Protein AF-0000000080408911 (afdb_homodimer)

Sequence (578 aa):
MLLTEKMKQDLFSKSERTVIDYLFAERERIHDKTMKQIAEVTYTHPSILSRIAMKLEFAGWLELKEQFLEEIEYLNRHFSDIDANEPFSPKDNLMVVANKLAALKQMTIEDTLSLLDHEAFEQAVTMLCEARHIKVFSVIHNLLLCHDFKSKMNRIGKQVSLCEFDAEFEAANSDETTCALLISYTGESDYTVGLIPYLKKQRVPVLALTSLGENAISHQADCTLRLTTRERLYSKIGSFTTNDSIHCLLDLLYAGVFSKDYEANMAYKVQISKRFDHRKSSSEVMQEDMLLTEKMKQDLFSKSERTVIDYLFAERERIHDKTMKQIAEVTYTHPSILSRIAMKLEFAGWLELKEQFLEEIEYLNRHFSDIDANEPFSPKDNLMVVANKLAALKQMTIEDTLSLLDHEAFEQAVTMLCEARHIKVFSVIHNLLLCHDFKSKMNRIGKQVSLCEFDAEFEAANSDETTCALLISYTGESDYTVGLIPYLKKQRVPVLALTSLGENAISHQADCTLRLTTRERLYSKIGSFTTNDSIHCLLDLLYAGVFSKDYEANMAYKVQISKRFDHRKSSSEVMQED

pLDDT: mean 91.14, std 9.31, range [42.69, 98.94]

Organism: NCBI:txid1345023

Foldseek 3Di:
DQPLVVLPDPPDDPLLVLLNVVCVVCQLVCVPPDLVRSCVVSVHDSCSLQVVCVVSPHPGNVVSVVSSNLVSVLCVVPPPDAQQQDRDDPPDDPVRVVVSLVVLLVVLLVSLVSQFDPVLLVVLLVLQLQAQEEEEDEAPVLLVLCVVLQVLCVLLPYHYYYCHPPLLVVLLPDAQSYEYEYEDAALEDCRRLVNLVSNVVRPHAYEYEYADDDHSNCVRHPGYRHFHDRYDDPSGPDDSSRSSSSNSSSVSSSVSNCVVPVVSSVVSNVVVCVVPPPDDDPDPVPDDD/DQPLVVLPDPPDDPLLVLLNVVCVVCQLVCVPPDLVRSCVVSVHDSCSLQVVCVVSPHPGNVVSVVSSNLVSVLCVVPPPDAQQQDRDDPPDDPVRVVVSLVVVLVVLLVSLVSQFDPVLLVVLLVLQLQAQEEEEDEAPVLLVLCVVLQVLCVLLPYHYYYCHPPLLVVLLPDAQSYEYEYEDAALEDCRRLVNLVSNVVRPHAYEYEYADDDHSRCVRHPGYRHFHDRYDDPSGPDDSSRSSSSNSSSVSSSVSNCVVPVVSSVVSNVVVCVVPPPDDDPDPVPDDD

Nearest PDB structures (foldseek):
  7en5-assembly1_A  TM=8.966E-01  e=9.026E-12  Escherichia coli K-12
  7en7-assembly1_A  TM=8.915E-01  e=2.715E-11  Escherichia coli K-12
  4ivn-assembly1_A  TM=6.290E-01  e=3.313E-14  Vibrio vulnificus YJ016
  7en6-assembly1_D  TM=8.701E-01  e=3.488E-11  Escherichia coli
  2puv-assembly1_D  TM=6.382E-01  e=1.917E-06  Candida albicans SC5314

Radius of gyration: 26.45 Å; Cα contacts (8 Å, |Δi|>4): 957; chains: 2; bounding box: 53×82×70 Å

InterPro domains:
  IPR000281 Helix-turn-helix protein RpiR [PF01418] (6-71)
  IPR000281 Helix-turn-helix protein RpiR [PS51071] (1-75)
  IPR001347 SIS domain [PF01380] (132-249)
  IPR001347 SIS domain [PS51464] (124-263)
  IPR009057 Homedomain-like superfamily [SSF46689] (8-72)
  IPR035472 RpiR-like, SIS domain [cd05013] (119-256)
  IPR036388 Winged helix-like DNA-binding domain superfamily [G3DSA:1.10.10.10] (3-104)
  IPR046348 SIS domain superfamily [SSF53697] (99-257)
  IPR047640 HTH-type transcriptional regulator RpiR-like [PTHR30514] (6-279)

Structure (mmCIF, N/CA/C/O backbone):
data_AF-0000000080408911-model_v1
#
loop_
_entity.id
_entity.type
_entity.pdbx_description
1 polymer 'Sugar isomerase'
#
loop_
_atom_site.group_PDB
_atom_site.id
_atom_site.type_symbol
_atom_site.label_atom_id
_atom_site.label_alt_id
_atom_site.label_comp_id
_atom_site.label_asym_id
_atom_site.label_entity_id
_atom_site.label_seq_id
_atom_site.pdbx_PDB_ins_code
_atom_site.Cartn_x
_atom_site.Cartn_y
_atom_site.Cartn_z
_atom_site.occupancy
_atom_site.B_iso_or_equiv
_atom_site.auth_seq_id
_atom_site.auth_comp_id
_atom_site.auth_asym_id
_atom_site.auth_atom_id
_atom_site.pdbx_PDB_model_num
ATOM 1 N N . MET A 1 1 ? 7.883 21.344 10.68 1 63.88 1 MET A N 1
ATOM 2 C CA . MET A 1 1 ? 8.82 21.125 11.773 1 63.88 1 MET A CA 1
ATOM 3 C C . MET A 1 1 ? 8.125 20.484 12.969 1 63.88 1 MET A C 1
ATOM 5 O O . MET A 1 1 ? 6.996 20.844 13.305 1 63.88 1 MET A O 1
ATOM 9 N N . LEU A 1 2 ? 8.727 19.438 13.406 1 73.06 2 LEU A N 1
ATOM 10 C CA . LEU A 1 2 ? 8.219 18.797 14.617 1 73.06 2 LEU A CA 1
ATOM 11 C C . LEU A 1 2 ? 8.281 19.75 15.805 1 73.06 2 LEU A C 1
ATOM 13 O O . LEU A 1 2 ? 9.188 20.594 15.883 1 73.06 2 LEU A O 1
ATOM 17 N N . LEU A 1 3 ? 7.258 19.594 16.609 1 78.62 3 LEU A N 1
ATOM 18 C CA . LEU A 1 3 ? 7.238 20.422 17.812 1 78.62 3 LEU A CA 1
ATOM 19 C C . LEU A 1 3 ? 8.539 20.25 18.594 1 78.62 3 LEU A C 1
ATOM 21 O O . LEU A 1 3 ? 9.109 21.234 19.062 1 78.62 3 LEU A O 1
ATOM 25 N N . THR A 1 4 ? 9.047 19.031 18.609 1 77.62 4 THR A N 1
ATOM 26 C CA . THR A 1 4 ? 10.258 18.766 19.375 1 77.62 4 THR A CA 1
ATOM 27 C C . THR A 1 4 ? 11.461 19.453 18.734 1 77.62 4 THR A C 1
ATOM 29 O O . THR A 1 4 ? 12.391 19.859 19.438 1 77.62 4 THR A O 1
ATOM 32 N N . GLU A 1 5 ? 11.391 19.641 17.531 1 75.69 5 GLU A N 1
ATOM 33 C CA . GLU A 1 5 ? 12.453 20.359 16.828 1 75.69 5 GLU A CA 1
ATOM 34 C C . GLU A 1 5 ? 12.344 21.859 17.062 1 75.69 5 GLU A C 1
ATOM 36 O O . GLU A 1 5 ? 13.352 22.547 17.266 1 75.69 5 GLU A O 1
ATOM 41 N N . LYS A 1 6 ? 11.133 22.297 16.969 1 79.81 6 LYS A N 1
ATOM 42 C CA . LYS A 1 6 ? 10.898 23.719 17.234 1 79.81 6 LYS A CA 1
ATOM 43 C C . LYS A 1 6 ? 11.367 24.094 18.641 1 79.81 6 LYS A C 1
ATOM 45 O O . LYS A 1 6 ? 11.93 25.172 18.828 1 79.81 6 LYS A O 1
ATOM 50 N N . MET A 1 7 ? 11.203 23.203 19.531 1 86.19 7 MET A N 1
ATOM 51 C CA . MET A 1 7 ? 11.508 23.469 20.938 1 86.19 7 MET A CA 1
ATOM 52 C C . MET A 1 7 ? 13.016 23.484 21.172 1 86.19 7 MET A C 1
ATOM 54 O O . MET A 1 7 ? 13.477 23.969 22.203 1 86.19 7 MET A O 1
ATOM 58 N N . LYS A 1 8 ? 13.734 23.031 20.203 1 78.12 8 LYS A N 1
ATOM 59 C CA . LYS A 1 8 ? 15.18 22.984 20.344 1 78.12 8 LYS A CA 1
ATOM 60 C C . LYS A 1 8 ? 15.828 24.219 19.719 1 78.12 8 LYS A C 1
ATOM 62 O O . LYS A 1 8 ? 17.047 24.422 19.844 1 78.12 8 LYS A O 1
ATOM 67 N N . GLN A 1 9 ? 15.031 24.938 19.109 1 76.75 9 GLN A N 1
ATOM 68 C CA . GLN A 1 9 ? 15.555 26.141 18.469 1 76.75 9 GLN A CA 1
ATOM 69 C C . GLN A 1 9 ? 15.969 27.172 19.5 1 76.75 9 GLN A C 1
ATOM 71 O O . GLN A 1 9 ? 15.555 27.109 20.672 1 76.75 9 GLN A O 1
ATOM 76 N N . ASP A 1 10 ? 16.797 28.141 18.938 1 79.56 10 ASP A N 1
ATOM 77 C CA . ASP A 1 10 ? 17.344 29.156 19.812 1 79.56 10 ASP A CA 1
ATOM 78 C C . ASP A 1 10 ? 16.406 30.359 19.922 1 79.56 10 ASP A C 1
ATOM 80 O O . ASP A 1 10 ? 16.781 31.469 19.562 1 79.56 10 ASP A O 1
ATOM 84 N N . LEU A 1 11 ? 15.219 30.094 20.297 1 84.75 11 LEU A N 1
ATOM 85 C CA . LEU A 1 11 ? 14.25 31.188 20.391 1 84.75 11 LEU A CA 1
ATOM 86 C C . LEU A 1 11 ? 13.758 31.359 21.828 1 84.75 11 LEU A C 1
ATOM 88 O O . LEU A 1 11 ? 13.023 32.281 22.125 1 84.75 11 LEU A O 1
ATOM 92 N N . PHE A 1 12 ? 14.258 30.578 22.672 1 90.31 12 PHE A N 1
ATOM 93 C CA . PHE A 1 12 ? 13.727 30.547 24.031 1 90.31 12 PHE A CA 1
ATOM 94 C C . PHE A 1 12 ? 14.719 31.156 25.016 1 90.31 12 PHE A C 1
ATOM 96 O O . PHE A 1 12 ? 15.93 31.047 24.828 1 90.31 12 PHE A O 1
ATOM 103 N N . SER A 1 13 ? 14.164 31.891 25.969 1 91.81 13 SER A N 1
ATOM 104 C CA . SER A 1 13 ? 14.992 32.406 27.047 1 91.81 13 SER A CA 1
ATOM 105 C C . SER A 1 13 ? 15.625 31.281 27.859 1 91.81 13 SER A C 1
A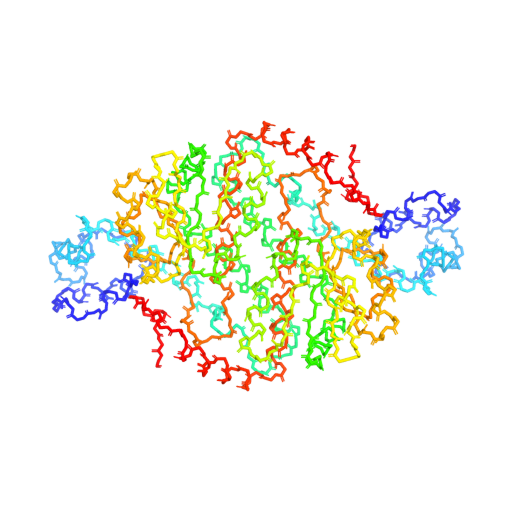TOM 107 O O . SER A 1 13 ? 15.273 30.109 27.688 1 91.81 13 SER A O 1
ATOM 109 N N . LYS A 1 14 ? 16.609 31.641 28.688 1 91.25 14 LYS A N 1
ATOM 110 C CA . LYS A 1 14 ? 17.281 30.641 29.516 1 91.25 14 LYS A CA 1
ATOM 111 C C . LYS A 1 14 ? 16.281 29.906 30.406 1 91.25 14 LYS A C 1
ATOM 113 O O . LYS A 1 14 ? 16.375 28.688 30.562 1 91.25 14 LYS A O 1
ATOM 118 N N . SER A 1 15 ? 15.406 30.672 31.016 1 92.38 15 SER A N 1
ATOM 119 C CA . SER A 1 15 ? 14.406 30.062 31.891 1 92.38 15 SER A CA 1
ATOM 120 C C . SER A 1 15 ? 13.461 29.156 31.109 1 92.38 15 SER A C 1
ATOM 122 O O . SER A 1 15 ? 13.078 28.094 31.594 1 92.38 15 SER A O 1
ATOM 124 N N . GLU A 1 16 ? 13.055 29.594 29.969 1 94.5 16 GLU A N 1
ATOM 125 C CA . GLU A 1 16 ? 12.211 28.766 29.109 1 94.5 16 GLU A CA 1
ATOM 126 C C . GLU A 1 16 ? 12.93 27.484 28.688 1 94.5 16 GLU A C 1
ATOM 128 O O . GLU A 1 16 ? 12.32 26.422 28.641 1 94.5 16 GLU A O 1
ATOM 133 N N . ARG A 1 17 ? 14.148 27.625 28.422 1 92.25 17 ARG A N 1
ATOM 134 C CA . ARG A 1 17 ? 14.961 26.484 28.031 1 92.25 17 ARG A CA 1
ATOM 135 C C . ARG A 1 17 ? 15.008 25.438 29.141 1 92.25 17 ARG A C 1
ATOM 137 O O . ARG A 1 17 ? 14.961 24.234 28.875 1 92.25 17 ARG A O 1
ATOM 144 N N . THR A 1 18 ? 15.172 25.906 30.297 1 91.5 18 THR A N 1
ATOM 145 C CA . THR A 1 18 ? 15.172 25.016 31.438 1 91.5 18 THR A CA 1
ATOM 146 C C . THR A 1 18 ? 13.891 24.188 31.484 1 91.5 18 THR A C 1
ATOM 148 O O . THR A 1 18 ? 13.922 22.984 31.75 1 91.5 18 THR A O 1
ATOM 151 N N . VAL A 1 19 ? 12.805 24.797 31.219 1 94.38 19 VAL A N 1
ATOM 152 C CA . VAL A 1 19 ? 11.508 24.125 31.234 1 94.38 19 VAL A CA 1
ATOM 153 C C . VAL A 1 19 ? 11.445 23.125 30.078 1 94.38 19 VAL A C 1
ATOM 155 O O . VAL A 1 19 ? 11.023 21.969 30.266 1 94.38 19 VAL A O 1
ATOM 158 N N . ILE A 1 20 ? 11.828 23.547 28.922 1 93.44 20 ILE A N 1
ATOM 159 C CA . ILE A 1 20 ? 11.805 22.703 27.734 1 93.44 20 ILE A CA 1
ATOM 160 C C . ILE A 1 20 ? 12.688 21.469 27.953 1 93.44 20 ILE A C 1
ATOM 162 O O . ILE A 1 20 ? 12.297 20.344 27.641 1 93.44 20 ILE A O 1
ATOM 166 N N . ASP A 1 21 ? 13.844 21.688 28.531 1 88.38 21 ASP A N 1
ATOM 167 C CA . ASP A 1 21 ? 14.742 20.578 28.844 1 88.38 21 ASP A CA 1
ATOM 168 C C . ASP A 1 21 ? 14.086 19.594 29.812 1 88.38 21 ASP A C 1
ATOM 170 O O . ASP A 1 21 ? 14.234 18.375 29.672 1 88.38 21 ASP A O 1
ATOM 174 N N . TYR A 1 22 ? 13.445 20.141 30.734 1 90.69 22 TYR A N 1
ATOM 175 C CA . TYR A 1 22 ? 12.703 19.312 31.672 1 90.69 22 TYR A CA 1
ATOM 176 C C . TYR A 1 22 ? 11.648 18.484 30.953 1 90.69 22 TYR A C 1
ATOM 178 O O . TYR A 1 22 ? 11.484 17.297 31.219 1 90.69 22 TYR A O 1
ATOM 186 N N . LEU A 1 23 ? 10.914 19.062 30.047 1 92.44 23 LEU A N 1
ATOM 187 C CA . LEU A 1 23 ? 9.883 18.359 29.281 1 92.44 23 LEU A CA 1
ATOM 188 C C . LEU A 1 23 ? 10.492 17.203 28.5 1 92.44 23 LEU A C 1
ATOM 190 O O . LEU A 1 23 ? 9.922 16.109 28.469 1 92.44 23 LEU A O 1
ATOM 194 N N . PHE A 1 24 ? 11.625 17.516 27.906 1 87.25 24 PHE A N 1
ATOM 195 C CA . PHE A 1 24 ? 12.297 16.484 27.125 1 87.25 24 PHE A CA 1
ATOM 196 C C . PHE A 1 24 ? 12.836 15.383 28.016 1 87.25 24 PHE A C 1
ATOM 198 O O . PHE A 1 24 ? 12.867 14.219 27.625 1 87.25 24 PHE A O 1
ATOM 205 N N . ALA A 1 25 ? 13.234 15.719 29.219 1 81.31 25 ALA A N 1
ATOM 206 C CA . ALA A 1 25 ? 13.742 14.742 30.172 1 81.31 25 ALA A CA 1
ATOM 207 C C . ALA A 1 25 ? 12.609 13.875 30.719 1 81.31 25 ALA A C 1
ATOM 209 O O . ALA A 1 25 ? 12.773 12.664 30.891 1 81.31 25 ALA A O 1
ATOM 210 N N . GLU A 1 26 ? 11.484 14.398 30.922 1 83.19 26 GLU A N 1
ATOM 211 C CA . GLU A 1 26 ? 10.359 13.703 31.547 1 83.19 26 GLU A CA 1
ATOM 212 C C . GLU A 1 26 ? 9.516 12.977 30.516 1 83.19 26 GLU A C 1
ATOM 214 O O . GLU A 1 26 ? 8.867 11.969 30.828 1 83.19 26 GLU A O 1
ATOM 219 N N . ARG A 1 27 ? 9.562 13.516 29.328 1 84.38 27 ARG A N 1
ATOM 220 C CA . ARG A 1 27 ? 8.859 12.953 28.172 1 84.38 27 ARG A CA 1
ATOM 221 C C . ARG A 1 27 ? 7.418 12.609 28.516 1 84.38 27 ARG A C 1
ATOM 223 O O . ARG A 1 27 ? 6.656 13.477 28.953 1 84.38 27 ARG A O 1
ATOM 230 N N . GLU A 1 28 ? 6.961 11.328 28.562 1 80 28 GLU A N 1
ATOM 231 C CA . GLU A 1 28 ? 5.574 10.93 28.781 1 80 28 GLU A CA 1
ATOM 232 C C . GLU A 1 28 ? 5.141 11.188 30.219 1 80 28 GLU A C 1
ATOM 234 O O . GLU A 1 28 ? 3.947 11.312 30.5 1 80 28 GLU A O 1
ATOM 239 N N . ARG A 1 29 ? 6.027 11.344 31.094 1 83.12 29 ARG A N 1
ATOM 240 C CA . ARG A 1 29 ? 5.734 11.492 32.531 1 83.12 29 ARG A CA 1
ATOM 241 C C . ARG A 1 29 ? 5.113 12.852 32.812 1 83.12 29 ARG A C 1
ATOM 243 O O . ARG A 1 29 ? 4.547 13.055 33.906 1 83.12 29 ARG A O 1
ATOM 250 N N . ILE A 1 30 ? 5.141 13.758 31.859 1 90.38 30 ILE A N 1
ATOM 251 C CA . ILE A 1 30 ? 4.555 15.07 32.125 1 90.38 30 ILE A CA 1
ATOM 252 C C . ILE A 1 30 ? 3.035 14.984 32.031 1 90.38 30 ILE A C 1
ATOM 254 O O . ILE A 1 30 ? 2.328 15.922 32.406 1 90.38 30 ILE A O 1
ATOM 258 N N . HIS A 1 31 ? 2.609 13.883 31.484 1 89.25 31 HIS A N 1
ATOM 259 C CA . HIS A 1 31 ? 1.179 13.695 31.266 1 89.25 31 HIS A CA 1
ATOM 260 C C . HIS A 1 31 ? 0.379 14.039 32.531 1 89.25 31 HIS A C 1
ATOM 262 O O . HIS A 1 31 ? -0.646 14.719 32.438 1 89.25 31 HIS A O 1
ATOM 268 N N . ASP A 1 32 ? 0.82 13.672 33.688 1 86.06 32 ASP A N 1
ATOM 269 C CA . ASP A 1 32 ? 0.056 13.82 34.906 1 86.06 3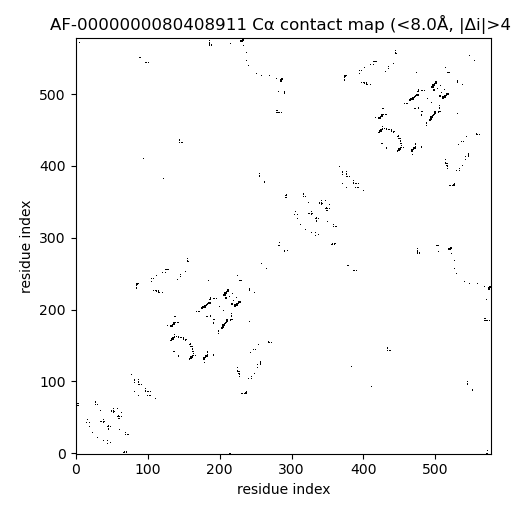2 ASP A CA 1
ATOM 270 C C . ASP A 1 32 ? 0.495 15.055 35.688 1 86.06 32 ASP A C 1
ATOM 272 O O . ASP A 1 32 ? 0.054 15.281 36.812 1 86.06 32 ASP A O 1
ATOM 276 N N . LYS A 1 33 ? 1.31 15.828 35.094 1 90.69 33 LYS A N 1
ATOM 277 C CA . LYS A 1 33 ? 1.823 17 35.812 1 90.69 33 LYS A CA 1
ATOM 278 C C . LYS A 1 33 ? 1.045 18.25 35.438 1 90.69 33 LYS A C 1
ATOM 280 O O . LYS A 1 33 ? 0.671 18.422 34.281 1 90.69 33 LYS A O 1
ATOM 285 N N . THR A 1 34 ? 0.698 18.969 36.438 1 90.12 34 THR A N 1
ATOM 286 C CA . THR A 1 34 ? 0.046 20.25 36.188 1 90.12 34 THR A CA 1
ATOM 287 C C . THR A 1 34 ? 1.075 21.328 35.844 1 90.12 34 THR A C 1
ATOM 289 O O . THR A 1 34 ? 2.273 21.125 36.062 1 90.12 34 THR A O 1
ATOM 292 N N . MET A 1 35 ? 0.523 22.406 35.312 1 92.5 35 MET A N 1
ATOM 293 C CA . MET A 1 35 ? 1.378 23.562 35.031 1 92.5 35 MET A CA 1
ATOM 294 C C . MET A 1 35 ? 2.15 23.984 36.25 1 92.5 35 MET A C 1
ATOM 296 O O . MET A 1 35 ? 3.344 24.281 36.188 1 92.5 35 MET A O 1
ATOM 300 N N . LYS A 1 36 ? 1.475 23.969 37.375 1 92.56 36 LYS A N 1
ATOM 301 C CA . LYS A 1 36 ? 2.072 24.391 38.656 1 92.56 36 LYS A CA 1
ATOM 302 C C . LYS A 1 36 ? 3.195 23.453 39.062 1 92.56 36 LYS A C 1
ATOM 304 O O . LYS A 1 36 ? 4.266 23.891 39.469 1 92.56 36 LYS A O 1
ATOM 309 N N . GLN A 1 37 ? 2.992 22.219 38.969 1 93 37 GLN A N 1
ATOM 310 C CA . GLN A 1 37 ? 3.98 21.203 39.344 1 93 37 GLN A CA 1
ATOM 311 C C . GLN A 1 37 ? 5.234 21.328 38.469 1 93 37 GLN A C 1
ATOM 313 O O . GLN A 1 37 ? 6.355 21.219 38.969 1 93 37 GLN A O 1
ATOM 318 N N . ILE A 1 38 ? 5.023 21.531 37.188 1 95.12 38 ILE A N 1
ATOM 319 C CA . ILE A 1 38 ? 6.156 21.656 36.281 1 95.12 38 ILE A CA 1
ATOM 320 C C . ILE A 1 38 ? 6.945 22.922 36.625 1 95.12 38 ILE A C 1
ATOM 322 O O . ILE A 1 38 ? 8.18 22.891 36.656 1 95.12 38 ILE A O 1
ATOM 326 N N . ALA A 1 39 ? 6.234 24 36.844 1 93.31 39 ALA A N 1
ATOM 327 C CA . ALA A 1 39 ? 6.871 25.266 37.188 1 93.31 39 ALA A CA 1
ATOM 328 C C . ALA A 1 39 ? 7.676 25.141 38.5 1 93.31 39 ALA A C 1
ATOM 330 O O . ALA A 1 39 ? 8.781 25.672 38.594 1 93.31 39 ALA A O 1
ATOM 331 N N . GLU A 1 40 ? 7.168 24.391 39.438 1 92.56 40 GLU A N 1
ATOM 332 C CA . GLU A 1 40 ? 7.824 24.219 40.719 1 92.56 40 GLU A CA 1
ATOM 333 C C . GLU A 1 40 ? 9.141 23.453 40.594 1 92.56 40 GLU A C 1
ATOM 335 O O . GLU A 1 40 ? 10.156 23.844 41.156 1 92.56 40 GLU A O 1
ATOM 340 N N . VAL A 1 41 ? 9.102 22.438 39.812 1 92.12 41 VAL A N 1
ATOM 341 C CA . VAL A 1 41 ? 10.273 21.578 39.656 1 92.12 41 VAL A CA 1
ATOM 342 C C . VAL A 1 41 ? 11.344 22.312 38.844 1 92.12 41 VAL A C 1
ATOM 344 O O . VAL A 1 41 ? 12.539 22.078 39.031 1 92.12 41 VAL A O 1
ATOM 347 N N . THR A 1 42 ? 10.906 23.156 38 1 93.69 42 THR A N 1
ATOM 348 C CA . THR A 1 42 ? 11.852 23.875 37.156 1 93.69 42 THR A CA 1
ATOM 349 C C . THR A 1 42 ? 12.188 25.234 37.75 1 93.69 42 THR A C 1
ATOM 351 O O . THR A 1 42 ? 12.898 26.031 37.125 1 93.69 42 THR A O 1
ATOM 354 N N . TYR A 1 43 ? 11.656 25.547 38.875 1 92.69 43 TYR A N 1
ATOM 355 C CA . TYR A 1 43 ? 11.906 26.797 39.594 1 92.69 43 TYR A CA 1
ATOM 356 C C . TYR A 1 43 ? 11.578 28 38.719 1 92.69 43 TYR A C 1
ATOM 358 O O . TYR A 1 43 ? 12.383 28.938 38.625 1 92.69 43 TYR A O 1
ATOM 366 N N . THR A 1 44 ? 10.453 27.891 38.125 1 93.19 44 THR A N 1
ATOM 367 C CA . THR A 1 44 ? 9.961 28.984 37.312 1 93.19 44 THR A CA 1
ATOM 368 C C . THR A 1 44 ? 8.531 29.344 37.688 1 93.19 44 THR A C 1
ATOM 370 O O . THR A 1 44 ? 7.93 28.703 38.562 1 93.19 44 THR A O 1
ATOM 373 N N . HIS A 1 45 ? 8.07 30.469 37.156 1 92.69 45 HIS A N 1
ATOM 374 C CA . HIS A 1 45 ? 6.668 30.844 37.312 1 92.69 45 HIS A CA 1
ATOM 375 C C . HIS A 1 45 ? 5.777 30.047 36.375 1 92.69 45 HIS A C 1
ATOM 377 O O . HIS A 1 45 ? 6.16 29.781 35.219 1 92.69 45 HIS A O 1
ATOM 383 N N . PRO A 1 46 ? 4.57 29.641 36.812 1 92.62 46 PRO A N 1
ATOM 384 C CA . PRO A 1 46 ? 3.67 28.859 35.969 1 92.62 46 PRO A CA 1
ATOM 385 C C . PRO A 1 46 ? 3.367 29.531 34.656 1 92.62 46 PRO A C 1
ATOM 387 O O . PRO A 1 46 ? 3.09 28.844 33.656 1 92.62 46 PRO A O 1
ATOM 390 N N . SER A 1 47 ? 3.492 30.875 34.594 1 94.25 47 SER A N 1
ATOM 391 C CA . SER A 1 47 ? 3.184 31.609 33.375 1 94.25 47 SER A CA 1
ATOM 392 C C . SER A 1 47 ? 4.176 31.266 32.25 1 94.25 47 SER A C 1
ATOM 394 O O . SER A 1 47 ? 3.898 31.5 31.078 1 94.25 47 SER A O 1
ATOM 396 N N . ILE A 1 48 ? 5.309 30.719 32.594 1 94.94 48 ILE A N 1
ATOM 397 C CA . ILE A 1 48 ? 6.359 30.422 31.609 1 94.94 48 ILE A CA 1
ATOM 398 C C . ILE A 1 48 ? 5.855 29.375 30.625 1 94.94 48 ILE A C 1
ATOM 400 O O . ILE A 1 48 ? 6.211 29.406 29.438 1 94.94 48 ILE A O 1
ATOM 404 N N . LEU A 1 49 ? 5.035 28.484 31.062 1 95.31 49 LEU A N 1
ATOM 405 C CA . LEU A 1 49 ? 4.496 27.453 30.188 1 95.31 49 LEU A CA 1
ATOM 406 C C . LEU A 1 49 ? 3.535 28.047 29.172 1 95.31 49 LEU A C 1
ATOM 408 O O . LEU A 1 49 ? 3.525 27.641 28 1 95.31 49 LEU A O 1
ATOM 412 N N . SER A 1 50 ? 2.795 29.031 29.625 1 93.81 50 SER A N 1
ATOM 413 C CA . SER A 1 50 ? 1.919 29.75 28.703 1 93.81 50 SER A CA 1
ATOM 414 C C . SER A 1 50 ? 2.725 30.578 27.703 1 93.81 50 SER A C 1
ATOM 416 O O . SER A 1 50 ? 2.352 30.672 26.531 1 93.81 50 SER A O 1
ATOM 418 N N . ARG A 1 51 ? 3.811 31.203 28.156 1 93.19 51 ARG A N 1
ATOM 419 C CA . ARG A 1 51 ? 4.672 31.969 27.281 1 93.19 51 ARG A CA 1
ATOM 420 C C . ARG A 1 51 ? 5.312 31.078 26.219 1 93.19 51 ARG A C 1
ATOM 422 O O . ARG A 1 51 ? 5.387 31.453 25.047 1 93.19 51 ARG A O 1
ATOM 429 N N . ILE A 1 52 ? 5.73 29.906 26.625 1 94.69 52 ILE A N 1
ATOM 430 C CA . ILE A 1 52 ? 6.305 28.938 25.688 1 94.69 52 ILE A CA 1
ATOM 431 C C . ILE A 1 52 ? 5.254 28.531 24.656 1 94.69 52 ILE A C 1
ATOM 433 O O . ILE A 1 52 ? 5.539 28.484 23.469 1 94.69 52 ILE A O 1
ATOM 437 N N . ALA A 1 53 ? 4.09 28.266 25.125 1 93.38 53 ALA A N 1
ATOM 438 C CA . ALA A 1 53 ? 2.992 27.875 24.25 1 93.38 53 ALA A CA 1
ATOM 439 C C . ALA A 1 53 ? 2.693 28.969 23.219 1 93.38 53 ALA A C 1
ATOM 441 O O . ALA A 1 53 ? 2.537 28.672 22.031 1 93.38 53 ALA A O 1
ATOM 442 N N . MET A 1 54 ? 2.74 30.203 23.688 1 91.12 54 MET A N 1
ATOM 443 C CA . MET A 1 54 ? 2.441 31.328 22.797 1 91.12 54 MET A CA 1
ATOM 444 C C . MET A 1 54 ? 3.551 31.531 21.781 1 91.12 54 MET A C 1
ATOM 446 O O . MET A 1 54 ? 3.277 31.812 20.609 1 91.12 54 MET A O 1
ATOM 450 N N . LYS A 1 55 ? 4.758 31.266 22.156 1 90.81 55 LYS A N 1
ATOM 451 C CA . LYS A 1 55 ? 5.898 31.391 21.25 1 90.81 55 LYS A CA 1
ATOM 452 C C . LYS A 1 55 ? 5.852 30.328 20.156 1 90.81 55 LYS A C 1
ATOM 454 O O . LYS A 1 55 ? 6.316 30.562 19.031 1 90.81 55 LYS A O 1
ATOM 459 N N . LEU A 1 56 ? 5.293 29.25 20.516 1 90.19 56 LEU A N 1
ATOM 460 C CA . LEU A 1 56 ? 5.199 28.141 19.594 1 90.19 56 LEU A CA 1
ATOM 461 C C . LEU A 1 56 ? 3.861 28.156 18.859 1 90.19 56 LEU A C 1
ATOM 463 O O . LEU A 1 56 ? 3.488 27.156 18.234 1 90.19 56 LEU A O 1
ATOM 467 N N . GLU A 1 57 ? 3.098 29.234 19.062 1 85.62 57 GLU A N 1
ATOM 468 C CA . GLU A 1 57 ? 1.868 29.531 18.344 1 85.62 57 GLU A CA 1
ATOM 469 C C . GLU A 1 57 ? 0.734 28.609 18.75 1 85.62 57 GLU A C 1
ATOM 471 O O . GLU A 1 57 ? -0.062 28.172 17.922 1 85.62 57 GLU A O 1
ATOM 476 N N . PHE A 1 58 ? 0.753 28.219 20 1 88.56 58 PHE A N 1
ATOM 477 C CA . PHE A 1 58 ? -0.368 27.5 20.594 1 88.56 58 PHE A CA 1
ATOM 478 C C . PHE A 1 58 ? -1.245 28.438 21.406 1 88.56 58 PHE A C 1
ATOM 480 O O . PHE A 1 58 ? -0.783 29.484 21.859 1 88.56 58 PHE A O 1
ATOM 487 N N . ALA A 1 59 ? -2.551 28.031 21.609 1 86.75 59 ALA A N 1
ATOM 488 C CA . ALA A 1 59 ? -3.492 28.844 22.375 1 86.75 59 ALA A CA 1
ATOM 489 C C . ALA A 1 59 ? -3.139 28.828 23.859 1 86.75 59 ALA A C 1
ATOM 491 O O . ALA A 1 59 ? -3.527 29.734 24.609 1 86.75 59 ALA A O 1
ATOM 492 N N . GLY A 1 60 ? -2.48 27.844 24.312 1 89.88 60 GLY A N 1
ATOM 493 C CA . GLY A 1 60 ? -2.107 27.719 25.719 1 89.88 60 GLY A CA 1
ATOM 494 C C . GLY A 1 60 ? -1.306 26.469 26.016 1 89.88 60 GLY A C 1
ATOM 495 O O . GLY A 1 60 ? -1.005 25.688 25.109 1 89.88 60 GLY A O 1
ATOM 496 N N . TRP A 1 61 ? -1.035 26.328 27.266 1 92.44 61 TRP A N 1
ATOM 497 C CA . TRP A 1 61 ? -0.191 25.234 27.75 1 92.44 61 TRP A CA 1
ATOM 498 C C . TRP A 1 61 ? -0.861 23.891 27.516 1 92.44 61 TRP A C 1
ATOM 500 O O . TRP A 1 61 ? -0.211 22.922 27.078 1 92.44 61 TRP A O 1
ATOM 510 N N . LEU A 1 62 ? -2.102 23.797 27.688 1 89.19 62 LEU A N 1
ATOM 511 C CA . LEU A 1 62 ? -2.787 22.5 27.562 1 89.19 62 LEU A CA 1
ATOM 512 C C . LEU A 1 62 ? -2.672 21.969 26.141 1 89.19 62 LEU A C 1
ATOM 514 O O . LEU A 1 62 ? -2.404 20.781 25.953 1 89.19 62 LEU A O 1
ATOM 518 N N . GLU A 1 63 ? -2.857 22.844 25.188 1 90.12 63 GLU A N 1
ATOM 519 C CA . GLU A 1 63 ? -2.727 22.453 23.781 1 90.12 63 GLU A CA 1
ATOM 520 C C . GLU A 1 63 ? -1.296 22.031 23.453 1 90.12 63 GLU A C 1
ATOM 522 O O . GLU A 1 63 ? -1.074 21.016 22.781 1 90.12 63 GLU A O 1
ATOM 527 N N . LEU A 1 64 ? -0.357 22.844 23.922 1 92.81 64 LEU A N 1
ATOM 528 C CA . LEU A 1 64 ? 1.048 22.516 23.703 1 92.81 64 LEU A CA 1
ATOM 529 C C . LEU A 1 64 ? 1.386 21.156 24.328 1 92.81 64 LEU A C 1
ATOM 531 O O . LEU A 1 64 ? 2.037 20.328 23.688 1 92.81 64 LEU A O 1
ATOM 535 N N . LYS A 1 65 ? 0.969 20.969 25.531 1 92.12 65 LYS A N 1
ATOM 536 C CA . LYS A 1 65 ? 1.245 19.719 26.25 1 92.12 65 LYS A CA 1
ATOM 537 C C . LYS A 1 65 ? 0.688 18.516 25.5 1 92.12 65 LYS A C 1
ATOM 539 O O . LYS A 1 65 ? 1.372 17.5 25.344 1 92.12 65 LYS A O 1
ATOM 544 N N . GLU A 1 66 ? -0.47 18.625 25 1 86.81 66 GLU A N 1
ATOM 545 C CA . GLU A 1 66 ? -1.105 17.547 24.266 1 86.81 66 GLU A CA 1
ATOM 546 C C . GLU A 1 66 ? -0.309 17.188 23.016 1 86.81 66 GLU A C 1
ATOM 548 O O . GLU A 1 66 ? -0.049 16.016 22.75 1 86.81 66 GLU A O 1
ATOM 553 N N . GLN A 1 67 ? 0.02 18.203 22.266 1 84.69 67 GLN A N 1
ATOM 554 C CA . GLN A 1 67 ? 0.794 17.984 21.047 1 84.69 67 GLN A CA 1
ATOM 555 C C . GLN A 1 67 ? 2.17 17.406 21.359 1 84.69 67 GLN A C 1
ATOM 557 O O . GLN A 1 67 ? 2.672 16.547 20.641 1 84.69 67 GLN A O 1
ATOM 562 N N . PHE A 1 68 ? 2.814 17.953 22.391 1 88.81 68 PHE A N 1
ATOM 563 C CA . PHE A 1 68 ? 4.113 17.469 22.828 1 88.81 68 PHE A CA 1
ATOM 564 C C . PHE A 1 68 ? 4.043 15.984 23.188 1 88.81 68 PHE A C 1
ATOM 566 O O . PHE A 1 68 ? 4.855 15.188 22.719 1 88.81 68 PHE A O 1
ATOM 573 N N . LEU A 1 69 ? 3.031 15.617 23.922 1 82.81 69 LEU A N 1
ATOM 574 C CA . LEU A 1 69 ? 2.875 14.234 24.375 1 82.81 69 LEU A CA 1
ATOM 575 C C . LEU A 1 69 ? 2.59 13.312 23.188 1 82.81 69 LEU A C 1
ATOM 577 O O . LEU A 1 69 ? 3.119 12.195 23.125 1 82.81 69 LEU A O 1
ATOM 581 N N . GLU A 1 70 ? 1.807 13.805 22.297 1 76 70 GLU A N 1
ATOM 582 C CA . GLU A 1 70 ? 1.526 13.031 21.094 1 76 70 GLU A CA 1
ATOM 583 C C . GLU A 1 70 ? 2.801 12.766 20.297 1 76 70 GLU A C 1
ATOM 585 O O . GLU A 1 70 ? 3.037 11.641 19.844 1 76 70 GLU A O 1
ATOM 590 N N . GLU A 1 71 ? 3.52 13.797 20.109 1 74.5 71 GLU A N 1
ATOM 591 C CA . GLU A 1 71 ? 4.758 13.68 19.344 1 74.5 71 GLU A CA 1
ATOM 592 C C . GLU A 1 71 ? 5.766 12.789 20.062 1 74.5 71 GLU A C 1
ATOM 594 O O . GLU A 1 71 ? 6.438 11.969 19.422 1 74.5 71 GLU A O 1
ATOM 599 N N . ILE A 1 72 ? 5.871 12.914 21.391 1 75.94 72 ILE A N 1
ATOM 600 C CA . ILE A 1 72 ? 6.797 12.109 22.172 1 75.94 72 ILE A CA 1
ATOM 601 C C . ILE A 1 72 ? 6.402 10.641 22.109 1 75.94 72 ILE A C 1
ATOM 603 O O . ILE A 1 72 ? 7.258 9.766 21.938 1 75.94 72 ILE A O 1
ATOM 607 N N . GLU A 1 73 ? 5.176 10.422 22.297 1 67.62 73 GLU A N 1
ATOM 608 C CA . GLU A 1 73 ? 4.684 9.055 22.188 1 67.62 73 GLU A CA 1
ATOM 609 C C . GLU A 1 73 ? 5.016 8.461 20.812 1 67.62 73 GLU A C 1
ATOM 611 O O . GLU A 1 73 ? 5.422 7.301 20.719 1 67.62 73 GLU A O 1
ATOM 616 N N . TYR A 1 74 ? 4.766 9.242 19.906 1 65 74 TYR A N 1
ATOM 617 C CA . TYR A 1 74 ? 5.078 8.828 18.547 1 65 74 TYR A CA 1
ATOM 618 C C . TYR A 1 74 ? 6.562 8.523 18.391 1 65 74 TYR A C 1
ATOM 620 O O . TYR A 1 74 ? 6.938 7.465 17.875 1 65 74 TYR A O 1
ATOM 628 N N . LEU A 1 75 ? 7.34 9.422 18.828 1 64.06 75 LEU A N 1
ATOM 629 C CA . LEU A 1 75 ? 8.789 9.289 18.703 1 64.06 75 LEU A CA 1
ATOM 630 C C . LEU A 1 75 ? 9.297 8.109 19.516 1 64.06 75 LEU A C 1
ATOM 632 O O . LEU A 1 75 ? 10.25 7.438 19.125 1 64.06 75 LEU A O 1
ATOM 636 N N . ASN A 1 76 ? 8.742 7.902 20.719 1 58.72 76 ASN A N 1
ATOM 637 C CA . ASN A 1 76 ? 9.141 6.797 21.578 1 58.72 76 ASN A CA 1
ATOM 638 C C . ASN A 1 76 ? 8.82 5.445 20.938 1 58.72 76 ASN A C 1
ATOM 640 O O . ASN A 1 76 ? 9.57 4.484 21.109 1 58.72 76 ASN A O 1
ATOM 644 N N . ARG A 1 77 ? 7.691 5.32 20.484 1 51.38 77 ARG A N 1
ATOM 645 C CA . ARG A 1 77 ? 7.285 4.066 19.859 1 51.38 77 ARG A CA 1
ATOM 646 C C . ARG A 1 77 ? 8.133 3.77 18.641 1 51.38 77 ARG A C 1
ATOM 648 O O . ARG A 1 77 ? 8.461 2.611 18.359 1 51.38 77 ARG A O 1
ATOM 655 N N . HIS A 1 78 ? 8.375 4.695 17.859 1 49.75 78 HIS A N 1
ATOM 656 C CA . HIS A 1 78 ? 8.789 4.539 16.469 1 49.75 78 HIS A CA 1
ATOM 657 C C . HIS A 1 78 ? 10.305 4.609 16.328 1 49.75 78 HIS A C 1
ATOM 659 O O . HIS A 1 78 ? 10.867 4.168 15.328 1 49.75 78 HIS A O 1
ATOM 665 N N . PHE A 1 79 ? 11.102 5.453 17.234 1 43.25 79 PHE A N 1
ATOM 666 C CA . PHE A 1 79 ? 12.555 5.441 17.062 1 43.25 79 PHE A CA 1
ATOM 667 C C . PHE A 1 79 ? 13.125 4.074 17.406 1 43.25 79 PHE A C 1
ATOM 669 O O . PHE A 1 79 ? 14.289 3.789 17.109 1 43.25 79 PHE A O 1
ATOM 676 N N . SER A 1 80 ? 12.492 3.32 18.172 1 47.28 80 SER A N 1
ATOM 677 C CA . SER A 1 80 ? 13.344 2.244 18.672 1 47.28 80 SER A CA 1
ATOM 678 C C . SER A 1 80 ? 13.672 1.241 17.578 1 47.28 80 SER A C 1
ATOM 680 O O . SER A 1 80 ? 14.734 0.623 17.594 1 47.28 80 SER A O 1
ATOM 682 N N . ASP A 1 81 ? 12.867 0.678 16.594 1 60.97 81 ASP A N 1
ATOM 683 C CA . ASP A 1 81 ? 13.398 -0.624 16.203 1 60.97 81 ASP A CA 1
ATOM 684 C C . ASP A 1 81 ? 13.773 -0.636 14.727 1 60.97 81 ASP A C 1
ATOM 686 O O . ASP A 1 81 ? 14.875 -1.055 14.359 1 60.97 81 ASP A O 1
ATOM 690 N N . ILE A 1 82 ? 12.898 -0.022 13.703 1 79.38 82 ILE A N 1
ATOM 691 C CA . ILE A 1 82 ? 13.273 -0.21 12.297 1 79.38 82 ILE A CA 1
ATOM 692 C C . ILE A 1 82 ? 13.562 1.144 11.656 1 79.38 82 ILE A C 1
ATOM 694 O O . ILE A 1 82 ? 12.75 2.066 11.742 1 79.38 82 ILE A O 1
ATOM 698 N N . ASP A 1 83 ? 14.789 1.444 11.211 1 89.88 83 ASP A N 1
ATOM 699 C CA . ASP A 1 83 ? 15.141 2.658 10.484 1 89.88 83 ASP A CA 1
ATOM 700 C C . ASP A 1 83 ? 14.383 2.746 9.156 1 89.88 83 ASP A C 1
ATOM 702 O O . ASP A 1 83 ? 14.648 1.971 8.234 1 89.88 83 ASP A O 1
ATOM 706 N N . ALA A 1 84 ? 13.508 3.695 9.016 1 94.25 84 ALA A N 1
ATOM 707 C CA . ALA A 1 84 ? 12.672 3.842 7.828 1 94.25 84 ALA A CA 1
ATOM 708 C C . ALA A 1 84 ? 13.516 4.215 6.613 1 94.25 84 ALA A C 1
ATOM 710 O O . ALA A 1 84 ? 13.109 3.982 5.473 1 94.25 84 ALA A O 1
ATOM 711 N N . ASN A 1 85 ? 14.664 4.879 6.848 1 95.19 85 ASN A N 1
ATOM 712 C CA . ASN A 1 85 ? 15.516 5.305 5.742 1 95.19 85 ASN A CA 1
ATOM 713 C C . ASN A 1 85 ? 16.375 4.156 5.215 1 95.19 85 ASN A C 1
ATOM 715 O O . ASN A 1 85 ? 16.641 4.074 4.016 1 95.19 85 ASN A O 1
ATOM 719 N N . GLU A 1 86 ? 16.828 3.32 6.113 1 95.56 86 GLU A N 1
ATOM 720 C CA . GLU A 1 86 ? 17.656 2.152 5.797 1 95.56 86 GLU A CA 1
ATOM 721 C C . GLU A 1 86 ? 17.172 0.921 6.562 1 95.56 86 GLU A C 1
ATOM 723 O O . GLU A 1 86 ? 17.875 0.422 7.445 1 95.56 86 GLU A O 1
ATOM 728 N N . PRO A 1 87 ? 16.047 0.368 6.094 1 95.5 87 PRO A N 1
ATOM 729 C CA . PRO A 1 87 ? 15.414 -0.705 6.863 1 95.5 87 PRO A CA 1
ATOM 730 C C . PRO A 1 87 ? 16.203 -2.008 6.828 1 95.5 87 PRO A C 1
ATOM 732 O O . PRO A 1 87 ? 15.93 -2.926 7.602 1 95.5 87 PRO A O 1
ATOM 735 N N . PHE A 1 88 ? 17.203 -2.133 5.961 1 93.94 88 PHE A N 1
ATOM 736 C CA . PHE A 1 88 ? 18.078 -3.289 5.891 1 93.94 88 PHE A CA 1
ATOM 737 C C . PHE A 1 88 ? 19.5 -2.861 5.539 1 93.94 88 PHE A C 1
ATOM 739 O O . PHE A 1 88 ? 19.734 -1.711 5.16 1 93.94 88 PHE A O 1
ATOM 746 N N . SER A 1 89 ? 20.438 -3.789 5.703 1 90.94 89 SER A N 1
ATOM 747 C CA . SER A 1 89 ? 21.844 -3.459 5.531 1 90.94 89 SER A CA 1
ATOM 748 C C . SER A 1 89 ? 22.469 -4.277 4.406 1 90.94 89 SER A C 1
ATOM 750 O O . SER A 1 89 ? 21.906 -5.277 3.967 1 90.94 89 SER A O 1
ATOM 752 N N . PRO A 1 90 ? 23.625 -3.834 3.938 1 90.44 90 PRO A N 1
ATOM 753 C CA . PRO A 1 90 ? 24.297 -4.57 2.869 1 90.44 90 PRO A CA 1
ATOM 754 C C . PRO A 1 90 ? 24.688 -5.992 3.285 1 90.44 90 PRO A C 1
ATOM 756 O O . PRO A 1 90 ? 24.938 -6.84 2.43 1 90.44 90 PRO A O 1
ATOM 759 N N . LYS A 1 91 ? 24.688 -6.301 4.543 1 88.31 91 LYS A N 1
ATOM 760 C CA . LYS A 1 91 ? 25.125 -7.605 5.035 1 88.31 91 LYS A CA 1
ATOM 761 C C . LYS A 1 91 ? 23.953 -8.578 5.121 1 88.31 91 LYS A C 1
ATOM 763 O O . LYS A 1 91 ? 24.156 -9.789 5.277 1 88.31 91 LYS A O 1
ATOM 768 N N . ASP A 1 92 ? 22.766 -8.102 4.984 1 87.88 92 ASP A N 1
ATOM 769 C CA . ASP A 1 92 ? 21.594 -8.945 5.121 1 87.88 92 ASP A CA 1
ATOM 770 C C . ASP A 1 92 ? 21.406 -9.836 3.895 1 87.88 92 ASP A C 1
ATOM 772 O O . ASP A 1 92 ? 21.609 -9.398 2.762 1 87.88 92 ASP A O 1
ATOM 776 N N . ASN A 1 93 ? 21.031 -11.07 4.156 1 87.75 93 ASN A N 1
ATOM 777 C CA . ASN A 1 93 ? 20.594 -11.883 3.023 1 87.75 93 ASN A CA 1
ATOM 778 C C . ASN A 1 93 ? 19.188 -11.531 2.582 1 87.75 93 ASN A C 1
ATOM 780 O O . ASN A 1 93 ? 18.5 -10.742 3.24 1 87.75 93 ASN A O 1
ATOM 784 N N . LEU A 1 94 ? 18.688 -12.109 1.542 1 91.5 94 LEU A N 1
ATOM 785 C CA . LEU A 1 94 ? 17.453 -11.688 0.893 1 91.5 94 LEU A CA 1
ATOM 786 C C . LEU A 1 94 ? 16.25 -11.891 1.82 1 91.5 94 LEU A C 1
ATOM 788 O O . LEU A 1 94 ? 15.352 -11.047 1.876 1 91.5 94 LEU A O 1
ATOM 792 N N . MET A 1 95 ? 16.234 -12.961 2.561 1 88 95 MET A N 1
ATOM 793 C CA . MET A 1 95 ? 15.078 -13.227 3.414 1 88 95 MET A CA 1
ATOM 794 C C . MET A 1 95 ? 15.055 -12.281 4.609 1 88 95 MET A C 1
ATOM 796 O O . MET A 1 95 ? 13.984 -11.883 5.07 1 88 95 MET A O 1
ATOM 800 N N . VAL A 1 96 ? 16.234 -11.938 5.102 1 89.25 96 VAL A N 1
ATOM 801 C CA . VAL A 1 96 ? 16.312 -10.945 6.164 1 89.25 96 VAL A CA 1
ATOM 802 C C . VAL A 1 96 ? 15.828 -9.594 5.641 1 89.25 96 VAL A C 1
ATOM 804 O O . VAL A 1 96 ? 15.078 -8.883 6.32 1 89.25 96 VAL A O 1
ATOM 807 N N . VAL A 1 97 ? 16.266 -9.242 4.41 1 94.75 97 VAL A N 1
ATOM 808 C CA . VAL A 1 97 ? 15.797 -8.031 3.752 1 94.75 97 VAL A CA 1
ATOM 809 C C . VAL A 1 97 ? 14.273 -8.031 3.674 1 94.75 97 VAL A C 1
ATOM 811 O O . VAL A 1 97 ? 13.617 -7.055 4.047 1 94.75 97 VAL A O 1
ATOM 814 N N . ALA A 1 98 ? 13.672 -9.164 3.262 1 95.75 98 ALA A N 1
ATOM 815 C CA . ALA A 1 98 ? 12.227 -9.289 3.115 1 95.75 98 ALA A CA 1
ATOM 816 C C . ALA A 1 98 ? 11.523 -9.141 4.461 1 95.75 98 ALA A C 1
ATOM 818 O O . ALA A 1 98 ? 10.531 -8.414 4.57 1 95.75 98 ALA A O 1
ATOM 819 N N . ASN A 1 99 ? 12.039 -9.734 5.492 1 91.88 99 ASN A N 1
ATOM 820 C CA . ASN A 1 99 ? 11.438 -9.688 6.82 1 91.88 99 ASN A CA 1
ATOM 821 C C . ASN A 1 99 ? 11.492 -8.281 7.414 1 91.88 99 ASN A C 1
ATOM 823 O O . ASN A 1 99 ? 10.523 -7.82 8.016 1 91.88 99 ASN A O 1
ATOM 827 N N . LYS A 1 100 ? 12.609 -7.672 7.234 1 91.75 100 LYS A N 1
ATOM 828 C CA . LYS A 1 100 ? 12.773 -6.328 7.785 1 91.75 100 LYS A CA 1
ATOM 829 C C . LYS A 1 100 ? 11.852 -5.332 7.086 1 91.75 100 LYS A C 1
ATOM 831 O O . LYS A 1 100 ? 11.266 -4.461 7.73 1 91.75 100 LYS A O 1
ATOM 836 N N . LEU A 1 101 ? 11.734 -5.457 5.781 1 97.44 101 LEU A N 1
ATOM 837 C CA . LEU A 1 101 ? 10.852 -4.559 5.055 1 97.44 101 LEU A CA 1
ATOM 838 C C . LEU A 1 101 ? 9.391 -4.812 5.43 1 97.44 101 LEU A C 1
ATOM 840 O O . LEU A 1 101 ? 8.617 -3.869 5.582 1 97.44 101 LEU A O 1
ATOM 844 N N . ALA A 1 102 ? 9.023 -6.102 5.551 1 95.38 102 ALA A N 1
ATOM 845 C CA . ALA A 1 102 ? 7.668 -6.434 5.98 1 95.38 102 ALA A CA 1
ATOM 846 C C . ALA A 1 102 ? 7.367 -5.84 7.355 1 95.38 102 ALA A C 1
ATOM 848 O O . ALA A 1 102 ? 6.277 -5.316 7.586 1 95.38 102 ALA A O 1
ATOM 849 N N . ALA A 1 103 ? 8.32 -5.922 8.242 1 92.44 103 ALA A N 1
ATOM 850 C CA . ALA A 1 103 ? 8.172 -5.352 9.578 1 92.44 103 ALA A CA 1
ATOM 851 C C . ALA A 1 103 ? 7.988 -3.838 9.516 1 92.44 103 ALA A C 1
ATOM 853 O O . ALA A 1 103 ? 7.168 -3.271 10.242 1 92.44 103 ALA A O 1
ATOM 854 N N . LEU A 1 104 ? 8.773 -3.203 8.656 1 96.44 104 LEU A N 1
ATOM 855 C CA . LEU A 1 104 ? 8.625 -1.765 8.461 1 96.44 104 LEU A CA 1
ATOM 856 C C . LEU A 1 104 ? 7.219 -1.422 7.984 1 96.44 104 LEU A C 1
ATOM 858 O O . LEU A 1 104 ? 6.617 -0.452 8.453 1 96.44 104 LEU A O 1
ATOM 862 N N . LYS A 1 105 ? 6.707 -2.203 7.047 1 97.88 105 LYS A N 1
ATOM 863 C CA . LYS A 1 105 ? 5.375 -1.968 6.5 1 97.88 105 LYS A CA 1
ATOM 864 C C . LYS A 1 105 ? 4.305 -2.121 7.582 1 97.88 105 LYS A C 1
ATOM 866 O O . LYS A 1 105 ? 3.393 -1.297 7.68 1 97.88 105 LYS A O 1
ATOM 871 N N . GLN A 1 106 ? 4.449 -3.143 8.398 1 94.56 106 GLN A N 1
ATOM 872 C CA . GLN A 1 106 ? 3.496 -3.355 9.484 1 94.56 106 GLN A CA 1
ATOM 873 C C . GLN A 1 106 ? 3.555 -2.217 10.5 1 94.56 106 GLN A C 1
ATOM 875 O O . GLN A 1 106 ? 2.518 -1.721 10.945 1 94.56 106 GLN A O 1
ATOM 880 N N . MET A 1 107 ? 4.742 -1.835 10.836 1 92.5 107 MET A N 1
ATOM 881 C CA . MET A 1 107 ? 4.93 -0.727 11.766 1 92.5 107 MET A CA 1
ATOM 882 C C . MET A 1 107 ? 4.324 0.559 11.211 1 92.5 107 MET A C 1
ATOM 884 O O . MET A 1 107 ? 3.734 1.342 11.961 1 92.5 107 MET A O 1
ATOM 888 N N . THR A 1 108 ? 4.492 0.78 9.898 1 96.69 108 THR A N 1
ATOM 889 C CA . THR A 1 108 ? 3.977 1.984 9.258 1 96.69 108 THR A CA 1
ATOM 890 C C . THR A 1 108 ? 2.457 2.047 9.367 1 96.69 108 THR A C 1
ATOM 892 O O . THR A 1 108 ? 1.89 3.117 9.602 1 96.69 108 THR A O 1
ATOM 895 N N . ILE A 1 109 ? 1.802 0.901 9.203 1 96.56 109 ILE A N 1
ATOM 896 C CA . ILE A 1 109 ? 0.351 0.844 9.336 1 96.56 109 ILE A CA 1
ATOM 897 C C . ILE A 1 109 ? -0.05 1.208 10.766 1 96.56 109 ILE A C 1
ATOM 899 O O . ILE A 1 109 ? -0.959 2.014 10.969 1 96.56 109 ILE A O 1
ATOM 903 N N . GLU A 1 110 ? 0.657 0.669 11.711 1 90.62 110 GLU A N 1
ATOM 904 C CA . GLU A 1 110 ? 0.384 0.955 13.117 1 90.62 110 GLU A CA 1
ATOM 905 C C . GLU A 1 110 ? 0.615 2.43 13.43 1 90.62 110 GLU A C 1
ATOM 907 O O . GLU A 1 110 ? -0.186 3.053 14.133 1 90.62 110 GLU A O 1
ATOM 912 N N . ASP A 1 111 ? 1.711 2.941 12.945 1 89.44 111 ASP A N 1
ATOM 913 C CA . ASP A 1 111 ? 2.055 4.344 13.148 1 89.44 111 ASP A CA 1
ATOM 914 C C . ASP A 1 111 ? 0.981 5.262 12.57 1 89.44 111 ASP A C 1
ATOM 916 O O . ASP A 1 111 ? 0.571 6.23 13.211 1 89.44 111 ASP A O 1
ATOM 920 N N . THR A 1 112 ? 0.565 4.941 11.359 1 95.44 112 THR A N 1
ATOM 921 C CA . THR A 1 112 ? -0.441 5.742 10.672 1 95.44 112 THR A CA 1
ATOM 922 C C . THR A 1 112 ? -1.755 5.742 11.445 1 95.44 112 THR A C 1
ATOM 924 O O . THR A 1 112 ? -2.381 6.789 11.625 1 95.44 112 THR A O 1
ATOM 927 N N . LEU A 1 113 ? -2.131 4.582 11.945 1 92.5 113 LEU A N 1
ATOM 928 C CA . LEU A 1 113 ? -3.355 4.461 12.734 1 92.5 113 LEU A CA 1
ATOM 929 C C . LEU A 1 113 ? -3.25 5.246 14.031 1 92.5 113 LEU A C 1
ATOM 931 O O . LEU A 1 113 ? -4.227 5.863 14.477 1 92.5 113 LEU A O 1
ATOM 935 N N . SER A 1 114 ? -2.1 5.203 14.648 1 87.56 114 SER A N 1
ATOM 936 C CA . SER A 1 114 ? -1.898 5.887 15.922 1 87.56 114 SER A CA 1
ATOM 937 C C . SER A 1 114 ? -1.997 7.398 15.766 1 87.56 114 SER A C 1
ATOM 939 O O . SER A 1 114 ? -2.32 8.109 16.719 1 87.56 114 SER A O 1
ATOM 941 N N . LEU A 1 115 ? -1.728 7.918 14.586 1 88.81 115 LEU A N 1
ATOM 942 C CA . LEU A 1 115 ? -1.77 9.352 14.305 1 88.81 115 LEU A CA 1
ATOM 943 C C . LEU A 1 115 ? -3.182 9.789 13.938 1 88.81 115 LEU A C 1
ATOM 945 O O . LEU A 1 115 ? -3.463 10.984 13.859 1 88.81 115 LEU A O 1
ATOM 949 N N . LEU A 1 116 ? -4.043 8.789 13.766 1 92.5 116 LEU A N 1
ATOM 950 C CA . LEU A 1 116 ? -5.395 9.07 13.289 1 92.5 116 LEU A CA 1
ATOM 951 C C . LEU A 1 116 ? -6.242 9.68 14.398 1 92.5 116 LEU A C 1
ATOM 953 O O . LEU A 1 116 ? -6.652 8.984 15.328 1 92.5 116 LEU A O 1
ATOM 957 N N . ASP A 1 117 ? -6.516 10.992 14.266 1 88.5 117 ASP A N 1
ATOM 958 C CA . ASP A 1 117 ? -7.414 11.672 15.195 1 88.5 117 ASP A CA 1
ATOM 959 C C . ASP A 1 117 ? -8.875 11.359 14.883 1 88.5 117 ASP A C 1
ATOM 961 O O . ASP A 1 117 ? -9.312 11.508 13.734 1 88.5 117 ASP A O 1
ATOM 965 N N . HIS A 1 118 ? -9.648 10.984 15.867 1 86.06 118 HIS A N 1
ATOM 966 C CA . HIS A 1 118 ? -11.031 10.547 15.688 1 86.06 118 HIS A CA 1
ATOM 967 C C . HIS A 1 118 ? -11.883 11.648 15.062 1 86.06 118 HIS A C 1
ATOM 969 O O . HIS A 1 118 ? -12.602 11.406 14.094 1 86.06 118 HIS A O 1
ATOM 975 N N . GLU A 1 119 ? -11.836 12.852 15.602 1 91.56 119 GLU A N 1
ATOM 976 C CA . GLU A 1 119 ? -12.648 13.953 15.117 1 91.56 119 GLU A CA 1
ATOM 977 C C . GLU A 1 119 ? -12.25 14.352 13.703 1 91.56 119 GLU A C 1
ATOM 979 O O . GLU A 1 119 ? -13.117 14.594 12.852 1 91.56 119 GLU A O 1
ATOM 984 N N . ALA A 1 120 ? -10.938 14.398 13.516 1 95.94 120 ALA A N 1
ATOM 985 C CA . ALA A 1 120 ? -10.453 14.742 12.18 1 95.94 120 ALA A CA 1
ATOM 986 C C . ALA A 1 120 ? -10.875 13.688 11.156 1 95.94 120 ALA A C 1
ATOM 988 O O . ALA A 1 120 ? -11.266 14.023 10.039 1 95.94 120 ALA A O 1
ATOM 989 N N . PHE A 1 121 ? -10.836 12.422 11.555 1 97.94 121 PHE A N 1
ATOM 990 C CA . PHE A 1 121 ? -11.219 11.336 10.664 1 97.94 121 PHE A CA 1
ATOM 991 C C . PHE A 1 121 ? -12.703 11.398 10.344 1 97.94 121 PHE A C 1
ATOM 993 O O . PHE A 1 121 ? -13.102 11.242 9.188 1 97.94 121 PHE A O 1
ATOM 1000 N N . GLU A 1 122 ? -13.484 11.664 11.328 1 95.12 122 GLU A N 1
ATOM 1001 C CA . GLU A 1 122 ? -14.914 11.82 11.117 1 95.12 122 GLU A CA 1
ATOM 1002 C C . GLU A 1 122 ? -15.211 12.984 10.172 1 95.12 122 GLU A C 1
ATOM 1004 O O . GLU A 1 122 ? -16.047 12.867 9.273 1 95.12 122 GLU A O 1
ATOM 1009 N N . GLN A 1 123 ? -14.555 14.047 10.391 1 98.25 123 GLN A N 1
ATOM 1010 C CA . GLN A 1 123 ? -14.727 15.211 9.539 1 98.25 123 GLN A CA 1
ATOM 1011 C C . GLN A 1 123 ? -14.312 14.906 8.102 1 98.25 123 GLN A C 1
ATOM 1013 O O . GLN A 1 123 ? -15.008 15.289 7.156 1 98.25 123 GLN A O 1
ATOM 1018 N N . ALA A 1 124 ? -13.195 14.25 7.945 1 98.88 124 ALA A N 1
ATOM 1019 C CA . ALA A 1 124 ? -12.688 13.898 6.621 1 98.88 124 ALA A CA 1
ATOM 1020 C C . ALA A 1 124 ? -13.688 13.023 5.863 1 98.88 124 ALA A C 1
ATOM 1022 O O . ALA A 1 124 ? -13.992 13.289 4.699 1 98.88 124 ALA A O 1
ATOM 1023 N N . VAL A 1 125 ? -14.227 12.023 6.539 1 98.75 125 VAL A N 1
ATOM 1024 C CA . VAL A 1 125 ? -15.188 11.117 5.926 1 98.75 125 VAL A CA 1
ATOM 1025 C C . VAL A 1 125 ? -16.453 11.891 5.531 1 98.75 125 VAL A C 1
ATOM 1027 O O . VAL A 1 125 ? -16.984 11.695 4.441 1 98.75 125 VAL A O 1
ATOM 1030 N N . THR A 1 126 ? -16.891 12.773 6.406 1 98.56 126 THR A N 1
ATOM 1031 C CA . THR A 1 126 ? -18.062 13.586 6.121 1 98.56 126 THR A CA 1
ATOM 1032 C C . THR A 1 126 ? -17.828 14.469 4.898 1 98.56 126 THR A C 1
ATOM 1034 O O . THR A 1 126 ? -18.688 14.57 4.027 1 98.56 126 THR A O 1
ATOM 1037 N N . MET A 1 127 ? -16.656 15.07 4.828 1 98.81 127 MET A N 1
ATOM 1038 C CA . MET A 1 127 ? -16.297 15.914 3.693 1 98.81 127 MET A CA 1
ATOM 1039 C C . MET A 1 127 ? -16.375 15.133 2.387 1 98.81 127 MET A C 1
ATOM 1041 O O . MET A 1 127 ? -16.922 15.617 1.395 1 98.81 127 MET A O 1
ATOM 1045 N N . LEU A 1 128 ? -15.898 13.93 2.375 1 98.88 128 LEU A N 1
ATOM 1046 C CA . LEU A 1 128 ? -15.898 13.094 1.179 1 98.88 128 LEU A CA 1
ATOM 1047 C C . LEU A 1 128 ? -17.312 12.641 0.833 1 98.88 128 LEU A C 1
ATOM 1049 O O . LEU A 1 128 ? -17.688 12.594 -0.343 1 98.88 128 LEU A O 1
ATOM 1053 N N . CYS A 1 129 ? -18.094 12.312 1.85 1 98.56 129 CYS A N 1
ATOM 1054 C CA . CYS A 1 129 ? -19.469 11.859 1.625 1 98.56 129 CYS A CA 1
ATOM 1055 C C . CYS A 1 129 ? -20.312 12.969 1.011 1 98.56 129 CYS A C 1
ATOM 1057 O O . CYS A 1 129 ? -21.141 12.719 0.139 1 98.56 129 CYS A O 1
ATOM 1059 N N . GLU A 1 130 ? -20.047 14.156 1.396 1 98.19 130 GLU A N 1
ATOM 1060 C CA . GLU A 1 130 ? -20.891 15.281 1 1 98.19 130 GLU A CA 1
ATOM 1061 C C . GLU A 1 130 ? -20.453 15.844 -0.347 1 98.19 130 GLU A C 1
ATOM 1063 O O . GLU A 1 130 ? -21.203 16.562 -1 1 98.19 130 GLU A O 1
ATOM 1068 N N . ALA A 1 131 ? -19.281 15.562 -0.764 1 98.69 131 ALA A N 1
ATOM 1069 C CA . ALA A 1 131 ? -18.734 16.109 -2.002 1 98.69 131 ALA A CA 1
ATOM 1070 C C . ALA A 1 131 ? -19.406 15.5 -3.223 1 98.69 131 ALA A C 1
ATOM 1072 O O . ALA A 1 131 ? -19.609 14.281 -3.287 1 98.69 131 ALA A O 1
ATOM 1073 N N . ARG A 1 132 ? -19.781 16.328 -4.137 1 98.44 132 ARG A N 1
ATOM 1074 C CA . ARG A 1 132 ? -20.219 15.852 -5.445 1 98.44 132 ARG A CA 1
ATOM 1075 C C . ARG A 1 132 ? -19.031 15.328 -6.254 1 98.44 132 ARG A C 1
ATOM 1077 O O . ARG A 1 132 ? -19.172 14.367 -7.012 1 98.44 132 ARG A O 1
ATOM 1084 N N . HIS A 1 133 ? -17.953 15.984 -6.098 1 98.69 133 HIS A N 1
ATOM 1085 C CA . HIS A 1 133 ? -16.719 15.633 -6.793 1 98.69 133 HIS A CA 1
ATOM 1086 C C . HIS A 1 133 ? -15.516 15.719 -5.859 1 98.69 133 HIS A C 1
ATOM 1088 O O . HIS A 1 133 ? -15.375 16.688 -5.117 1 98.69 133 HIS A O 1
ATOM 1094 N N . ILE A 1 134 ? -14.734 14.641 -5.816 1 98.88 134 ILE A N 1
ATOM 1095 C CA . ILE A 1 134 ? -13.477 14.633 -5.082 1 98.88 134 ILE A CA 1
ATOM 1096 C C . ILE A 1 134 ? -12.312 14.805 -6.059 1 98.88 134 ILE A C 1
ATOM 1098 O O . ILE A 1 134 ? -12.172 14.031 -7.008 1 98.88 134 ILE A O 1
ATOM 1102 N N . LYS A 1 135 ? -11.5 15.836 -5.898 1 98.81 135 LYS A N 1
ATOM 1103 C CA . LYS A 1 135 ? -10.328 16.078 -6.738 1 98.81 135 LYS A CA 1
ATOM 1104 C C . LYS A 1 135 ? -9.039 15.938 -5.934 1 98.81 135 LYS A C 1
ATOM 1106 O O . LYS A 1 135 ? -8.867 16.609 -4.91 1 98.81 135 LYS A O 1
ATOM 1111 N N . VAL A 1 136 ? -8.172 15.039 -6.395 1 98.81 136 VAL A N 1
ATOM 1112 C CA . VAL A 1 136 ? -6.914 14.773 -5.699 1 98.81 136 VAL A CA 1
ATOM 1113 C C . VAL A 1 136 ? -5.785 15.57 -6.348 1 98.81 136 VAL A C 1
ATOM 1115 O O . VAL A 1 136 ? -5.605 15.523 -7.57 1 98.81 136 VAL A O 1
ATOM 1118 N N . PHE A 1 137 ? -5.062 16.312 -5.52 1 98.5 137 PHE A N 1
ATOM 1119 C CA . PHE A 1 137 ? -3.918 17.094 -5.949 1 98.5 137 PHE A CA 1
ATOM 1120 C C . PHE A 1 137 ? -2.656 16.672 -5.211 1 98.5 137 PHE A C 1
ATOM 1122 O O . PHE A 1 137 ? -2.645 16.594 -3.982 1 98.5 137 PHE A O 1
ATOM 1129 N N . SER A 1 138 ? -1.63 16.406 -5.938 1 97.5 138 SER A N 1
ATOM 1130 C CA . SER A 1 138 ? -0.323 16.031 -5.402 1 97.5 138 SER A CA 1
ATOM 1131 C C . SER A 1 138 ? 0.751 16.078 -6.48 1 97.5 138 SER A C 1
ATOM 1133 O O . SER A 1 138 ? 0.44 16.188 -7.672 1 97.5 138 SER A O 1
ATOM 1135 N N . VAL A 1 139 ? 2.016 16.094 -6.074 1 94.12 139 VAL A N 1
ATOM 1136 C CA . VAL A 1 139 ? 3.068 15.828 -7.051 1 94.12 139 VAL A CA 1
ATOM 1137 C C . VAL A 1 139 ? 2.82 14.484 -7.73 1 94.12 139 VAL A C 1
ATOM 1139 O O . VAL A 1 139 ? 2.189 13.594 -7.152 1 94.12 139 VAL A O 1
ATOM 1142 N N . ILE A 1 140 ? 3.275 14.297 -8.945 1 92.06 140 ILE A N 1
ATOM 1143 C CA . ILE A 1 140 ? 2.871 13.219 -9.836 1 92.06 140 ILE A CA 1
ATOM 1144 C C . ILE A 1 140 ? 3.197 11.867 -9.188 1 92.06 140 ILE A C 1
ATOM 1146 O O . ILE A 1 140 ? 2.404 10.93 -9.266 1 92.06 140 ILE A O 1
ATOM 1150 N N . HIS A 1 141 ? 4.344 11.75 -8.539 1 90.44 141 HIS A N 1
ATOM 1151 C CA . HIS A 1 141 ? 4.75 10.461 -7.988 1 90.44 141 HIS A CA 1
ATOM 1152 C C . HIS A 1 141 ? 3.795 10 -6.895 1 90.44 141 HIS A C 1
ATOM 1154 O O . HIS A 1 141 ? 3.541 8.805 -6.75 1 90.44 141 HIS A O 1
ATOM 1160 N N . ASN A 1 142 ? 3.295 10.906 -6.09 1 94.56 142 ASN A N 1
ATOM 1161 C CA . ASN A 1 142 ? 2.324 10.562 -5.059 1 94.56 142 ASN A CA 1
ATOM 1162 C C . ASN A 1 142 ? 0.916 10.438 -5.629 1 94.56 142 ASN A C 1
ATOM 1164 O O . ASN A 1 142 ? 0.117 9.633 -5.152 1 94.56 142 ASN A O 1
ATOM 1168 N N . LEU A 1 143 ? 0.648 11.266 -6.691 1 95.12 143 LEU A N 1
ATOM 1169 C CA . LEU A 1 143 ? -0.669 11.219 -7.312 1 95.12 143 LEU A CA 1
ATOM 1170 C C . LEU A 1 143 ? -0.957 9.836 -7.883 1 95.12 143 LEU A C 1
ATOM 1172 O O . LEU A 1 143 ? -2.086 9.352 -7.797 1 95.12 143 LEU A O 1
ATOM 1176 N N . LEU A 1 144 ? 0.052 9.242 -8.375 1 93.12 144 LEU A N 1
ATOM 1177 C CA . LEU A 1 144 ? -0.107 7.949 -9.023 1 93.12 144 LEU A CA 1
ATOM 1178 C C . LEU A 1 144 ? -0.398 6.855 -8 1 93.12 144 LEU A C 1
ATOM 1180 O O . LEU A 1 144 ? -0.884 5.781 -8.359 1 93.12 144 LEU A O 1
ATOM 1184 N N . LEU A 1 145 ? -0.181 7.094 -6.746 1 96.06 145 LEU A N 1
ATOM 1185 C CA . LEU A 1 145 ? -0.521 6.168 -5.676 1 96.06 145 LEU A CA 1
ATOM 1186 C C . LEU A 1 145 ? -2.029 6.125 -5.449 1 96.06 145 LEU A C 1
ATOM 1188 O O . LEU A 1 145 ? -2.535 5.234 -4.766 1 96.06 145 LEU A O 1
ATOM 1192 N N . CYS A 1 146 ? -2.74 7.031 -6.043 1 98.12 146 CYS A N 1
ATOM 1193 C CA . CYS A 1 146 ? -4.125 7.27 -5.652 1 98.12 146 CYS A CA 1
ATOM 1194 C C . CYS A 1 146 ? -5.086 6.574 -6.609 1 98.12 146 CYS A C 1
ATOM 1196 O O . CYS A 1 146 ? -6.305 6.691 -6.465 1 98.12 146 CYS A O 1
ATOM 1198 N N . HIS A 1 147 ? -4.598 5.824 -7.559 1 97.19 147 HIS A N 1
ATOM 1199 C CA . HIS A 1 147 ? -5.461 5.172 -8.539 1 97.19 147 HIS A CA 1
ATOM 1200 C C . HIS A 1 147 ? -6.367 4.141 -7.875 1 97.19 147 HIS A C 1
ATOM 1202 O O . HIS A 1 147 ? -7.531 3.996 -8.25 1 97.19 147 HIS A O 1
ATOM 1208 N N . ASP A 1 148 ? -5.801 3.457 -6.926 1 97.19 148 ASP A N 1
ATOM 1209 C CA . ASP A 1 148 ? -6.598 2.455 -6.227 1 97.19 148 ASP A CA 1
ATOM 1210 C C . ASP A 1 148 ? -7.762 3.102 -5.477 1 97.19 148 ASP A C 1
ATOM 1212 O O . ASP A 1 148 ? -8.883 2.59 -5.5 1 97.19 148 ASP A O 1
ATOM 1216 N N . PHE A 1 149 ? -7.504 4.227 -4.812 1 98.62 149 PHE A N 1
ATOM 1217 C CA . PHE A 1 149 ? -8.531 4.988 -4.113 1 98.62 149 PHE A CA 1
ATOM 1218 C C . PHE A 1 149 ? -9.617 5.441 -5.078 1 98.62 149 PHE A C 1
ATOM 1220 O O . PHE A 1 149 ? -10.812 5.254 -4.812 1 98.62 149 PHE A O 1
ATOM 1227 N N . LYS A 1 150 ? -9.172 6 -6.195 1 98.38 150 LYS A N 1
ATOM 1228 C CA . LYS A 1 150 ? -10.109 6.434 -7.227 1 98.38 150 LYS A CA 1
ATOM 1229 C C . LYS A 1 150 ? -10.984 5.273 -7.695 1 98.38 150 LYS A C 1
ATOM 1231 O O . LYS A 1 150 ? -12.211 5.414 -7.793 1 98.38 150 LYS A O 1
ATOM 1236 N N . SER A 1 151 ? -10.375 4.164 -7.953 1 96.62 151 SER A N 1
ATOM 1237 C CA . SER A 1 151 ? -11.094 2.996 -8.453 1 96.62 151 SER A CA 1
ATOM 1238 C C . SER A 1 151 ? -12.133 2.514 -7.445 1 96.62 151 SER A C 1
ATOM 1240 O O . SER A 1 151 ? -13.273 2.236 -7.809 1 96.62 151 SER A O 1
ATOM 1242 N N . LYS A 1 152 ? -11.75 2.416 -6.152 1 97.12 152 LYS A N 1
ATOM 1243 C CA . LYS A 1 152 ? -12.672 1.967 -5.113 1 97.12 152 LYS A CA 1
ATOM 1244 C C . LYS A 1 152 ? -13.836 2.941 -4.949 1 97.12 152 LYS A C 1
ATOM 1246 O O . LYS A 1 152 ? -14.992 2.527 -4.891 1 97.12 152 LYS A O 1
ATOM 1251 N N . MET A 1 153 ? -13.539 4.219 -4.953 1 98.56 153 MET A N 1
ATOM 1252 C CA . MET A 1 153 ? -14.562 5.242 -4.781 1 98.56 153 MET A CA 1
ATOM 1253 C C . MET A 1 153 ? -15.555 5.223 -5.941 1 98.56 153 MET A C 1
ATOM 1255 O O . MET A 1 153 ? -16.766 5.301 -5.73 1 98.56 153 MET A O 1
ATOM 1259 N N . ASN A 1 154 ? -15.031 5.062 -7.133 1 96.69 154 ASN A N 1
ATOM 1260 C CA . ASN A 1 154 ? -15.883 5.035 -8.32 1 96.69 154 ASN A CA 1
ATOM 1261 C C . ASN A 1 154 ? -16.844 3.848 -8.289 1 96.69 154 ASN A C 1
ATOM 1263 O O . ASN A 1 154 ? -17.969 3.943 -8.781 1 96.69 154 ASN A O 1
ATOM 1267 N N . ARG A 1 155 ? -16.438 2.805 -7.711 1 95.69 155 ARG A N 1
ATOM 1268 C CA . ARG A 1 155 ? -17.234 1.575 -7.695 1 95.69 155 ARG A CA 1
ATOM 1269 C C . ARG A 1 155 ? -18.406 1.691 -6.727 1 95.69 155 ARG A C 1
ATOM 1271 O O . ARG A 1 155 ? -19.312 0.86 -6.746 1 95.69 155 ARG A O 1
ATOM 1278 N N . ILE A 1 156 ? -18.406 2.773 -5.934 1 97.31 156 ILE A N 1
ATOM 1279 C CA . ILE A 1 156 ? -19.562 2.99 -5.07 1 97.31 156 ILE A CA 1
ATOM 1280 C C .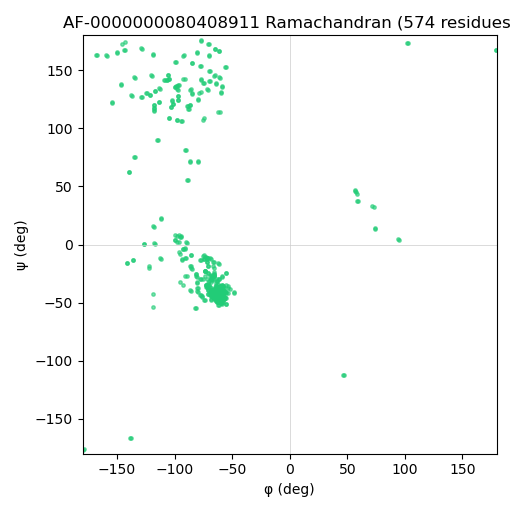 ILE A 1 156 ? -20.234 4.312 -5.434 1 97.31 156 ILE A C 1
ATOM 1282 O O . ILE A 1 156 ? -20.938 4.906 -4.609 1 97.31 156 ILE A O 1
ATOM 1286 N N . GLY A 1 157 ? -19.891 4.82 -6.586 1 96.88 157 GLY A N 1
ATOM 1287 C CA . GLY A 1 157 ? -20.641 5.93 -7.16 1 96.88 157 GLY A CA 1
ATOM 1288 C C . GLY A 1 157 ? -20.047 7.281 -6.824 1 96.88 157 GLY A C 1
ATOM 1289 O O . GLY A 1 157 ? -20.625 8.32 -7.145 1 96.88 157 GLY A O 1
ATOM 1290 N N . LYS A 1 158 ? -18.906 7.344 -6.156 1 98.25 158 LYS A N 1
ATOM 1291 C CA . LYS A 1 158 ? -18.234 8.609 -5.867 1 98.25 158 LYS A CA 1
ATOM 1292 C C . LYS A 1 158 ? -17.328 9.023 -7.02 1 98.25 158 LYS A C 1
ATOM 1294 O O . LYS A 1 158 ? -16.562 8.211 -7.539 1 98.25 158 LYS A O 1
ATOM 1299 N N . GLN A 1 159 ? -17.406 10.242 -7.43 1 98.25 159 GLN A N 1
ATOM 1300 C CA . GLN A 1 159 ? -16.594 10.758 -8.523 1 98.25 159 GLN A CA 1
ATOM 1301 C C . GLN A 1 159 ? -15.25 11.281 -8.016 1 98.25 159 GLN A C 1
ATOM 1303 O O . GLN A 1 159 ? -15.211 12.227 -7.223 1 98.25 159 GLN A O 1
ATOM 1308 N N . VAL A 1 160 ? -14.203 10.664 -8.445 1 98.62 160 VAL A N 1
ATOM 1309 C CA . VAL A 1 160 ? -12.859 11.062 -8.039 1 98.62 160 VAL A CA 1
ATOM 1310 C C . VAL A 1 160 ? -12.008 11.359 -9.273 1 98.62 160 VAL A C 1
ATOM 1312 O O . VAL A 1 160 ? -11.977 10.562 -10.211 1 98.62 160 VAL A O 1
ATOM 1315 N N . SER A 1 161 ? -11.336 12.492 -9.305 1 98.19 161 SER A N 1
ATOM 1316 C CA . SER A 1 161 ? -10.375 12.844 -10.344 1 98.19 161 SER A CA 1
ATOM 1317 C C . SER A 1 161 ? -8.969 13.008 -9.773 1 98.19 161 SER A C 1
ATOM 1319 O O . SER A 1 161 ? -8.805 13.586 -8.695 1 98.19 161 SER A O 1
ATOM 1321 N N . LEU A 1 162 ? -8.016 12.391 -10.422 1 98 162 LEU A N 1
ATOM 1322 C CA . LEU A 1 162 ? -6.617 12.703 -10.164 1 98 162 LEU A CA 1
ATOM 1323 C C . LEU A 1 162 ? -6.148 13.844 -11.062 1 98 162 LEU A C 1
ATOM 1325 O O . LEU A 1 162 ? -6.168 13.727 -12.289 1 98 162 LEU A O 1
ATOM 1329 N N . CYS A 1 163 ? -5.723 14.938 -10.492 1 97.38 163 CYS A N 1
ATOM 1330 C CA . CYS A 1 163 ? -5.43 16.141 -11.258 1 97.38 163 CYS A CA 1
ATOM 1331 C C . CYS A 1 163 ? -3.971 16.172 -11.695 1 97.38 163 CYS A C 1
ATOM 1333 O O . CYS A 1 163 ? -3.15 16.875 -11.094 1 97.38 163 CYS A O 1
ATOM 1335 N N . GLU A 1 164 ? -3.688 15.492 -12.734 1 90.94 164 GLU A N 1
ATOM 1336 C CA . GLU A 1 164 ? -2.33 15.289 -13.234 1 90.94 164 GLU A CA 1
ATOM 1337 C C . GLU A 1 164 ? -1.841 16.5 -14.016 1 90.94 164 GLU A C 1
ATOM 1339 O O . GLU A 1 164 ? -0.667 16.875 -13.938 1 90.94 164 GLU A O 1
ATOM 1344 N N . PHE A 1 165 ? -2.787 17 -14.781 1 89.12 165 PHE A N 1
ATOM 1345 C CA . PHE A 1 165 ? -2.426 18.125 -15.648 1 89.12 165 PHE A CA 1
ATOM 1346 C C . PHE A 1 165 ? -3.254 19.359 -15.312 1 89.12 165 PHE A C 1
ATOM 1348 O O . PHE A 1 165 ? -4.398 19.25 -14.875 1 89.12 165 PHE A O 1
ATOM 1355 N N . ASP A 1 166 ? -2.738 20.547 -15.391 1 91.38 166 ASP A N 1
ATOM 1356 C CA . ASP A 1 166 ? -3.426 21.828 -15.227 1 91.38 166 ASP A CA 1
ATOM 1357 C C . ASP A 1 166 ? -4.09 21.922 -13.852 1 91.38 166 ASP A C 1
ATOM 1359 O O . ASP A 1 166 ? -5.273 22.234 -13.75 1 91.38 166 ASP A O 1
ATOM 1363 N N . ALA A 1 167 ? -3.383 21.516 -12.867 1 94.88 167 ALA A N 1
ATOM 1364 C CA . ALA A 1 167 ? -3.912 21.484 -11.508 1 94.88 167 ALA A CA 1
ATOM 1365 C C . ALA A 1 167 ? -4.473 22.844 -11.109 1 94.88 167 ALA A C 1
ATOM 1367 O O . ALA A 1 167 ? -5.488 22.922 -10.406 1 94.88 167 ALA A O 1
ATOM 1368 N N . GLU A 1 168 ? -3.855 23.906 -11.562 1 95.06 168 GLU A N 1
ATOM 1369 C CA . GLU A 1 168 ? -4.328 25.25 -11.234 1 95.06 168 GLU A CA 1
ATOM 1370 C C . GLU A 1 168 ? -5.703 25.516 -11.836 1 95.06 168 GLU A C 1
ATOM 1372 O O . GLU A 1 168 ? -6.57 26.094 -11.18 1 95.06 168 GLU A O 1
ATOM 1377 N N . PHE A 1 169 ? -5.887 25.094 -13.023 1 95.81 169 PHE A N 1
ATOM 1378 C CA . PHE A 1 169 ? -7.184 25.266 -13.672 1 95.81 169 PHE A CA 1
ATOM 1379 C C . PHE A 1 169 ? -8.234 24.391 -13.016 1 95.81 169 PHE A C 1
ATOM 1381 O O . PHE A 1 169 ? -9.383 24.797 -12.852 1 95.81 169 PHE A O 1
ATOM 1388 N N . GLU A 1 170 ? -7.809 23.172 -12.703 1 97.5 170 GLU A N 1
ATOM 1389 C CA . GLU A 1 170 ? -8.719 22.281 -11.992 1 97.5 170 GLU A CA 1
ATOM 1390 C C . GLU A 1 170 ? -9.188 22.906 -10.68 1 97.5 170 GLU A C 1
ATOM 1392 O O . GLU A 1 170 ? -10.375 22.844 -10.344 1 97.5 170 GLU A O 1
ATOM 1397 N N . ALA A 1 171 ? -8.25 23.469 -9.961 1 97.62 171 ALA A N 1
ATOM 1398 C CA . ALA A 1 171 ? -8.578 24.125 -8.703 1 97.62 171 ALA A CA 1
ATOM 1399 C C . ALA A 1 171 ? -9.484 25.344 -8.938 1 97.62 171 ALA A C 1
ATOM 1401 O O . ALA A 1 171 ? -10.516 25.484 -8.273 1 97.62 171 ALA A O 1
ATOM 1402 N N . ALA A 1 172 ? -9.164 26.172 -9.898 1 96.88 172 ALA A N 1
ATOM 1403 C CA . ALA A 1 172 ? -9.891 27.406 -10.18 1 96.88 172 ALA A CA 1
ATOM 1404 C C . ALA A 1 172 ? -11.305 27.109 -10.672 1 96.88 172 ALA A C 1
ATOM 1406 O O . ALA A 1 172 ? -12.227 27.906 -10.453 1 96.88 172 ALA A O 1
ATOM 1407 N N . ASN A 1 173 ? -11.469 25.969 -11.266 1 97.19 173 ASN A N 1
ATOM 1408 C CA . ASN A 1 173 ? -12.766 25.625 -11.844 1 97.19 173 ASN A CA 1
ATOM 1409 C C . ASN A 1 173 ? -13.609 24.781 -10.883 1 97.19 173 ASN A C 1
ATOM 1411 O O . ASN A 1 173 ? -14.664 24.281 -11.258 1 97.19 173 ASN A O 1
ATOM 1415 N N . SER A 1 174 ? -13.195 24.609 -9.695 1 98 174 SER A N 1
ATOM 1416 C CA . SER A 1 174 ? -13.938 23.891 -8.672 1 98 174 SER A CA 1
ATOM 1417 C C . SER A 1 174 ? -14.797 24.828 -7.844 1 98 174 SER A C 1
ATOM 1419 O O . SER A 1 174 ? -14.672 26.047 -7.957 1 98 174 SER A O 1
ATOM 1421 N N . ASP A 1 175 ? -15.766 24.219 -7.145 1 98 175 ASP A N 1
ATOM 1422 C CA . ASP A 1 175 ? -16.641 25 -6.289 1 98 175 ASP A CA 1
ATOM 1423 C C . ASP A 1 175 ? -16.891 24.297 -4.957 1 98 175 ASP A C 1
ATOM 1425 O O . ASP A 1 175 ? -16.188 23.359 -4.602 1 98 175 ASP A O 1
ATOM 1429 N N . GLU A 1 176 ? -17.875 24.781 -4.238 1 97.94 176 GLU A N 1
ATOM 1430 C CA . GLU A 1 176 ? -18.109 24.344 -2.867 1 97.94 176 GLU A CA 1
ATOM 1431 C C . GLU A 1 176 ? -18.609 22.891 -2.824 1 97.94 176 GLU A C 1
ATOM 1433 O O . GLU A 1 176 ? -18.609 22.266 -1.764 1 97.94 176 GLU A O 1
ATOM 1438 N N . THR A 1 177 ? -18.984 22.328 -3.957 1 98.38 177 THR A N 1
ATOM 1439 C CA . THR A 1 177 ? -19.453 20.953 -3.998 1 98.38 177 THR A CA 1
ATOM 1440 C C . THR A 1 177 ? -18.312 19.984 -4.246 1 98.38 177 THR A C 1
ATOM 1442 O O . THR A 1 177 ? -18.5 18.766 -4.227 1 98.38 177 THR A O 1
ATOM 1445 N N . THR A 1 178 ? -17.125 20.578 -4.441 1 98.75 178 THR A N 1
ATOM 1446 C CA . THR A 1 178 ? -15.898 19.797 -4.617 1 98.75 178 THR A CA 1
ATOM 1447 C C . THR A 1 178 ? -15.141 19.672 -3.297 1 98.75 178 THR A C 1
ATOM 1449 O O . THR A 1 178 ? -15.078 20.625 -2.52 1 98.75 178 THR A O 1
ATOM 1452 N N . CYS A 1 179 ? -14.633 18.484 -2.988 1 98.88 179 CYS A N 1
ATOM 1453 C CA . CYS A 1 179 ? -13.641 18.328 -1.935 1 98.88 179 CYS A CA 1
ATOM 1454 C C . CYS A 1 179 ? -12.242 18.141 -2.523 1 98.88 179 CYS A C 1
ATOM 1456 O O . CYS A 1 179 ? -12.016 17.219 -3.295 1 98.88 179 CYS A O 1
ATOM 1458 N N . ALA A 1 180 ? -11.367 19.062 -2.217 1 98.88 180 ALA A N 1
ATOM 1459 C CA . ALA A 1 180 ? -9.977 18.938 -2.646 1 98.88 180 ALA A CA 1
ATOM 1460 C C . ALA A 1 180 ? -9.164 18.125 -1.645 1 98.88 180 ALA A C 1
ATOM 1462 O O . ALA A 1 180 ? -9.086 18.484 -0.466 1 98.88 180 ALA A O 1
ATOM 1463 N N . LEU A 1 181 ? -8.609 17.031 -2.092 1 98.88 181 LEU A N 1
ATOM 1464 C CA . LEU A 1 181 ? -7.672 16.219 -1.32 1 98.88 181 LEU A CA 1
ATOM 1465 C C . LEU A 1 181 ? -6.23 16.547 -1.694 1 98.88 181 LEU A C 1
ATOM 1467 O O . LEU A 1 181 ? -5.777 16.219 -2.793 1 98.88 181 LEU A O 1
ATOM 1471 N N . LEU A 1 182 ? -5.5 17.234 -0.824 1 98.62 182 LEU A N 1
ATOM 1472 C CA . LEU A 1 182 ? -4.098 17.578 -1.024 1 98.62 182 LEU A CA 1
ATOM 1473 C C . LEU A 1 182 ? -3.188 16.578 -0.32 1 98.62 182 LEU A C 1
ATOM 1475 O O . LEU A 1 182 ? -3.332 16.344 0.881 1 98.62 182 LEU A O 1
ATOM 1479 N N . ILE A 1 183 ? -2.279 15.977 -1.064 1 98.56 183 ILE A N 1
ATOM 1480 C CA . ILE A 1 183 ? -1.329 15.031 -0.485 1 98.56 183 ILE A CA 1
ATOM 1481 C C . ILE A 1 183 ? 0.093 15.562 -0.662 1 98.56 183 ILE A C 1
ATOM 1483 O O . ILE A 1 183 ? 0.534 15.812 -1.785 1 98.56 183 ILE A O 1
ATOM 1487 N N . SER A 1 184 ? 0.764 15.766 0.412 1 96.88 184 SER A N 1
ATOM 1488 C CA . SER A 1 184 ? 2.137 16.266 0.404 1 96.88 184 SER A CA 1
ATOM 1489 C C . SER A 1 184 ? 2.887 15.836 1.66 1 96.88 184 SER A C 1
ATOM 1491 O O . SER A 1 184 ? 2.496 16.188 2.775 1 96.88 184 SER A O 1
ATOM 1493 N N . TYR A 1 185 ? 3.982 15.125 1.479 1 95.5 185 TYR A N 1
ATOM 1494 C CA . TYR A 1 185 ? 4.738 14.625 2.619 1 95.5 185 TYR A CA 1
ATOM 1495 C C . TYR A 1 185 ? 5.297 15.773 3.451 1 95.5 185 TYR A C 1
ATOM 1497 O O . TYR A 1 185 ? 5.039 15.859 4.652 1 95.5 185 TYR A O 1
ATOM 1505 N N . THR A 1 186 ? 5.941 16.734 2.84 1 92.62 186 THR A N 1
ATOM 1506 C CA . THR A 1 186 ? 6.578 17.812 3.57 1 92.62 186 THR A CA 1
ATOM 1507 C C . THR A 1 186 ? 5.551 18.875 3.959 1 92.62 186 THR A C 1
ATOM 1509 O O . THR A 1 186 ? 5.785 19.672 4.875 1 92.62 186 THR A O 1
ATOM 1512 N N . GLY A 1 187 ? 4.488 18.984 3.168 1 94.81 187 GLY A N 1
ATOM 1513 C CA . GLY A 1 187 ? 3.508 20.047 3.352 1 94.81 187 GLY A CA 1
ATOM 1514 C C . GLY A 1 187 ? 4.004 21.391 2.889 1 94.81 187 GLY A C 1
ATOM 1515 O O . GLY A 1 187 ? 3.381 22.422 3.168 1 94.81 187 GLY A O 1
ATOM 1516 N N . GLU A 1 188 ? 5.125 21.328 2.131 1 92.56 188 GLU A N 1
ATOM 1517 C CA . GLU A 1 188 ? 5.762 22.594 1.756 1 92.56 188 GLU A CA 1
ATOM 1518 C C . GLU A 1 188 ? 5.965 22.672 0.246 1 92.56 188 GLU A C 1
ATOM 1520 O O . GLU A 1 188 ? 6.508 23.672 -0.257 1 92.56 188 GLU A O 1
ATOM 1525 N N . SER A 1 189 ? 5.539 21.625 -0.479 1 90.44 189 SER A N 1
ATOM 1526 C CA . SER A 1 189 ? 5.758 21.625 -1.922 1 90.44 189 SER A CA 1
ATOM 1527 C C . SER A 1 189 ? 5.082 22.812 -2.59 1 90.44 189 SER A C 1
ATOM 1529 O O . SER A 1 189 ? 3.885 23.031 -2.41 1 90.44 189 SER A O 1
ATOM 1531 N N . ASP A 1 190 ? 5.852 23.516 -3.432 1 90.69 190 ASP A N 1
ATOM 1532 C CA . ASP A 1 190 ? 5.305 24.672 -4.145 1 90.69 190 ASP A CA 1
ATOM 1533 C C . ASP A 1 190 ? 4.113 24.266 -5.004 1 90.69 190 ASP A C 1
ATOM 1535 O O . ASP A 1 190 ? 3.16 25.031 -5.16 1 90.69 190 ASP A O 1
ATOM 1539 N N . TYR A 1 191 ? 4.23 23.109 -5.496 1 91 191 TYR A N 1
ATOM 1540 C CA . TYR A 1 191 ? 3.178 22.609 -6.371 1 91 191 TYR A CA 1
ATOM 1541 C C . TYR A 1 191 ? 1.838 22.562 -5.645 1 91 191 TYR A C 1
ATOM 1543 O O . TYR A 1 191 ? 0.841 23.094 -6.137 1 91 191 TYR A O 1
ATOM 1551 N N . THR A 1 192 ? 1.815 22.047 -4.484 1 94.06 192 THR A N 1
ATOM 1552 C CA . THR A 1 192 ? 0.562 21.859 -3.762 1 94.06 192 THR A CA 1
ATOM 1553 C C . THR A 1 192 ? 0.182 23.125 -2.99 1 94.06 192 THR A C 1
ATOM 1555 O O . THR A 1 192 ? -0.989 23.5 -2.957 1 94.06 192 THR A O 1
ATOM 1558 N N . VAL A 1 193 ? 1.167 23.766 -2.406 1 95.31 193 VAL A N 1
ATOM 1559 C CA . VAL A 1 193 ? 0.913 24.984 -1.644 1 95.31 193 VAL A CA 1
ATOM 1560 C C . VAL A 1 193 ? 0.361 26.078 -2.568 1 95.31 193 VAL A C 1
ATOM 1562 O O . VAL A 1 193 ? -0.522 26.844 -2.178 1 95.31 193 VAL A O 1
ATOM 1565 N N . GLY A 1 194 ? 0.842 26.109 -3.754 1 95.81 194 GLY A N 1
ATOM 1566 C CA . GLY A 1 194 ? 0.435 27.125 -4.723 1 95.81 194 GLY A CA 1
ATOM 1567 C C . GLY A 1 194 ? -1.018 26.984 -5.141 1 95.81 194 GLY A C 1
ATOM 1568 O O . GLY A 1 194 ? -1.593 27.922 -5.699 1 95.81 194 GLY A O 1
ATOM 1569 N N . LEU A 1 195 ? -1.661 25.875 -4.875 1 97.69 195 LEU A N 1
ATOM 1570 C CA . LEU A 1 195 ? -3.041 25.625 -5.277 1 97.69 195 LEU A CA 1
ATOM 1571 C C . LEU A 1 195 ? -4.016 26.203 -4.258 1 97.69 195 LEU A C 1
ATOM 1573 O O . LEU A 1 195 ? -5.188 26.438 -4.57 1 97.69 195 LEU A O 1
ATOM 1577 N N . ILE A 1 196 ? -3.547 26.422 -3.072 1 96.88 196 ILE A N 1
ATOM 1578 C CA . ILE A 1 196 ? -4.402 26.719 -1.927 1 96.88 196 ILE A CA 1
ATOM 1579 C C . ILE A 1 196 ? -5.125 28.047 -2.148 1 96.88 196 ILE A C 1
ATOM 1581 O O . ILE A 1 196 ? -6.332 28.156 -1.918 1 96.88 196 ILE A O 1
ATOM 1585 N N . PRO A 1 197 ? -4.426 29.094 -2.664 1 96.62 197 PRO A N 1
ATOM 1586 C CA . PRO A 1 197 ? -5.141 30.344 -2.9 1 96.62 197 PRO A CA 1
ATOM 1587 C C . PRO A 1 197 ? -6.316 30.188 -3.861 1 96.62 197 PRO A C 1
ATOM 1589 O O . PRO A 1 197 ? -7.359 30.812 -3.672 1 96.62 197 PRO A O 1
ATOM 1592 N N . TYR A 1 198 ? -6.242 29.359 -4.926 1 97.62 198 TYR A N 1
ATOM 1593 C CA . TYR A 1 198 ? -7.332 29.109 -5.859 1 97.62 198 TYR A CA 1
ATOM 1594 C C . TYR A 1 198 ? -8.484 28.391 -5.176 1 97.62 198 TYR A C 1
ATOM 1596 O O . TYR A 1 198 ? -9.648 28.766 -5.348 1 97.62 198 TYR A O 1
ATOM 1604 N N . LEU A 1 199 ? -8.141 27.391 -4.387 1 98.38 199 LEU A N 1
ATOM 1605 C CA . LEU A 1 199 ? -9.148 26.594 -3.699 1 98.38 199 LEU A CA 1
ATOM 1606 C C . LEU A 1 199 ? -9.922 27.438 -2.688 1 98.38 199 LEU A C 1
ATOM 1608 O O . LEU A 1 199 ? -11.141 27.328 -2.578 1 98.38 199 LEU A O 1
ATOM 1612 N N . LYS A 1 200 ? -9.219 28.328 -2.004 1 97.12 200 LYS A N 1
ATOM 1613 C CA . LYS A 1 200 ? -9.844 29.203 -1.018 1 97.12 200 LYS A CA 1
ATOM 1614 C C . LYS A 1 200 ? -10.758 30.219 -1.688 1 97.12 200 LYS A C 1
ATOM 1616 O O . LYS A 1 200 ? -11.867 30.484 -1.205 1 97.12 200 LYS A O 1
ATOM 1621 N N . LYS A 1 201 ? -10.273 30.75 -2.738 1 97.5 201 LYS A N 1
ATOM 1622 C CA . LYS A 1 201 ? -11.07 31.734 -3.48 1 97.5 201 LYS A CA 1
ATOM 1623 C C . LYS A 1 201 ? -12.398 31.125 -3.92 1 97.5 201 LYS A C 1
ATOM 1625 O O . LYS A 1 201 ? -13.43 31.812 -3.916 1 97.5 201 LYS A O 1
ATOM 1630 N N . GLN A 1 202 ? -12.359 29.875 -4.289 1 97.94 202 GLN A N 1
ATOM 1631 C CA . GLN A 1 202 ?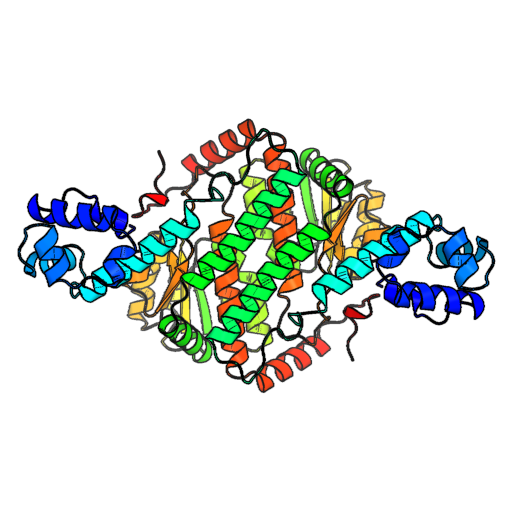 -13.547 29.188 -4.785 1 97.94 202 GLN A CA 1
ATOM 1632 C C . GLN A 1 202 ? -14.32 28.531 -3.643 1 97.94 202 GLN A C 1
ATOM 1634 O O . GLN A 1 202 ? -15.32 27.844 -3.875 1 97.94 202 GLN A O 1
ATOM 1639 N N . ARG A 1 203 ? -13.883 28.688 -2.4 1 98.12 203 ARG A N 1
ATOM 1640 C CA . ARG A 1 203 ? -14.5 28.156 -1.194 1 98.12 203 ARG A CA 1
ATOM 1641 C C . ARG A 1 203 ? -14.602 26.625 -1.265 1 98.12 203 ARG A C 1
ATOM 1643 O O . ARG A 1 203 ? -15.617 26.047 -0.871 1 98.12 203 ARG A O 1
ATOM 1650 N N . VAL A 1 204 ? -13.547 26.016 -1.845 1 98.62 204 VAL A N 1
ATOM 1651 C CA . VAL A 1 204 ? -13.469 24.562 -1.929 1 98.62 204 VAL A CA 1
ATOM 1652 C C . VAL A 1 204 ? -13.008 23.984 -0.591 1 98.62 204 VAL A C 1
ATOM 1654 O O . VAL A 1 204 ? -11.953 24.375 -0.077 1 98.62 204 VAL A O 1
ATOM 1657 N N . PRO A 1 205 ? -13.797 23.031 0.022 1 98.69 205 PRO A N 1
ATOM 1658 C CA . PRO A 1 205 ? -13.258 22.344 1.197 1 98.69 205 PRO A CA 1
ATOM 1659 C C . PRO A 1 205 ? -11.953 21.609 0.905 1 98.69 205 PRO A C 1
ATOM 1661 O O . PRO A 1 205 ? -11.836 20.938 -0.126 1 98.69 205 PRO A O 1
ATOM 1664 N N . VAL A 1 206 ? -11.016 21.766 1.828 1 98.75 206 VAL A N 1
ATOM 1665 C CA . VAL A 1 206 ? -9.688 21.203 1.611 1 98.75 206 VAL A CA 1
ATOM 1666 C C . VAL A 1 206 ? -9.391 20.172 2.695 1 98.75 206 VAL A C 1
ATOM 1668 O O . VAL A 1 206 ? -9.383 20.5 3.885 1 98.75 206 VAL A O 1
ATOM 1671 N N . LEU A 1 207 ? -9.195 18.906 2.297 1 98.88 207 LEU A N 1
ATOM 1672 C CA . LEU A 1 207 ? -8.688 17.812 3.115 1 98.88 207 LEU A CA 1
ATOM 1673 C C . LEU A 1 207 ? -7.219 17.547 2.803 1 98.88 207 LEU A C 1
ATOM 1675 O O . LEU A 1 207 ? -6.863 17.281 1.65 1 98.88 207 LEU A O 1
ATOM 1679 N N . ALA A 1 208 ? -6.379 17.594 3.83 1 98.62 208 ALA A N 1
ATOM 1680 C CA . ALA A 1 208 ? -4.945 17.438 3.611 1 98.62 208 ALA A CA 1
ATOM 1681 C C . ALA A 1 208 ? -4.434 16.141 4.238 1 98.62 208 ALA A C 1
ATOM 1683 O O . ALA A 1 208 ? -4.84 15.781 5.344 1 98.62 208 ALA A O 1
ATOM 1684 N N . LEU A 1 209 ? -3.633 15.391 3.521 1 98.62 209 LEU A N 1
ATOM 1685 C CA . LEU A 1 209 ? -2.752 14.352 4.043 1 98.62 209 LEU A CA 1
ATOM 1686 C C . LEU A 1 209 ? -1.301 14.82 4.047 1 98.62 209 LEU A C 1
ATOM 1688 O O . LEU A 1 209 ? -0.704 15.016 2.986 1 98.62 209 LEU A O 1
ATOM 1692 N N . THR A 1 210 ? -0.768 15.062 5.191 1 97.06 210 THR A N 1
ATOM 1693 C CA . THR A 1 210 ? 0.59 15.586 5.305 1 97.06 210 THR A CA 1
ATOM 1694 C C . THR A 1 210 ? 1.24 15.125 6.605 1 97.06 210 THR A C 1
ATOM 1696 O O . THR A 1 210 ? 0.577 14.539 7.465 1 97.06 210 THR A O 1
ATOM 1699 N N . SER A 1 211 ? 2.525 15.273 6.668 1 91.94 211 SER A N 1
ATOM 1700 C CA . SER A 1 211 ? 3.305 14.766 7.793 1 91.94 211 SER A CA 1
ATOM 1701 C C . SER A 1 211 ? 2.936 15.484 9.086 1 91.94 211 SER A C 1
ATOM 1703 O O . SER A 1 211 ? 2.273 16.516 9.062 1 91.94 211 SER A O 1
ATOM 1705 N N . LEU A 1 212 ? 3.426 14.891 10.125 1 83.12 212 LEU A N 1
ATOM 1706 C CA . LEU A 1 212 ? 3.199 15.43 11.461 1 83.12 212 LEU A CA 1
ATOM 1707 C C . LEU A 1 212 ? 3.883 16.781 11.633 1 83.12 212 LEU A C 1
ATOM 1709 O O . LEU A 1 212 ? 4.98 17 11.109 1 83.12 212 LEU A O 1
ATOM 1713 N N . GLY A 1 213 ? 3.221 17.656 12.414 1 77.06 213 GLY A N 1
ATOM 1714 C CA . GLY A 1 213 ? 3.773 18.984 12.641 1 77.06 213 GLY A CA 1
ATOM 1715 C C . GLY A 1 213 ? 3.092 20.062 11.82 1 77.06 213 GLY A C 1
ATOM 1716 O O . GLY A 1 213 ? 2.275 19.766 10.945 1 77.06 213 GLY A O 1
ATOM 1717 N N . GLU A 1 214 ? 3.439 21.266 12.07 1 79.88 214 GLU A N 1
ATOM 1718 C CA . GLU A 1 214 ? 2.861 22.391 11.32 1 79.88 214 GLU A CA 1
ATOM 1719 C C . GLU A 1 214 ? 3.617 22.625 10.016 1 79.88 214 GLU A C 1
ATOM 1721 O O . GLU A 1 214 ? 4.848 22.547 9.984 1 79.88 214 GLU A O 1
ATOM 1726 N N . ASN A 1 215 ? 2.893 22.719 9 1 86.94 215 ASN A N 1
ATOM 1727 C CA . ASN A 1 215 ? 3.418 23.047 7.684 1 86.94 215 ASN A CA 1
ATOM 1728 C C . ASN A 1 215 ? 2.43 23.891 6.887 1 86.94 215 ASN A C 1
ATOM 1730 O O . ASN A 1 215 ? 1.334 24.188 7.363 1 86.94 215 ASN A O 1
ATOM 1734 N N . ALA A 1 216 ? 2.807 24.375 5.773 1 91.56 216 ALA A N 1
ATOM 1735 C CA . ALA A 1 216 ? 2.018 25.328 5 1 91.56 216 ALA A CA 1
ATOM 1736 C C . ALA A 1 216 ? 0.638 24.766 4.676 1 91.56 216 ALA A C 1
ATOM 1738 O O . ALA A 1 216 ? -0.37 25.469 4.781 1 91.56 216 ALA A O 1
ATOM 1739 N N . ILE A 1 217 ? 0.554 23.5 4.34 1 94.88 217 ILE A N 1
ATOM 1740 C CA . ILE A 1 217 ? -0.694 22.891 3.896 1 94.88 217 ILE A CA 1
ATOM 1741 C C . ILE A 1 217 ? -1.603 22.641 5.098 1 94.88 217 ILE A C 1
ATOM 1743 O O . ILE A 1 217 ? -2.801 22.938 5.051 1 94.88 217 ILE A O 1
ATOM 1747 N N . SER A 1 218 ? -1.021 22.125 6.176 1 91.5 218 SER A N 1
ATOM 1748 C CA . SER A 1 218 ? -1.841 21.812 7.34 1 91.5 218 SER A CA 1
ATOM 1749 C C . SER A 1 218 ? -2.428 23.078 7.961 1 91.5 218 SER A C 1
ATOM 1751 O O . SER A 1 218 ? -3.529 23.047 8.516 1 91.5 218 SER A O 1
ATOM 1753 N N . HIS A 1 219 ? -1.777 24.234 7.809 1 91.19 219 HIS A N 1
ATOM 1754 C CA . HIS A 1 219 ? -2.238 25.5 8.359 1 91.19 219 HIS A CA 1
ATOM 1755 C C . HIS A 1 219 ? -3.438 26.031 7.578 1 91.19 219 HIS A C 1
ATOM 1757 O O . HIS A 1 219 ? -4.254 26.781 8.125 1 91.19 219 HIS A O 1
ATOM 1763 N N . GLN A 1 220 ? -3.547 25.609 6.441 1 94.81 220 GLN A N 1
ATOM 1764 C CA . GLN A 1 220 ? -4.535 26.234 5.57 1 94.81 220 GLN A CA 1
ATOM 1765 C C . GLN A 1 220 ? -5.676 25.281 5.246 1 94.81 220 GLN A C 1
ATOM 1767 O O . GLN A 1 220 ? -6.715 25.688 4.734 1 94.81 220 GLN A O 1
ATOM 1772 N N . ALA A 1 221 ? -5.539 24.031 5.539 1 97.44 221 ALA A N 1
ATOM 1773 C CA . ALA A 1 221 ? -6.551 23.016 5.223 1 97.44 221 ALA A CA 1
ATOM 1774 C C . ALA A 1 221 ? -7.715 23.078 6.203 1 97.44 221 ALA A C 1
ATOM 1776 O O . ALA A 1 221 ? -7.555 23.547 7.336 1 97.44 221 ALA A O 1
ATOM 1777 N N . ASP A 1 222 ? -8.906 22.641 5.77 1 98.19 222 ASP A N 1
ATOM 1778 C CA . ASP A 1 222 ? -10.07 22.562 6.645 1 98.19 222 ASP A CA 1
ATOM 1779 C C . ASP A 1 222 ? -9.984 21.328 7.555 1 98.19 222 ASP A C 1
ATOM 1781 O O . ASP A 1 222 ? -10.539 21.328 8.656 1 98.19 222 ASP A O 1
ATOM 1785 N N . CYS A 1 223 ? -9.359 20.297 7.129 1 98.25 223 CYS A N 1
ATOM 1786 C CA . CYS A 1 223 ? -9.117 19.047 7.848 1 98.25 223 CYS A CA 1
ATOM 1787 C C . CYS A 1 223 ? -7.781 18.438 7.449 1 98.25 223 CYS A C 1
ATOM 1789 O O . CYS A 1 223 ? -7.387 18.5 6.285 1 98.25 223 CYS A O 1
ATOM 1791 N N . THR A 1 224 ? -7.086 17.953 8.445 1 97.75 224 THR A N 1
ATOM 1792 C CA . THR A 1 224 ? -5.785 17.359 8.164 1 97.75 224 THR A CA 1
ATOM 1793 C C . THR A 1 224 ? -5.684 15.969 8.805 1 97.75 224 THR A C 1
ATOM 1795 O O . THR A 1 224 ? -6.004 15.805 9.984 1 97.75 224 THR A O 1
ATOM 1798 N N . LEU A 1 225 ? -5.332 14.992 8 1 98.25 225 LEU A N 1
ATOM 1799 C CA . LEU A 1 225 ? -4.883 13.695 8.5 1 98.25 225 LEU A CA 1
ATOM 1800 C C . LEU A 1 225 ? -3.373 13.547 8.359 1 98.25 225 LEU A C 1
ATOM 1802 O O . LEU A 1 225 ? -2.795 13.977 7.359 1 98.25 225 LEU A O 1
ATOM 1806 N N . ARG A 1 226 ? -2.787 12.938 9.32 1 94.25 226 ARG A N 1
ATOM 1807 C CA . ARG A 1 226 ? -1.331 12.977 9.406 1 94.25 226 ARG A CA 1
ATOM 1808 C C . ARG A 1 226 ? -0.714 11.695 8.859 1 94.25 226 ARG A C 1
ATOM 1810 O O . ARG A 1 226 ? -1.176 10.594 9.172 1 94.25 226 ARG A O 1
ATOM 1817 N N . LEU A 1 227 ? 0.312 11.898 8.078 1 96.38 227 LEU A N 1
ATOM 1818 C CA . LEU A 1 227 ? 1.183 10.812 7.629 1 96.38 227 LEU A CA 1
ATOM 1819 C C . LEU A 1 227 ? 2.264 10.523 8.664 1 96.38 227 LEU A C 1
ATOM 1821 O O . LEU A 1 227 ? 2.645 11.406 9.438 1 96.38 227 LEU A O 1
ATOM 1825 N N . THR A 1 228 ? 2.762 9.273 8.602 1 91.31 228 THR A N 1
ATOM 1826 C CA . THR A 1 228 ? 3.953 8.977 9.391 1 91.31 228 THR A CA 1
ATOM 1827 C C . THR A 1 228 ? 5.145 9.797 8.906 1 91.31 228 THR A C 1
ATOM 1829 O O . THR A 1 228 ? 5.297 10.031 7.703 1 91.31 228 THR A O 1
ATOM 1832 N N . THR A 1 229 ? 5.918 10.32 9.844 1 88.62 229 THR A N 1
ATOM 1833 C CA . THR A 1 229 ? 7.074 11.164 9.547 1 88.62 229 THR A CA 1
ATOM 1834 C C . THR A 1 229 ? 8.367 10.477 9.984 1 88.62 229 THR A C 1
ATOM 1836 O O . THR A 1 229 ? 8.836 10.688 11.109 1 88.62 229 THR A O 1
ATOM 1839 N N . ARG A 1 230 ? 8.961 9.703 9.055 1 87.5 230 ARG A N 1
ATOM 1840 C CA . ARG A 1 230 ? 10.117 8.922 9.461 1 87.5 230 ARG A CA 1
ATOM 1841 C C . ARG A 1 230 ? 11.227 8.984 8.422 1 87.5 230 ARG A C 1
ATOM 1843 O O . ARG A 1 230 ? 12.367 8.633 8.695 1 87.5 230 ARG A O 1
ATOM 1850 N N . GLU A 1 231 ? 10.906 9.477 7.242 1 92.62 231 GLU A N 1
ATOM 1851 C CA . GLU A 1 231 ? 11.836 9.383 6.121 1 92.62 231 GLU A CA 1
ATOM 1852 C C . GLU A 1 231 ? 12.461 10.734 5.809 1 92.62 231 GLU A C 1
ATOM 1854 O O . GLU A 1 231 ? 11.797 11.766 5.879 1 92.62 231 GLU A O 1
ATOM 1859 N N . ARG A 1 232 ? 13.672 10.656 5.496 1 91.62 232 ARG A N 1
ATOM 1860 C CA . ARG A 1 232 ? 14.336 11.797 4.879 1 91.62 232 ARG A CA 1
ATOM 1861 C C . ARG A 1 232 ? 13.836 12.016 3.457 1 91.62 232 ARG A C 1
ATOM 1863 O O . ARG A 1 232 ? 13.039 11.227 2.945 1 91.62 232 ARG A O 1
ATOM 1870 N N . LEU A 1 233 ? 14.281 13.125 2.916 1 89.88 233 LEU A N 1
ATOM 1871 C CA . LEU A 1 233 ? 13.75 13.477 1.605 1 89.88 233 LEU A CA 1
ATOM 1872 C C . LEU A 1 233 ? 14.336 12.578 0.521 1 89.88 233 LEU A C 1
ATOM 1874 O O . LEU A 1 233 ? 13.594 12.023 -0.298 1 89.88 233 LEU A O 1
ATOM 1878 N N . TYR A 1 234 ? 15.68 12.367 0.489 1 89.5 234 TYR A N 1
ATOM 1879 C CA . TYR A 1 234 ? 16.188 11.555 -0.609 1 89.5 234 TYR A CA 1
ATOM 1880 C C . TYR A 1 234 ? 17.312 10.641 -0.137 1 89.5 234 TYR A C 1
ATOM 1882 O O . TYR A 1 234 ? 17.656 9.672 -0.819 1 89.5 234 TYR A O 1
ATOM 1890 N N . SER A 1 235 ? 17.922 10.859 1.024 1 91.06 235 SER A N 1
ATOM 1891 C CA . SER A 1 235 ? 18.938 9.953 1.556 1 91.06 235 SER A CA 1
ATOM 1892 C C . SER A 1 235 ? 18.297 8.734 2.221 1 91.06 235 SER A C 1
ATOM 1894 O O . SER A 1 235 ? 18.391 8.57 3.439 1 91.06 235 SER A O 1
ATOM 1896 N N . LYS A 1 236 ? 17.75 7.895 1.415 1 94.56 236 LYS A N 1
ATOM 1897 C CA . LYS A 1 236 ? 17.016 6.715 1.845 1 94.56 236 LYS A CA 1
ATOM 1898 C C . LYS A 1 236 ? 16.953 5.668 0.733 1 94.56 236 LYS A C 1
ATOM 1900 O O . LYS A 1 236 ? 17.156 5.988 -0.438 1 94.56 236 LYS A O 1
ATOM 1905 N N . ILE A 1 237 ? 16.641 4.445 1.091 1 96.88 237 ILE A N 1
ATOM 1906 C CA . ILE A 1 237 ? 16.547 3.344 0.139 1 96.88 237 ILE A CA 1
ATOM 1907 C C . ILE A 1 237 ? 15.312 3.521 -0.741 1 96.88 237 ILE A C 1
ATOM 1909 O O . ILE A 1 237 ? 15.336 3.201 -1.932 1 96.88 237 ILE A O 1
ATOM 1913 N N . GLY A 1 238 ? 14.258 4.035 -0.201 1 96.44 238 GLY A N 1
ATOM 1914 C CA . GLY A 1 238 ? 13.016 4.281 -0.914 1 96.44 238 GLY A CA 1
ATOM 1915 C C . GLY A 1 238 ? 11.93 4.879 -0.036 1 96.44 238 GLY A C 1
ATOM 1916 O O . GLY A 1 238 ? 12.062 4.91 1.189 1 96.44 238 GLY A O 1
ATOM 1917 N N . SER A 1 239 ? 10.875 5.371 -0.672 1 96.75 239 SER A N 1
ATOM 1918 C CA . SER A 1 239 ? 9.75 5.938 0.056 1 96.75 239 SER A CA 1
ATOM 1919 C C . SER A 1 239 ? 8.742 4.859 0.449 1 96.75 239 SER A C 1
ATOM 1921 O O . SER A 1 239 ? 7.613 4.848 -0.038 1 96.75 239 SER A O 1
ATOM 1923 N N . PHE A 1 240 ? 9.172 4.035 1.419 1 97.56 240 PHE A N 1
ATOM 1924 C CA . PHE A 1 240 ? 8.305 2.943 1.851 1 97.56 240 PHE A CA 1
ATOM 1925 C C . PHE A 1 240 ? 7.258 3.439 2.838 1 97.56 240 PHE A C 1
ATOM 1927 O O . PHE A 1 240 ? 6.055 3.311 2.594 1 97.56 240 PHE A O 1
ATOM 1934 N N . THR A 1 241 ? 7.668 4.09 3.916 1 96.75 241 THR A N 1
ATOM 1935 C CA . THR A 1 241 ? 6.738 4.453 4.98 1 96.75 241 THR A CA 1
ATOM 1936 C C . THR A 1 241 ? 5.805 5.57 4.52 1 96.75 241 THR A C 1
ATOM 1938 O O . THR A 1 241 ? 4.613 5.559 4.84 1 96.75 241 THR A O 1
ATOM 1941 N N . THR A 1 242 ? 6.336 6.52 3.719 1 97.19 242 THR A N 1
ATOM 1942 C CA . THR A 1 242 ? 5.5 7.59 3.186 1 97.19 242 THR A CA 1
ATOM 1943 C C . THR A 1 242 ? 4.398 7.02 2.297 1 97.19 242 THR A C 1
ATOM 1945 O O . THR A 1 242 ? 3.215 7.293 2.514 1 97.19 242 THR A O 1
ATOM 1948 N N . ASN A 1 243 ? 4.77 6.188 1.337 1 98.38 243 ASN A N 1
ATOM 1949 C CA . ASN A 1 243 ? 3.807 5.629 0.392 1 98.38 243 ASN A CA 1
ATOM 1950 C C . ASN A 1 243 ? 2.807 4.711 1.088 1 98.38 243 ASN A C 1
ATOM 1952 O O . ASN A 1 243 ? 1.61 4.75 0.794 1 98.38 243 ASN A O 1
ATOM 1956 N N . ASP A 1 244 ? 3.295 3.879 2.02 1 98.19 244 ASP A N 1
ATOM 1957 C CA . ASP A 1 244 ? 2.41 2.971 2.744 1 98.19 244 ASP A CA 1
ATOM 1958 C C . ASP A 1 244 ? 1.42 3.746 3.609 1 98.19 244 ASP A C 1
ATOM 1960 O O . ASP A 1 244 ? 0.274 3.326 3.781 1 98.19 244 ASP A O 1
ATOM 1964 N N . SER A 1 245 ? 1.911 4.84 4.207 1 98.19 245 SER A N 1
ATOM 1965 C CA . SER A 1 245 ? 1.032 5.676 5.016 1 98.19 245 SER A CA 1
ATOM 1966 C C . SER A 1 245 ? -0.057 6.32 4.164 1 98.19 245 SER A C 1
ATOM 1968 O O . SER A 1 245 ? -1.215 6.395 4.582 1 98.19 245 SER A O 1
ATOM 1970 N N . ILE A 1 246 ? 0.302 6.82 2.979 1 98.75 246 ILE A N 1
ATOM 1971 C CA . ILE A 1 246 ? -0.663 7.395 2.049 1 98.75 246 ILE A CA 1
ATOM 1972 C C . ILE A 1 246 ? -1.694 6.34 1.658 1 98.75 246 ILE A C 1
ATOM 1974 O O . ILE A 1 246 ? -2.9 6.574 1.758 1 98.75 246 ILE A O 1
ATOM 1978 N N . HIS A 1 247 ? -1.231 5.148 1.285 1 98.5 247 HIS A N 1
ATOM 1979 C CA . HIS A 1 247 ? -2.133 4.059 0.92 1 98.5 247 HIS A CA 1
ATOM 1980 C C . HIS A 1 247 ? -3.066 3.709 2.072 1 98.5 247 HIS A C 1
ATOM 1982 O O . HIS A 1 247 ? -4.258 3.471 1.861 1 98.5 247 HIS A O 1
ATOM 1988 N N . CYS A 1 248 ? -2.486 3.662 3.223 1 98.62 248 CYS A N 1
ATOM 1989 C CA . CYS A 1 248 ? -3.268 3.301 4.398 1 98.62 248 CYS A CA 1
ATOM 1990 C C . CYS A 1 248 ? -4.379 4.316 4.648 1 98.62 248 CYS A C 1
ATOM 1992 O O . CYS A 1 248 ? -5.539 3.943 4.816 1 98.62 248 CYS A O 1
ATOM 1994 N N . LEU A 1 249 ? -4.062 5.586 4.637 1 98.81 249 LEU A N 1
ATOM 1995 C CA . LEU A 1 249 ? -5.055 6.625 4.891 1 98.81 249 LEU A CA 1
ATOM 1996 C C . LEU A 1 249 ? -6.133 6.621 3.814 1 98.81 249 LEU A C 1
ATOM 1998 O O . LEU A 1 249 ? -7.316 6.805 4.117 1 98.81 249 LEU A O 1
ATOM 2002 N N . LEU A 1 250 ? -5.734 6.438 2.572 1 98.94 250 LEU A N 1
ATOM 2003 C CA . LEU A 1 250 ? -6.699 6.41 1.479 1 98.94 250 LEU A CA 1
ATOM 2004 C C . LEU A 1 250 ? -7.656 5.234 1.629 1 98.94 250 LEU A C 1
ATOM 2006 O O . LEU A 1 250 ? -8.859 5.367 1.381 1 98.94 250 LEU A O 1
ATOM 2010 N N . ASP A 1 251 ? -7.109 4.07 2.057 1 98.81 251 ASP A N 1
ATOM 2011 C CA . ASP A 1 251 ? -7.961 2.914 2.312 1 98.81 251 ASP A CA 1
ATOM 2012 C C . ASP A 1 251 ? -8.914 3.18 3.473 1 98.81 251 ASP A C 1
ATOM 2014 O O . ASP A 1 251 ? -10.086 2.783 3.428 1 98.81 251 ASP A O 1
ATOM 2018 N N . LEU A 1 252 ? -8.406 3.824 4.5 1 98.56 252 LEU A N 1
ATOM 2019 C CA . LEU A 1 252 ? -9.242 4.141 5.652 1 98.56 252 LEU A CA 1
ATOM 2020 C C . LEU A 1 252 ? -10.359 5.105 5.266 1 98.56 252 LEU A C 1
ATOM 2022 O O . LEU A 1 252 ? -11.5 4.953 5.707 1 98.56 252 LEU A O 1
ATOM 2026 N N . LEU A 1 253 ? -10 6.094 4.48 1 98.94 253 LEU A N 1
ATOM 2027 C CA . LEU A 1 253 ? -11 7.047 4.008 1 98.94 253 LEU A CA 1
ATOM 2028 C C . LEU A 1 253 ? -12.07 6.348 3.182 1 98.94 253 LEU A C 1
ATOM 2030 O O . LEU A 1 253 ? -13.266 6.594 3.367 1 98.94 253 LEU A O 1
ATOM 2034 N N . TYR A 1 254 ? -11.703 5.48 2.295 1 98.94 254 TYR A N 1
ATOM 2035 C CA . TYR A 1 254 ? -12.656 4.707 1.515 1 98.94 254 TYR A CA 1
ATOM 2036 C C . TYR A 1 254 ? -13.57 3.887 2.426 1 98.94 254 TYR A C 1
ATOM 2038 O O . TYR A 1 254 ? -14.789 3.885 2.254 1 98.94 254 TYR A O 1
ATOM 2046 N N . ALA A 1 255 ? -12.938 3.174 3.354 1 98.69 255 ALA A N 1
ATOM 2047 C CA . ALA A 1 255 ? -13.703 2.34 4.277 1 98.69 255 ALA A CA 1
ATOM 2048 C C . ALA A 1 255 ? -14.703 3.174 5.07 1 98.69 255 ALA A C 1
ATOM 2050 O O . ALA A 1 255 ? -15.828 2.74 5.309 1 98.69 255 ALA A O 1
ATOM 2051 N N . GLY A 1 256 ? -14.25 4.352 5.523 1 98.44 256 GLY A N 1
ATOM 2052 C CA . GLY A 1 256 ? -15.148 5.258 6.215 1 98.44 256 GLY A CA 1
ATOM 2053 C C . GLY A 1 256 ? -16.344 5.668 5.375 1 98.44 256 GLY A C 1
ATOM 2054 O O . GLY A 1 256 ? -17.484 5.602 5.836 1 98.44 256 GLY A O 1
ATOM 2055 N N . VAL A 1 257 ? -16.109 6.082 4.145 1 98.88 257 VAL A N 1
ATOM 2056 C CA . VAL A 1 257 ? -17.172 6.48 3.232 1 98.88 257 VAL A CA 1
ATOM 2057 C C . VAL A 1 257 ? -18.109 5.301 2.992 1 98.88 257 VAL A C 1
ATOM 2059 O O . VAL A 1 257 ? -19.328 5.457 3.025 1 98.88 257 VAL A O 1
ATOM 2062 N N . PHE A 1 258 ? -17.531 4.094 2.764 1 98.75 258 PHE A N 1
ATOM 2063 C CA . PHE A 1 258 ? -18.312 2.887 2.531 1 98.75 258 PHE A CA 1
ATOM 2064 C C . PHE A 1 258 ? -19.25 2.613 3.705 1 98.75 258 PHE A C 1
ATOM 2066 O O . PHE A 1 258 ? -20.406 2.27 3.51 1 98.75 258 PHE A O 1
ATOM 2073 N N . SER A 1 259 ? -18.75 2.826 4.941 1 97.31 259 SER A N 1
ATOM 2074 C CA . SER A 1 259 ? -19.469 2.449 6.156 1 97.31 259 SER A CA 1
ATOM 2075 C C . SER A 1 259 ? -20.641 3.391 6.422 1 97.31 259 SER A C 1
ATOM 2077 O O . SER A 1 259 ? -21.578 3.035 7.137 1 97.31 259 SER A O 1
ATOM 2079 N N . LYS A 1 260 ? -20.594 4.586 5.887 1 97.06 260 LYS A N 1
ATOM 2080 C CA . LYS A 1 260 ? -21.656 5.566 6.129 1 97.06 260 LYS A CA 1
ATOM 2081 C C . LYS A 1 260 ? -22.969 5.121 5.508 1 97.06 260 LYS A C 1
ATOM 2083 O O . LYS A 1 260 ? -24.047 5.457 6.012 1 97.06 260 LYS A O 1
ATOM 2088 N N . ASP A 1 261 ? -22.906 4.383 4.441 1 96.31 261 ASP A N 1
ATOM 2089 C CA . ASP A 1 261 ? -24.047 3.758 3.801 1 96.31 261 ASP A CA 1
ATOM 2090 C C . ASP A 1 261 ? -23.719 2.346 3.328 1 96.31 261 ASP A C 1
ATOM 2092 O O . ASP A 1 261 ? -23.844 2.037 2.139 1 96.31 261 ASP A O 1
ATOM 2096 N N . TYR A 1 262 ? -23.406 1.558 4.285 1 97.12 262 TYR A N 1
ATOM 2097 C CA . TYR A 1 262 ? -22.812 0.239 4.066 1 97.12 262 TYR A CA 1
ATOM 2098 C C . TYR A 1 262 ? -23.688 -0.599 3.141 1 97.12 262 TYR A C 1
ATOM 2100 O O . TYR A 1 262 ? -23.219 -1.081 2.105 1 97.12 262 TYR A O 1
ATOM 2108 N N . GLU A 1 263 ? -24.969 -0.72 3.404 1 95.19 263 GLU A N 1
ATOM 2109 C CA . GLU A 1 263 ? -25.859 -1.597 2.641 1 95.19 263 GLU A CA 1
ATOM 2110 C C . GLU A 1 263 ? -26.031 -1.092 1.213 1 95.19 263 GLU A C 1
ATOM 2112 O O . GLU A 1 263 ? -25.984 -1.873 0.261 1 95.19 263 GLU A O 1
ATOM 2117 N N . ALA A 1 264 ? -26.234 0.14 1.079 1 97.19 264 ALA A N 1
ATOM 2118 C CA . ALA A 1 264 ? -26.406 0.73 -0.245 1 97.19 264 ALA A CA 1
ATOM 2119 C C . ALA A 1 264 ? -25.141 0.611 -1.073 1 97.19 264 ALA A C 1
ATOM 2121 O O . ALA A 1 264 ? -25.188 0.311 -2.268 1 97.19 264 ALA A O 1
ATOM 2122 N N . ASN A 1 265 ? -24 0.883 -0.435 1 97.81 265 ASN A N 1
ATOM 2123 C CA . ASN A 1 265 ? -22.734 0.792 -1.137 1 97.81 265 ASN A CA 1
ATOM 2124 C C . ASN A 1 265 ? -22.406 -0.645 -1.54 1 97.81 265 ASN A C 1
ATOM 2126 O O . ASN A 1 265 ? -21.922 -0.89 -2.641 1 97.81 265 ASN A O 1
ATOM 2130 N N . MET A 1 266 ? -22.703 -1.568 -0.66 1 96.56 266 MET A N 1
ATOM 2131 C CA . MET A 1 266 ? -22.5 -2.977 -0.982 1 96.56 266 MET A CA 1
ATOM 2132 C C . MET A 1 266 ? -23.359 -3.396 -2.172 1 96.56 266 MET A C 1
ATOM 2134 O O . MET A 1 266 ? -22.859 -4.02 -3.111 1 96.56 266 MET A O 1
ATOM 2138 N N . ALA A 1 267 ? -24.594 -3.053 -2.107 1 95.19 267 ALA A N 1
ATOM 2139 C CA . ALA A 1 267 ? -25.516 -3.4 -3.182 1 95.19 267 ALA A CA 1
ATOM 2140 C C . ALA A 1 267 ? -25.078 -2.773 -4.504 1 95.19 267 ALA A C 1
ATOM 2142 O O . ALA A 1 267 ? -25.078 -3.438 -5.543 1 95.19 267 ALA A O 1
ATOM 2143 N N . TYR A 1 268 ? -24.75 -1.526 -4.449 1 96.06 268 TYR A N 1
ATOM 2144 C CA . TYR A 1 268 ? -24.312 -0.809 -5.645 1 96.06 268 TYR A CA 1
ATOM 2145 C C . TYR A 1 268 ? -23.078 -1.45 -6.246 1 96.06 268 TYR A C 1
ATOM 2147 O O . TYR A 1 268 ? -23.031 -1.715 -7.449 1 96.06 268 TYR A O 1
ATOM 2155 N N . LYS A 1 269 ? -22.109 -1.691 -5.434 1 95.44 269 LYS A N 1
ATOM 2156 C CA . LYS A 1 269 ? -20.828 -2.236 -5.871 1 95.44 269 LYS A CA 1
ATOM 2157 C C . LYS A 1 269 ? -21 -3.621 -6.492 1 95.44 269 LYS A C 1
ATOM 2159 O O . LYS A 1 269 ? -20.453 -3.9 -7.562 1 95.44 269 LYS A O 1
ATOM 2164 N N . VAL A 1 270 ? -21.734 -4.461 -5.852 1 91.81 270 VAL A N 1
ATOM 2165 C CA . VAL A 1 270 ? -21.922 -5.836 -6.309 1 91.81 270 VAL A CA 1
ATOM 2166 C C . VAL A 1 270 ? -22.703 -5.84 -7.625 1 91.81 270 VAL A C 1
ATOM 2168 O O . VAL A 1 270 ? -22.375 -6.59 -8.547 1 91.81 270 VAL A O 1
ATOM 2171 N N . GLN A 1 271 ? -23.672 -5.02 -7.723 1 91.31 271 GLN A N 1
ATOM 2172 C CA . GLN A 1 271 ? -24.484 -4.93 -8.938 1 91.31 271 GLN A CA 1
ATOM 2173 C C . GLN A 1 271 ? -23.625 -4.492 -10.125 1 91.31 271 GLN A C 1
ATOM 2175 O O . GLN A 1 271 ? -23.703 -5.09 -11.203 1 91.31 271 GLN A O 1
ATOM 2180 N N . ILE A 1 272 ? -22.812 -3.496 -9.906 1 90.75 272 ILE A N 1
ATOM 2181 C CA . ILE A 1 272 ? -21.969 -2.963 -10.977 1 90.75 272 ILE A CA 1
ATOM 2182 C C . ILE A 1 272 ? -20.891 -3.977 -11.352 1 90.75 272 ILE A C 1
ATOM 2184 O O . ILE A 1 272 ? -20.594 -4.176 -12.531 1 90.75 272 ILE A O 1
ATOM 2188 N N . SER A 1 273 ? -20.297 -4.605 -10.344 1 88.56 273 SER A N 1
ATOM 2189 C CA . SER A 1 273 ? -19.219 -5.551 -10.586 1 88.56 273 SER A CA 1
ATOM 2190 C C . SER A 1 273 ? -19.719 -6.785 -11.328 1 88.56 273 SER A C 1
ATOM 2192 O O . SER A 1 273 ? -19.016 -7.324 -12.188 1 88.56 273 SER A O 1
ATOM 2194 N N . LYS A 1 274 ? -20.875 -7.254 -10.992 1 85.12 274 LYS A N 1
ATOM 2195 C CA . LYS A 1 274 ? -21.469 -8.414 -11.664 1 85.12 274 LYS A CA 1
ATOM 2196 C C . LYS A 1 274 ? -21.625 -8.156 -13.156 1 85.12 274 LYS A C 1
ATOM 2198 O O . LYS A 1 274 ? -21.469 -9.07 -13.969 1 85.12 274 LYS A O 1
ATOM 2203 N N . ARG A 1 275 ? -21.781 -6.93 -13.5 1 84.31 275 ARG A N 1
ATOM 2204 C CA . ARG A 1 275 ? -22.016 -6.562 -14.891 1 84.31 275 ARG A CA 1
ATOM 2205 C C . ARG A 1 275 ? -20.703 -6.508 -15.664 1 84.31 275 ARG A C 1
ATOM 2207 O O . ARG A 1 275 ? -20.672 -6.793 -16.859 1 84.31 275 ARG A O 1
ATOM 2214 N N . PHE A 1 276 ? -19.578 -6.258 -14.898 1 81 276 PHE A N 1
ATOM 2215 C CA . PHE A 1 276 ? -18.391 -5.902 -15.656 1 81 276 PHE A CA 1
ATOM 2216 C C . PHE A 1 276 ? -17.25 -6.875 -15.359 1 81 276 PHE A C 1
ATOM 2218 O O . PHE A 1 276 ? -16.266 -6.934 -16.094 1 81 276 PHE A O 1
ATOM 2225 N N . ASP A 1 277 ? -17.359 -7.598 -14.25 1 79.69 277 ASP A N 1
ATOM 2226 C CA . ASP A 1 277 ? -16.297 -8.531 -13.898 1 79.69 277 ASP A CA 1
ATOM 2227 C C . ASP A 1 277 ? -16.609 -9.938 -14.406 1 79.69 277 ASP A C 1
ATOM 2229 O O . ASP A 1 277 ? -17.453 -10.641 -13.828 1 79.69 277 ASP A O 1
ATOM 2233 N N . HIS A 1 278 ? -15.945 -10.352 -15.422 1 77.62 278 HIS A N 1
ATOM 2234 C CA . HIS A 1 278 ? -16.188 -11.648 -16.047 1 77.62 278 HIS A CA 1
ATOM 2235 C C . HIS A 1 278 ? -15.008 -12.594 -15.828 1 77.62 278 HIS A C 1
ATOM 2237 O O . HIS A 1 278 ? -14.867 -13.594 -16.531 1 77.62 278 HIS A O 1
ATOM 2243 N N . ARG A 1 279 ? -14.383 -12.25 -14.859 1 80 279 ARG A N 1
ATOM 2244 C CA . ARG A 1 279 ? -13.219 -13.094 -14.602 1 80 279 ARG A CA 1
ATOM 2245 C C . ARG A 1 279 ? -13.633 -14.484 -14.133 1 80 279 ARG A C 1
ATOM 2247 O O . ARG A 1 279 ? -14.664 -14.633 -13.469 1 80 279 ARG A O 1
ATOM 2254 N N . LYS A 1 280 ? -12.734 -15.43 -14.516 1 78.69 280 LYS A N 1
ATOM 2255 C CA . LYS A 1 280 ? -12.875 -16.812 -14.086 1 78.69 280 LYS A CA 1
ATOM 2256 C C . LYS A 1 280 ? -11.852 -17.172 -13.016 1 78.69 280 LYS A C 1
ATOM 2258 O O . LYS A 1 280 ? -10.789 -16.547 -12.938 1 78.69 280 LYS A O 1
ATOM 2263 N N . SER A 1 281 ? -12.305 -18.016 -12.133 1 79.44 281 SER A N 1
ATOM 2264 C CA . SER A 1 281 ? -11.359 -18.5 -11.133 1 79.44 281 SER A CA 1
ATOM 2265 C C . SER A 1 281 ? -11.477 -20 -10.938 1 79.44 281 SER A C 1
ATOM 2267 O O . SER A 1 281 ? -12.57 -20.562 -11.016 1 79.44 281 SER A O 1
ATOM 2269 N N . SER A 1 282 ? -10.32 -20.562 -10.711 1 72.69 282 SER A N 1
ATOM 2270 C CA . SER A 1 282 ? -10.289 -22 -10.398 1 72.69 282 SER A CA 1
ATOM 2271 C C . SER A 1 282 ? -10.336 -22.234 -8.891 1 72.69 282 SER A C 1
ATOM 2273 O O . SER A 1 282 ? -10.445 -23.375 -8.445 1 72.69 282 SER A O 1
ATOM 2275 N N . SER A 1 283 ? -10.312 -21.156 -8.141 1 73.75 283 SER A N 1
ATOM 2276 C CA . SER A 1 283 ? -10.281 -21.266 -6.684 1 73.75 283 SER A CA 1
ATOM 2277 C C . SER A 1 283 ? -11.672 -21.109 -6.086 1 73.75 283 SER A C 1
ATOM 2279 O O . SER A 1 283 ? -12.406 -20.172 -6.445 1 73.75 283 SER A O 1
ATOM 2281 N N . GLU A 1 284 ? -12.031 -21.922 -5.141 1 73.81 284 GLU A N 1
ATOM 2282 C CA . GLU A 1 284 ? -13.328 -21.844 -4.469 1 73.81 284 GLU A CA 1
ATOM 2283 C C . GLU A 1 284 ? -13.422 -20.578 -3.615 1 73.81 284 GLU A C 1
ATOM 2285 O O . GLU A 1 284 ? -14.516 -20.016 -3.441 1 73.81 284 GLU A O 1
ATOM 2290 N N . VAL A 1 285 ? -12.32 -20.141 -3.135 1 72.62 285 VAL A N 1
ATOM 2291 C CA . VAL A 1 285 ? -12.273 -18.953 -2.281 1 72.62 285 VAL A CA 1
ATOM 2292 C C . VAL A 1 285 ? -12.773 -17.734 -3.057 1 72.62 285 VAL A C 1
ATOM 2294 O O . VAL A 1 285 ? -13.406 -16.844 -2.486 1 72.62 285 VAL A O 1
ATOM 2297 N N . MET A 1 286 ? -12.547 -17.812 -4.348 1 80.94 286 MET A N 1
ATOM 2298 C CA . MET A 1 286 ? -12.836 -16.656 -5.188 1 80.94 286 MET A CA 1
ATOM 2299 C C . MET A 1 286 ? -14.242 -16.75 -5.777 1 80.94 286 MET A C 1
ATOM 2301 O O . MET A 1 286 ? -14.742 -15.781 -6.348 1 80.94 286 MET A O 1
ATOM 2305 N N . GLN A 1 287 ? -14.789 -17.891 -5.656 1 77.62 287 GLN A N 1
ATOM 2306 C CA . GLN A 1 287 ? -16.062 -18.141 -6.34 1 77.62 287 GLN A CA 1
ATOM 2307 C C . GLN A 1 287 ? -17.188 -17.328 -5.703 1 77.62 287 GLN A C 1
ATOM 2309 O O . GLN A 1 287 ? -17.219 -17.156 -4.48 1 77.62 287 GLN A O 1
ATOM 2314 N N . GLU A 1 288 ? -18 -16.859 -6.633 1 78.31 288 GLU A N 1
ATOM 2315 C CA . GLU A 1 288 ? -19.141 -16.062 -6.215 1 78.31 288 GLU A CA 1
ATOM 2316 C C . GLU A 1 288 ? -20.375 -16.938 -6.02 1 78.31 288 GLU A C 1
ATOM 2318 O O . GLU A 1 288 ? -20.5 -17.984 -6.648 1 78.31 288 GLU A O 1
ATOM 2323 N N . ASP A 1 289 ? -21.203 -16.656 -5.004 1 65.44 289 ASP A N 1
ATOM 2324 C CA . ASP A 1 289 ? -22.453 -17.359 -4.809 1 65.44 289 ASP A CA 1
ATOM 2325 C C . ASP A 1 289 ? -23.469 -16.984 -5.879 1 65.44 289 ASP A C 1
ATOM 2327 O O . ASP A 1 289 ? -23.469 -15.852 -6.375 1 65.44 289 ASP A O 1
ATOM 2331 N N . MET B 1 1 ? -7.273 -23.172 -8.352 1 62.72 1 MET B N 1
ATOM 2332 C CA . MET B 1 1 ? -7.984 -23.938 -7.332 1 62.72 1 MET B CA 1
ATOM 2333 C C . MET B 1 1 ? -7.035 -24.359 -6.211 1 62.72 1 MET B C 1
ATOM 2335 O O . MET B 1 1 ? -5.902 -24.766 -6.473 1 62.72 1 MET B O 1
ATOM 2339 N N . LEU B 1 2 ? -7.453 -24.047 -5.031 1 72.94 2 LEU B N 1
ATOM 2340 C CA . LEU B 1 2 ? -6.688 -24.516 -3.877 1 72.94 2 LEU B CA 1
ATOM 2341 C C . LEU B 1 2 ? -6.617 -26.031 -3.836 1 72.94 2 LEU B C 1
ATOM 2343 O O . LEU B 1 2 ? -7.559 -26.719 -4.25 1 72.94 2 LEU B O 1
ATOM 2347 N N . LEU B 1 3 ? -5.449 -26.453 -3.404 1 78.56 3 LEU B N 1
ATOM 2348 C CA . LEU B 1 3 ? -5.281 -27.906 -3.256 1 78.56 3 LEU B CA 1
ATOM 2349 C C . LEU B 1 3 ? -6.41 -28.484 -2.414 1 78.56 3 LEU B C 1
ATOM 2351 O O . LEU B 1 3 ? -6.965 -29.531 -2.76 1 78.56 3 LEU B O 1
ATOM 2355 N N . THR B 1 4 ? -6.809 -27.75 -1.385 1 77.62 4 THR B N 1
ATOM 2356 C CA . THR B 1 4 ? -7.844 -28.25 -0.483 1 77.62 4 THR B CA 1
ATOM 2357 C C . THR B 1 4 ? -9.195 -28.312 -1.194 1 77.62 4 THR B C 1
ATOM 2359 O O . THR B 1 4 ? -10.016 -29.188 -0.898 1 77.62 4 THR B O 1
ATOM 2362 N N . GLU B 1 5 ? -9.352 -27.531 -2.123 1 74.69 5 GLU B N 1
ATOM 2363 C CA . GLU B 1 5 ? -10.57 -27.562 -2.922 1 74.69 5 GLU B CA 1
ATOM 2364 C C . GLU B 1 5 ? -10.547 -28.703 -3.934 1 74.69 5 GLU B C 1
ATOM 2366 O O . GLU B 1 5 ? -11.555 -29.375 -4.145 1 74.69 5 GLU B O 1
ATOM 2371 N N . LYS B 1 6 ? -9.391 -28.812 -4.527 1 79.75 6 LYS B N 1
ATOM 2372 C CA . LYS B 1 6 ? -9.227 -29.922 -5.473 1 79.75 6 LYS B CA 1
ATOM 2373 C C . LYS B 1 6 ? -9.477 -31.266 -4.793 1 79.75 6 LYS B C 1
ATOM 2375 O O . LYS B 1 6 ? -10.078 -32.156 -5.379 1 79.75 6 LYS B O 1
ATOM 2380 N N . MET B 1 7 ? -9.094 -31.344 -3.588 1 86.12 7 MET B N 1
ATOM 2381 C CA . MET B 1 7 ? -9.164 -32.594 -2.836 1 86.12 7 MET B CA 1
ATOM 2382 C C . MET B 1 7 ? -10.602 -32.906 -2.434 1 86.12 7 MET B C 1
ATOM 2384 O O . MET B 1 7 ? -10.922 -34.031 -2.064 1 86.12 7 MET B O 1
ATOM 2388 N N . LYS B 1 8 ? -11.445 -31.938 -2.584 1 77.94 8 LYS B N 1
ATOM 2389 C CA . LYS B 1 8 ? -12.844 -32.125 -2.215 1 77.94 8 LYS B CA 1
ATOM 2390 C C . LYS B 1 8 ? -13.68 -32.531 -3.426 1 77.94 8 LYS B C 1
ATOM 2392 O O . LYS B 1 8 ? -14.859 -32.844 -3.289 1 77.94 8 LYS B O 1
ATOM 2397 N N . GLN B 1 9 ? -13.047 -32.469 -4.492 1 76.56 9 GLN B N 1
ATOM 2398 C CA . GLN B 1 9 ? -13.773 -32.812 -5.711 1 76.56 9 GLN B CA 1
ATOM 2399 C C . GLN B 1 9 ? -14.07 -34.312 -5.758 1 76.56 9 GLN B C 1
ATOM 2401 O O . GLN B 1 9 ? -13.461 -35.094 -5.031 1 76.56 9 GLN B O 1
ATOM 2406 N N . ASP B 1 10 ? -15.078 -34.562 -6.691 1 79.31 10 ASP B N 1
ATOM 2407 C CA . ASP B 1 10 ? -15.539 -35.969 -6.797 1 79.31 10 ASP B CA 1
ATOM 2408 C C . ASP B 1 10 ? -14.695 -36.75 -7.801 1 79.31 10 ASP B C 1
ATOM 2410 O O . ASP B 1 10 ? -15.219 -37.219 -8.805 1 79.31 10 ASP B O 1
ATOM 2414 N N . LEU B 1 11 ? -13.43 -36.75 -7.578 1 84.62 11 LEU B N 1
ATOM 2415 C CA . LEU B 1 11 ? -12.555 -37.469 -8.508 1 84.62 11 LEU B CA 1
ATOM 2416 C C . LEU B 1 11 ? -11.836 -38.625 -7.805 1 84.62 11 LEU B C 1
ATOM 2418 O O . LEU B 1 11 ? -11.117 -39.406 -8.445 1 84.62 11 LEU B O 1
ATOM 2422 N N . PHE B 1 12 ? -12.109 -38.781 -6.598 1 90.38 12 PHE B N 1
ATOM 2423 C CA . PHE B 1 12 ? -11.344 -39.75 -5.805 1 90.38 12 PHE B CA 1
ATOM 2424 C C . PHE B 1 12 ? -12.188 -40.969 -5.469 1 90.38 12 PHE B C 1
ATOM 2426 O O . PHE B 1 12 ? -13.406 -40.875 -5.301 1 90.38 12 PHE B O 1
ATOM 2433 N N . SER B 1 13 ? -11.523 -42.125 -5.504 1 91.75 13 SER B N 1
ATOM 2434 C CA . SER B 1 13 ? -12.188 -43.344 -5.062 1 91.75 13 SER B CA 1
ATOM 2435 C C . SER B 1 13 ? -12.586 -43.25 -3.592 1 91.75 13 SER B C 1
ATOM 2437 O O . SER B 1 13 ? -12.18 -42.344 -2.887 1 91.75 13 SER B O 1
ATOM 2439 N N . LYS B 1 14 ? -13.438 -44.188 -3.178 1 91.06 14 LYS B N 1
ATOM 2440 C CA . LYS B 1 14 ? -13.883 -44.219 -1.787 1 91.06 14 LYS B CA 1
ATOM 2441 C C . LYS B 1 14 ? -12.695 -44.312 -0.834 1 91.06 14 LYS B C 1
ATOM 2443 O O . LYS B 1 14 ? -12.648 -43.625 0.188 1 91.06 14 LYS B O 1
ATOM 2448 N N . SER B 1 15 ? -11.781 -45.219 -1.164 1 92.31 15 SER B N 1
ATOM 2449 C CA . SER B 1 15 ? -10.602 -45.406 -0.322 1 92.31 15 SER B CA 1
ATOM 2450 C C . SER B 1 15 ? -9.734 -44.156 -0.307 1 92.31 15 SER B C 1
ATOM 2452 O O . SER B 1 15 ? -9.195 -43.75 0.735 1 92.31 15 SER B O 1
ATOM 2454 N N . GLU B 1 16 ? -9.57 -43.531 -1.439 1 94.5 16 GLU B N 1
ATOM 2455 C CA . GLU B 1 16 ? -8.828 -42.281 -1.513 1 94.5 16 GLU B CA 1
ATOM 2456 C C . GLU B 1 16 ? -9.5 -41.188 -0.688 1 94.5 16 GLU B C 1
ATOM 2458 O O . GLU B 1 16 ? -8.828 -40.375 -0.022 1 94.5 16 GLU B O 1
ATOM 2463 N N . ARG B 1 17 ? -10.75 -41.156 -0.752 1 92.12 17 ARG B N 1
ATOM 2464 C CA . ARG B 1 17 ? -11.531 -40.188 0.004 1 92.12 17 ARG B CA 1
ATOM 2465 C C . ARG B 1 17 ? -11.305 -40.344 1.504 1 92.12 17 ARG B C 1
ATOM 2467 O O . ARG B 1 17 ? -11.203 -39.375 2.232 1 92.12 17 ARG B O 1
ATOM 2474 N N . THR B 1 18 ? -11.305 -41.531 1.915 1 91.31 18 THR B N 1
ATOM 2475 C CA . THR B 1 18 ? -11.039 -41.812 3.322 1 91.31 18 THR B CA 1
ATOM 2476 C C . THR B 1 18 ? -9.703 -41.219 3.75 1 91.31 18 THR B C 1
ATOM 2478 O O . THR B 1 18 ? -9.602 -40.625 4.824 1 91.31 18 THR B O 1
ATOM 2481 N N . VAL B 1 19 ? -8.727 -41.312 2.943 1 94.31 19 VAL B N 1
ATOM 2482 C CA . VAL B 1 19 ? -7.398 -40.781 3.225 1 94.31 19 VAL B CA 1
ATOM 2483 C C . VAL B 1 19 ? -7.457 -39.25 3.234 1 94.31 19 VAL B C 1
ATOM 2485 O O . VAL B 1 19 ? -6.926 -38.594 4.145 1 94.31 19 VAL B O 1
ATOM 2488 N N . ILE B 1 20 ? -8.07 -38.688 2.236 1 93.38 20 ILE B N 1
ATOM 2489 C CA . ILE B 1 20 ? -8.195 -37.25 2.115 1 93.38 20 ILE B CA 1
ATOM 2490 C C . ILE B 1 20 ? -8.93 -36.688 3.334 1 93.38 20 ILE B C 1
ATOM 2492 O O . ILE B 1 20 ? -8.508 -35.656 3.908 1 93.38 20 ILE B O 1
ATOM 2496 N N . ASP B 1 21 ? -9.984 -37.344 3.74 1 88.19 21 ASP B N 1
ATOM 2497 C CA . ASP B 1 21 ? -10.719 -36.906 4.93 1 88.19 21 ASP B CA 1
ATOM 2498 C C . ASP B 1 21 ? -9.828 -36.938 6.168 1 88.19 21 ASP B C 1
ATOM 2500 O O . ASP B 1 21 ? -9.906 -36.062 7.016 1 88.19 21 ASP B O 1
ATOM 2504 N N . TYR B 1 22 ? -9.078 -37.969 6.246 1 90.69 22 TYR B N 1
ATOM 2505 C CA . TYR B 1 22 ? -8.125 -38.062 7.344 1 90.69 22 TYR B CA 1
ATOM 2506 C C . TYR B 1 22 ? -7.145 -36.875 7.32 1 90.69 22 TYR B C 1
ATOM 2508 O O . TYR B 1 22 ? -6.848 -36.312 8.367 1 90.69 22 TYR B O 1
ATOM 2516 N N . LEU B 1 23 ? -6.637 -36.531 6.168 1 92.44 23 LEU B N 1
ATOM 2517 C CA . LEU B 1 23 ? -5.707 -35.406 6.039 1 92.44 23 LEU B CA 1
ATOM 2518 C C . LEU B 1 23 ? -6.348 -34.094 6.516 1 92.44 23 LEU B C 1
ATOM 2520 O O . LEU B 1 23 ? -5.715 -33.312 7.223 1 92.44 23 LEU B O 1
ATOM 2524 N N . PHE B 1 24 ? -7.59 -33.969 6.113 1 86.94 24 PHE B N 1
ATOM 2525 C CA . PHE B 1 24 ? -8.305 -32.75 6.504 1 86.94 24 PHE B CA 1
ATOM 2526 C C . PHE B 1 24 ? -8.594 -32.75 8 1 86.94 24 PHE B C 1
ATOM 2528 O O . PHE B 1 24 ? -8.609 -31.703 8.641 1 86.94 24 PHE B O 1
ATOM 2535 N N . ALA B 1 25 ? -8.797 -33.906 8.57 1 80.56 25 ALA B N 1
ATOM 2536 C CA . ALA B 1 25 ? -9.047 -34.031 10.008 1 80.56 25 ALA B CA 1
ATOM 2537 C C . ALA B 1 25 ? -7.773 -33.781 10.812 1 80.56 25 ALA B C 1
ATOM 2539 O O . ALA B 1 25 ? -7.809 -33.125 11.852 1 80.56 25 ALA B O 1
ATOM 2540 N N . GLU B 1 26 ? -6.656 -34.156 10.344 1 82.62 26 GLU B N 1
ATOM 2541 C CA . GLU B 1 26 ? -5.395 -34.094 11.07 1 82.62 26 GLU B CA 1
ATOM 2542 C C . GLU B 1 26 ? -4.684 -32.781 10.812 1 82.62 26 GLU B C 1
ATOM 2544 O O . GLU B 1 26 ? -3.918 -32.312 11.648 1 82.62 26 GLU B O 1
ATOM 2549 N N . ARG B 1 27 ? -4.992 -32.25 9.656 1 83.94 27 ARG B N 1
ATOM 2550 C CA . ARG B 1 27 ? -4.465 -30.953 9.219 1 83.94 27 ARG B CA 1
ATOM 2551 C C . ARG B 1 27 ? -2.961 -30.859 9.461 1 83.94 27 ARG B C 1
ATOM 2553 O O . ARG B 1 27 ? -2.199 -31.688 8.945 1 83.94 27 ARG B O 1
ATOM 2560 N N . GLU B 1 28 ? -2.404 -30.016 10.375 1 79.94 28 GLU B N 1
ATOM 2561 C CA . GLU B 1 28 ? -0.974 -29.812 10.57 1 79.94 28 GLU B CA 1
ATOM 2562 C C . GLU B 1 28 ? -0.316 -31.016 11.211 1 79.94 28 GLU B C 1
ATOM 2564 O O . GLU B 1 28 ? 0.897 -31.219 11.102 1 79.94 28 GLU B O 1
ATOM 2569 N N . ARG B 1 29 ? -1.045 -31.859 11.82 1 82.81 29 ARG B N 1
ATOM 2570 C CA . ARG B 1 29 ? -0.521 -33 12.562 1 82.81 29 ARG B CA 1
ATOM 2571 C C . ARG B 1 29 ? 0.035 -34.062 11.625 1 82.81 29 ARG B C 1
ATOM 2573 O O . ARG B 1 29 ? 0.76 -34.969 12.055 1 82.81 29 ARG B O 1
ATOM 2580 N N . ILE B 1 30 ? -0.23 -33.938 10.328 1 90.06 30 ILE B N 1
ATOM 2581 C CA . ILE B 1 30 ? 0.286 -34.938 9.398 1 90.06 30 ILE B CA 1
ATOM 2582 C C . ILE B 1 30 ? 1.77 -34.688 9.141 1 90.06 30 ILE B C 1
ATOM 2584 O O . ILE B 1 30 ? 2.457 -35.531 8.555 1 90.06 30 ILE B O 1
ATOM 2588 N N . HIS B 1 31 ? 2.184 -33.531 9.555 1 88.94 31 HIS B N 1
ATOM 2589 C CA . HIS B 1 31 ? 3.562 -33.125 9.305 1 88.94 31 HIS B CA 1
ATOM 2590 C C . HIS B 1 31 ? 4.543 -34.219 9.703 1 88.94 31 HIS B C 1
ATOM 2592 O O . HIS B 1 31 ? 5.477 -34.531 8.953 1 88.94 31 HIS B O 1
ATOM 2598 N N . ASP B 1 32 ? 4.352 -34.875 10.789 1 85.94 32 ASP B N 1
ATOM 2599 C CA . ASP B 1 32 ? 5.309 -35.844 11.328 1 85.94 32 ASP B CA 1
ATOM 2600 C C . ASP B 1 32 ? 4.918 -37.281 10.961 1 85.94 32 ASP B C 1
ATOM 2602 O O . ASP B 1 32 ? 5.531 -38.219 11.43 1 85.94 32 ASP B O 1
ATOM 2606 N N . LYS B 1 33 ? 3.951 -37.406 10.164 1 90.38 33 LYS B N 1
ATOM 2607 C CA . LYS B 1 33 ? 3.479 -38.75 9.82 1 90.38 33 LYS B CA 1
ATOM 2608 C C . LYS B 1 33 ? 4.074 -39.219 8.492 1 90.38 33 LYS B C 1
ATOM 2610 O O . LYS B 1 33 ? 4.219 -38.438 7.559 1 90.38 33 LYS B O 1
ATOM 2615 N N . THR B 1 34 ? 4.535 -40.406 8.531 1 90.06 34 THR B N 1
ATOM 2616 C CA . THR B 1 34 ? 5.031 -41 7.301 1 90.06 34 THR B CA 1
ATOM 2617 C C . THR B 1 34 ? 3.875 -41.531 6.457 1 90.06 34 THR B C 1
ATOM 2619 O O . THR B 1 34 ? 2.752 -41.688 6.945 1 90.06 34 THR B O 1
ATOM 2622 N N . MET B 1 35 ? 4.23 -41.812 5.207 1 92.38 35 MET B N 1
ATOM 2623 C CA . MET B 1 35 ? 3.25 -42.406 4.305 1 92.38 35 MET B CA 1
ATOM 2624 C C . MET B 1 35 ? 2.672 -43.688 4.906 1 92.38 35 MET B C 1
ATOM 2626 O O . MET B 1 35 ? 1.463 -43.906 4.84 1 92.38 35 MET B O 1
ATOM 2630 N N . LYS B 1 36 ? 3.543 -44.469 5.508 1 92.56 36 LYS B N 1
ATOM 2631 C CA . LYS B 1 36 ? 3.143 -45.75 6.098 1 92.56 36 LYS B CA 1
ATOM 2632 C C . LYS B 1 36 ? 2.188 -45.531 7.27 1 92.56 36 LYS B C 1
ATOM 2634 O O . LYS B 1 36 ? 1.175 -46.219 7.387 1 92.56 36 LYS B O 1
ATOM 2639 N N . GLN B 1 37 ? 2.465 -44.625 8.102 1 93.12 37 GLN B N 1
ATOM 2640 C CA . GLN B 1 37 ? 1.639 -44.344 9.273 1 93.12 37 GLN B CA 1
ATOM 2641 C C . GLN B 1 37 ? 0.248 -43.875 8.852 1 93.12 37 GLN B C 1
ATOM 2643 O O . GLN B 1 37 ? -0.754 -44.281 9.453 1 93.12 37 GLN B O 1
ATOM 2648 N N . ILE B 1 38 ? 0.213 -43.031 7.852 1 95 38 ILE B N 1
ATOM 2649 C CA . ILE B 1 38 ? -1.066 -42.5 7.371 1 95 38 ILE B CA 1
ATOM 2650 C C . ILE B 1 38 ? -1.883 -43.656 6.766 1 95 38 ILE B C 1
ATOM 2652 O O . ILE B 1 38 ? -3.08 -43.781 7.035 1 95 38 ILE B O 1
ATOM 2656 N N . ALA B 1 39 ? -1.233 -44.469 5.965 1 93.31 39 ALA B N 1
ATOM 2657 C CA . ALA B 1 39 ? -1.893 -45.625 5.348 1 93.31 39 ALA B CA 1
ATOM 2658 C C . ALA B 1 39 ? -2.445 -46.562 6.406 1 93.31 39 ALA B C 1
ATOM 2660 O O . ALA B 1 39 ? -3.553 -47.094 6.266 1 93.31 39 ALA B O 1
ATOM 2661 N N . GLU B 1 40 ? -1.716 -46.781 7.48 1 92.44 40 GLU B N 1
ATOM 2662 C CA . GLU B 1 40 ? -2.119 -47.656 8.555 1 92.44 40 GLU B CA 1
ATOM 2663 C C . GLU B 1 40 ? -3.377 -47.156 9.258 1 92.44 40 GLU B C 1
ATOM 2665 O O . GLU B 1 40 ? -4.312 -47.938 9.492 1 92.44 40 GLU B O 1
ATOM 2670 N N . VAL B 1 41 ? -3.412 -45.906 9.523 1 92.06 41 VAL B N 1
ATOM 2671 C CA . VAL B 1 41 ? -4.523 -45.344 10.273 1 92.06 41 VAL B CA 1
ATOM 2672 C C . VAL B 1 41 ? -5.77 -45.281 9.391 1 92.06 41 VAL B C 1
ATOM 2674 O O . VAL B 1 41 ? -6.895 -45.375 9.883 1 92.06 41 VAL B O 1
ATOM 2677 N N . THR B 1 42 ? -5.551 -45.188 8.141 1 93.69 42 THR B N 1
ATOM 2678 C CA . THR B 1 42 ? -6.684 -45.094 7.23 1 93.69 42 THR B CA 1
ATOM 2679 C C . THR B 1 42 ? -7.012 -46.469 6.633 1 93.69 42 THR B C 1
ATOM 2681 O O . THR B 1 42 ? -7.879 -46.562 5.762 1 93.69 42 THR B O 1
ATOM 2684 N N . TYR B 1 43 ? -6.312 -47.469 7.031 1 92.56 43 TYR B N 1
ATOM 2685 C CA . TYR B 1 43 ? -6.527 -48.844 6.598 1 92.56 43 TYR B CA 1
ATOM 2686 C C . TYR B 1 43 ? -6.445 -48.938 5.082 1 92.56 43 TYR B C 1
ATOM 2688 O O . TYR B 1 43 ? -7.324 -49.531 4.449 1 92.56 43 TYR B O 1
ATOM 2696 N N . THR B 1 44 ? -5.449 -48.312 4.586 1 93.19 44 THR B N 1
ATOM 2697 C CA . THR B 1 44 ? -5.188 -48.375 3.152 1 93.19 44 THR B CA 1
ATOM 2698 C C . THR B 1 44 ? -3.746 -48.781 2.877 1 93.19 44 THR B C 1
ATOM 2700 O O . THR B 1 44 ? -2.953 -48.938 3.809 1 93.19 44 THR B O 1
ATOM 2703 N N . HIS B 1 45 ? -3.48 -49.094 1.62 1 92.81 45 HIS B N 1
ATOM 2704 C CA . HIS B 1 45 ? -2.105 -49.344 1.201 1 92.81 45 HIS B CA 1
ATOM 2705 C C . HIS B 1 45 ? -1.338 -48.031 1.036 1 92.81 45 HIS B C 1
ATOM 2707 O O . HIS B 1 45 ? -1.894 -47.031 0.57 1 92.81 45 HIS B O 1
ATOM 2713 N N . PRO B 1 46 ? -0.041 -48.031 1.432 1 92.75 46 PRO B N 1
ATOM 2714 C CA . PRO B 1 46 ? 0.757 -46.812 1.339 1 92.75 46 PRO B CA 1
ATOM 2715 C C . PRO B 1 46 ? 0.77 -46.219 -0.069 1 92.75 46 PRO B C 1
ATOM 2717 O O . PRO B 1 46 ? 0.917 -45 -0.232 1 92.75 46 PRO B O 1
ATOM 2720 N N . SER B 1 47 ? 0.54 -47.062 -1.103 1 94.25 47 SER B N 1
ATOM 2721 C CA . SER B 1 47 ? 0.575 -46.594 -2.482 1 94.25 47 SER B CA 1
ATOM 2722 C C . SER B 1 47 ? -0.564 -45.594 -2.762 1 94.25 47 SER B C 1
ATOM 2724 O O . SER B 1 47 ? -0.515 -44.844 -3.73 1 94.25 47 SER B O 1
ATOM 2726 N N . ILE B 1 48 ? -1.591 -45.594 -1.951 1 94.94 48 ILE B N 1
ATOM 2727 C CA . ILE B 1 48 ? -2.764 -44.75 -2.156 1 94.94 48 ILE B CA 1
ATOM 2728 C C . ILE B 1 48 ? -2.361 -43.281 -2.088 1 94.94 48 ILE B C 1
ATOM 2730 O O . ILE B 1 48 ? -2.91 -42.438 -2.811 1 94.94 48 ILE B O 1
ATOM 2734 N N . LEU B 1 49 ? -1.409 -42.969 -1.28 1 95.31 49 LEU B N 1
ATOM 2735 C CA . LEU B 1 49 ? -0.956 -41.594 -1.152 1 95.31 49 LEU B CA 1
ATOM 2736 C C . LEU B 1 49 ? -0.237 -41.125 -2.418 1 95.31 49 LEU B C 1
ATOM 2738 O O . LEU B 1 49 ? -0.403 -40 -2.854 1 95.31 49 LEU B O 1
ATOM 2742 N N . SER B 1 50 ? 0.5 -42.062 -3.002 1 93.81 50 SER B N 1
ATOM 2743 C CA . SER B 1 50 ? 1.142 -41.75 -4.277 1 93.81 50 SER B CA 1
ATOM 2744 C C . SER B 1 50 ? 0.111 -41.594 -5.395 1 93.81 50 SER B C 1
ATOM 2746 O O . SER B 1 50 ? 0.262 -40.75 -6.277 1 93.81 50 SER B O 1
ATOM 2748 N N . ARG B 1 51 ? -0.922 -42.438 -5.383 1 93.25 51 ARG B N 1
ATOM 2749 C CA . ARG B 1 51 ? -1.984 -42.344 -6.379 1 93.25 51 ARG B CA 1
ATOM 2750 C C . ARG B 1 51 ? -2.73 -41.031 -6.27 1 93.25 51 ARG B C 1
ATOM 2752 O O . ARG B 1 51 ? -3.029 -40.406 -7.285 1 93.25 51 ARG B O 1
ATOM 2759 N N . ILE B 1 52 ? -2.979 -40.594 -5.059 1 94.88 52 ILE B N 1
ATOM 2760 C CA . ILE B 1 52 ? -3.635 -39.312 -4.828 1 94.88 52 ILE B CA 1
ATOM 2761 C C . ILE B 1 52 ? -2.752 -38.188 -5.352 1 94.88 52 ILE B C 1
ATOM 2763 O O . ILE B 1 52 ? -3.238 -37.281 -6.027 1 94.88 52 ILE B O 1
ATOM 2767 N N . ALA B 1 53 ? -1.512 -38.281 -5.059 1 93.56 53 ALA B N 1
ATOM 2768 C CA . ALA B 1 53 ? -0.556 -37.25 -5.508 1 93.56 53 ALA B CA 1
ATOM 2769 C C . ALA B 1 53 ? -0.526 -37.188 -7.031 1 93.56 53 ALA B C 1
ATOM 2771 O O . ALA B 1 53 ? -0.565 -36.094 -7.602 1 93.56 53 ALA B O 1
ATOM 2772 N N . MET B 1 54 ? -0.592 -38.344 -7.668 1 91.31 54 MET B N 1
ATOM 2773 C CA . MET B 1 54 ? -0.54 -38.406 -9.125 1 91.31 54 MET B CA 1
ATOM 2774 C C . MET B 1 54 ? -1.824 -37.844 -9.734 1 91.31 54 MET B C 1
ATOM 2776 O O . MET B 1 54 ? -1.784 -37.125 -10.742 1 91.31 54 MET B O 1
ATOM 2780 N N . LYS B 1 55 ? -2.926 -38.062 -9.086 1 90.88 55 LYS B N 1
ATOM 2781 C CA . LYS B 1 55 ? -4.215 -37.562 -9.555 1 90.88 55 LYS B CA 1
ATOM 2782 C C . LYS B 1 55 ? -4.277 -36.031 -9.461 1 90.88 55 LYS B C 1
ATOM 2784 O O . LYS B 1 55 ? -4.953 -35.375 -10.266 1 90.88 55 LYS B O 1
ATOM 2789 N N . LEU B 1 56 ? -3.584 -35.562 -8.523 1 90.31 56 LEU B N 1
ATOM 2790 C CA . LEU B 1 56 ? -3.568 -34.125 -8.281 1 90.31 56 LEU B CA 1
ATOM 2791 C C . LEU B 1 56 ? -2.383 -33.469 -8.992 1 90.31 56 LEU B C 1
ATOM 2793 O O . LEU B 1 56 ? -2.053 -32.312 -8.711 1 90.31 56 LEU B O 1
ATOM 2797 N N . GLU B 1 57 ? -1.677 -34.25 -9.797 1 85.88 57 GLU B N 1
ATOM 2798 C CA . GLU B 1 57 ? -0.622 -33.812 -10.703 1 85.88 57 GLU B CA 1
ATOM 2799 C C . GLU B 1 57 ? 0.635 -33.438 -9.93 1 85.88 57 GLU B C 1
ATOM 2801 O O . GLU B 1 57 ? 1.3 -32.438 -10.281 1 85.88 57 GLU B O 1
ATOM 2806 N N . PHE B 1 58 ? 0.863 -34.094 -8.852 1 88.56 58 PHE B N 1
ATOM 2807 C CA . PHE B 1 58 ? 2.123 -33.969 -8.125 1 88.56 58 PHE B CA 1
ATOM 2808 C C . PHE B 1 58 ? 3.057 -35.125 -8.469 1 88.56 58 PHE B C 1
ATOM 2810 O O . PHE B 1 58 ? 2.604 -36.219 -8.883 1 88.56 58 PHE B O 1
ATOM 2817 N N . ALA B 1 59 ? 4.406 -34.906 -8.266 1 86.94 59 ALA B N 1
ATOM 2818 C CA . ALA B 1 59 ? 5.402 -35.938 -8.555 1 86.94 59 ALA B CA 1
ATOM 2819 C C . ALA B 1 59 ? 5.32 -37.062 -7.539 1 86.94 59 ALA B C 1
ATOM 2821 O O . ALA B 1 59 ? 5.738 -38.188 -7.824 1 86.94 59 ALA B O 1
ATOM 2822 N N . GLY B 1 60 ? 4.836 -36.812 -6.398 1 90.12 60 GLY B N 1
ATOM 2823 C CA . GLY B 1 60 ? 4.723 -37.844 -5.355 1 90.12 60 GLY B CA 1
ATOM 2824 C C . GLY B 1 60 ? 4.086 -37.312 -4.082 1 90.12 60 GLY B C 1
ATOM 2825 O O . GLY B 1 60 ? 3.688 -36.156 -4.016 1 90.12 60 GLY B O 1
ATOM 2826 N N . TRP B 1 61 ? 4.055 -38.188 -3.121 1 92.5 61 TRP B N 1
ATOM 2827 C CA . TRP B 1 61 ? 3.396 -37.906 -1.851 1 92.5 61 TRP B CA 1
ATOM 2828 C C . TRP B 1 61 ? 4.113 -36.781 -1.102 1 92.5 61 TRP B C 1
ATOM 2830 O O . TRP B 1 61 ? 3.475 -35.875 -0.543 1 92.5 61 TRP B O 1
ATOM 2840 N N . LEU B 1 62 ? 5.371 -36.75 -1.146 1 89.38 62 LEU B N 1
ATOM 2841 C CA . LEU B 1 62 ? 6.121 -35.75 -0.378 1 89.38 62 LEU B CA 1
ATOM 2842 C C . LEU B 1 62 ? 5.801 -34.344 -0.853 1 89.38 62 LEU B C 1
ATOM 2844 O O . LEU B 1 62 ? 5.598 -33.438 -0.037 1 89.38 62 LEU B O 1
ATOM 2848 N N . GLU B 1 63 ? 5.742 -34.188 -2.154 1 89.94 63 GLU B N 1
ATOM 2849 C CA . GLU B 1 63 ? 5.395 -32.875 -2.725 1 89.94 63 GLU B CA 1
ATOM 2850 C C . GLU B 1 63 ? 3.965 -32.5 -2.371 1 89.94 63 GLU B C 1
ATOM 2852 O O . GLU B 1 63 ? 3.707 -31.344 -2.004 1 89.94 63 GLU B O 1
ATOM 2857 N N . LEU B 1 64 ? 3.066 -33.438 -2.531 1 92.88 64 LEU B N 1
ATOM 2858 C CA . LEU B 1 64 ? 1.677 -33.188 -2.17 1 92.88 64 LEU B CA 1
ATOM 2859 C C . LEU B 1 64 ? 1.561 -32.812 -0.7 1 92.88 64 LEU B C 1
ATOM 2861 O O . LEU B 1 64 ? 0.878 -31.828 -0.36 1 92.88 64 LEU B O 1
ATOM 2865 N N . LYS B 1 65 ? 2.189 -33.531 0.154 1 92.19 65 LYS B N 1
ATOM 2866 C CA . LYS B 1 65 ? 2.145 -33.281 1.592 1 92.19 65 LYS B CA 1
ATOM 2867 C C . LYS B 1 65 ? 2.654 -31.891 1.923 1 92.19 65 LYS B C 1
ATOM 2869 O O . LYS B 1 65 ? 2.033 -31.172 2.703 1 92.19 65 LYS B O 1
ATOM 2874 N N . GLU B 1 66 ? 3.689 -31.5 1.31 1 86.75 66 GLU B N 1
ATOM 2875 C CA . GLU B 1 66 ? 4.27 -30.172 1.545 1 86.75 66 GLU B CA 1
ATOM 2876 C C . GLU B 1 66 ? 3.293 -29.078 1.153 1 86.75 66 GLU B C 1
ATOM 2878 O O . GLU B 1 66 ? 3.086 -28.125 1.913 1 86.75 66 GLU B O 1
ATOM 2883 N N . GLN B 1 67 ? 2.758 -29.203 -0.028 1 83.94 67 GLN B N 1
ATOM 2884 C CA . GLN B 1 67 ? 1.801 -28.203 -0.496 1 83.94 67 GLN B CA 1
ATOM 2885 C C . GLN B 1 67 ? 0.553 -28.188 0.382 1 83.94 67 GLN B C 1
ATOM 2887 O O . GLN B 1 67 ? 0.001 -27.125 0.663 1 83.94 67 GLN B O 1
ATOM 2892 N N . PHE B 1 68 ? 0.06 -29.375 0.734 1 88.62 68 PHE B N 1
ATOM 2893 C CA . PHE B 1 68 ? -1.101 -29.484 1.609 1 88.62 68 PHE B C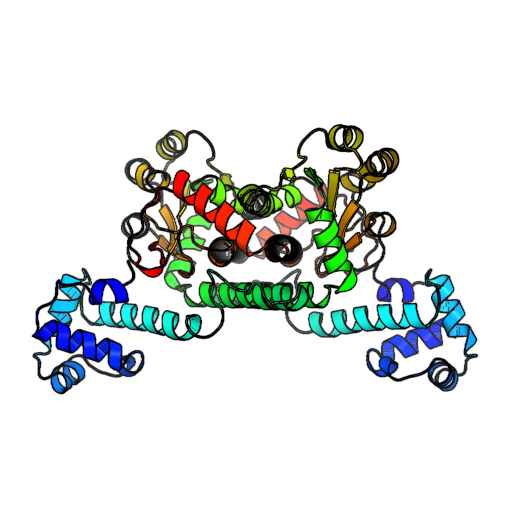A 1
ATOM 2894 C C . PHE B 1 68 ? -0.85 -28.781 2.939 1 88.62 68 PHE B C 1
ATOM 2896 O O . PHE B 1 68 ? -1.665 -27.984 3.385 1 88.62 68 PHE B O 1
ATOM 2903 N N . LEU B 1 69 ? 0.301 -29.016 3.518 1 82.5 69 LEU B N 1
ATOM 2904 C CA . LEU B 1 69 ? 0.639 -28.438 4.812 1 82.5 69 LEU B CA 1
ATOM 2905 C C . LEU B 1 69 ? 0.782 -26.922 4.707 1 82.5 69 LEU B C 1
ATOM 2907 O O . LEU B 1 69 ? 0.343 -26.188 5.598 1 82.5 69 LEU B O 1
ATOM 2911 N N . GLU B 1 70 ? 1.347 -26.5 3.619 1 75.56 70 GLU B N 1
ATOM 2912 C CA . GLU B 1 70 ? 1.466 -25.062 3.387 1 75.56 70 GLU B CA 1
ATOM 2913 C C . GLU B 1 70 ? 0.093 -24.406 3.303 1 75.56 70 GLU B C 1
ATOM 2915 O O . GLU B 1 70 ? -0.131 -23.344 3.902 1 75.56 70 GLU B O 1
ATOM 2920 N N . GLU B 1 71 ? -0.719 -25.016 2.555 1 73.69 71 GLU B N 1
ATOM 2921 C CA . GLU B 1 71 ? -2.061 -24.469 2.373 1 73.69 71 GLU B CA 1
ATOM 2922 C C . GLU B 1 71 ? -2.854 -24.5 3.676 1 73.69 71 GLU B C 1
ATOM 2924 O O . GLU B 1 71 ? -3.568 -23.547 4 1 73.69 71 GLU B O 1
ATOM 2929 N N . ILE B 1 72 ? -2.736 -25.578 4.438 1 75.06 72 ILE B N 1
ATOM 2930 C CA . ILE B 1 72 ? -3.441 -25.734 5.703 1 75.06 72 ILE B CA 1
ATOM 2931 C C . ILE B 1 72 ? -2.951 -24.688 6.699 1 75.06 72 ILE B C 1
ATOM 2933 O O . ILE B 1 72 ? -3.752 -24.062 7.398 1 75.06 72 ILE B O 1
ATOM 2937 N N . GLU B 1 73 ? -1.695 -24.578 6.777 1 67.38 73 GLU B N 1
ATOM 2938 C CA . GLU B 1 73 ? -1.125 -23.547 7.645 1 67.38 73 GLU B CA 1
ATOM 2939 C C . GLU B 1 73 ? -1.648 -22.156 7.277 1 67.38 73 GLU B C 1
ATOM 2941 O O . GLU B 1 73 ? -1.977 -21.359 8.164 1 67.38 73 GLU B O 1
ATOM 2946 N N . TYR B 1 74 ? -1.633 -21.969 6.055 1 63.88 74 TYR B N 1
ATOM 2947 C CA . TYR B 1 74 ? -2.152 -20.703 5.551 1 63.88 74 TYR B CA 1
ATOM 2948 C C . TYR B 1 74 ? -3.611 -20.516 5.957 1 63.88 74 TYR B C 1
ATOM 2950 O O . TYR B 1 74 ? -3.984 -19.469 6.484 1 63.88 74 TYR B O 1
ATOM 2958 N N . LEU B 1 75 ? -4.371 -21.5 5.688 1 63.53 75 LEU B N 1
ATOM 2959 C CA . LEU B 1 75 ? -5.805 -21.438 5.961 1 63.53 75 LEU B CA 1
ATOM 2960 C C . LEU B 1 75 ? -6.066 -21.328 7.461 1 63.53 75 LEU B C 1
ATOM 2962 O O . LEU B 1 75 ? -7.016 -20.672 7.883 1 63.53 75 LEU B O 1
ATOM 2966 N N . ASN B 1 76 ? -5.305 -22.062 8.273 1 58.53 76 ASN B N 1
ATOM 2967 C CA . ASN B 1 76 ? -5.449 -22.016 9.719 1 58.53 76 ASN B CA 1
ATOM 2968 C C . ASN B 1 76 ? -5.152 -20.625 10.273 1 58.53 76 ASN B C 1
ATOM 2970 O O . ASN B 1 76 ? -5.785 -20.188 11.234 1 58.53 76 ASN B O 1
ATOM 2974 N N . ARG B 1 77 ? -4.133 -20.109 9.875 1 51.19 77 ARG B N 1
ATOM 2975 C CA . ARG B 1 77 ? -3.76 -18.766 10.336 1 51.19 77 ARG B CA 1
ATOM 2976 C C . ARG B 1 77 ? -4.805 -17.734 9.922 1 51.19 77 ARG B C 1
ATOM 2978 O O . ARG B 1 77 ? -5.098 -16.812 10.68 1 51.19 77 ARG B O 1
ATOM 2985 N N . HIS B 1 78 ? -5.281 -17.797 8.773 1 49.03 78 HIS B N 1
ATOM 2986 C CA . HIS B 1 78 ? -6 -16.734 8.086 1 49.03 78 HIS B CA 1
ATOM 2987 C C . HIS B 1 78 ? -7.504 -16.844 8.297 1 49.03 78 HIS B C 1
ATOM 2989 O O . HIS B 1 78 ? -8.242 -15.875 8.125 1 49.03 78 HIS B O 1
ATOM 2995 N N . PHE B 1 79 ? -8.156 -18.172 8.406 1 42.69 79 PHE B N 1
ATOM 2996 C CA . PHE B 1 79 ? -9.602 -18.234 8.625 1 42.69 79 PHE B CA 1
ATOM 2997 C C . PHE B 1 79 ? -9.969 -17.609 9.969 1 42.69 79 PHE B C 1
ATOM 2999 O O . PHE B 1 79 ? -11.125 -17.25 10.195 1 42.69 79 PHE B O 1
ATOM 3006 N N . SER B 1 80 ? -9.156 -17.656 10.898 1 47 80 SER B N 1
ATOM 3007 C CA . SER B 1 80 ? -9.781 -17.359 12.188 1 47 80 SER B CA 1
ATOM 3008 C C . SER B 1 80 ? -10.062 -15.875 12.344 1 47 80 SER B C 1
ATOM 3010 O O . SER B 1 80 ? -10.977 -15.484 13.078 1 47 80 SER B O 1
ATOM 3012 N N . ASP B 1 81 ? -9.414 -14.797 11.836 1 60.72 81 ASP B N 1
ATOM 3013 C CA . ASP B 1 81 ? -9.68 -13.625 12.664 1 60.72 81 ASP B CA 1
ATOM 3014 C C . ASP B 1 81 ? -10.375 -12.531 11.859 1 60.72 81 ASP B C 1
ATOM 3016 O O . ASP B 1 81 ? -11.453 -12.07 12.242 1 60.72 81 ASP B O 1
ATOM 3020 N N . ILE B 1 82 ? -9.797 -12.039 10.594 1 79.25 82 ILE B N 1
ATOM 3021 C CA . ILE B 1 82 ? -10.406 -10.891 9.938 1 79.25 82 ILE B CA 1
ATOM 3022 C C . ILE B 1 82 ? -10.922 -11.297 8.562 1 79.25 82 ILE B C 1
ATOM 3024 O O . ILE B 1 82 ? -10.188 -11.875 7.762 1 79.25 82 ILE B O 1
ATOM 3028 N N . ASP B 1 83 ? -12.258 -11.281 8.289 1 90 83 ASP B N 1
ATOM 3029 C CA . ASP B 1 83 ? -12.836 -11.547 6.973 1 90 83 ASP B CA 1
ATOM 3030 C C . ASP B 1 83 ? -12.344 -10.539 5.941 1 90 83 ASP B C 1
ATOM 3032 O O . ASP B 1 83 ? -12.695 -9.359 6 1 90 83 ASP B O 1
ATOM 3036 N N . ALA B 1 84 ? -11.594 -10.977 4.969 1 94.31 84 ALA B N 1
ATOM 3037 C CA . ALA B 1 84 ? -11.008 -10.102 3.961 1 94.31 84 ALA B CA 1
ATOM 3038 C C . ALA B 1 84 ? -12.086 -9.484 3.068 1 94.31 84 ALA B C 1
ATOM 3040 O O . ALA B 1 84 ? -11.867 -8.445 2.451 1 94.31 84 ALA B O 1
ATOM 3041 N N . ASN B 1 85 ? -13.227 -10.188 2.926 1 95.25 85 ASN B N 1
ATOM 3042 C CA . ASN B 1 85 ? -14.297 -9.695 2.062 1 95.25 85 ASN B CA 1
ATOM 3043 C C . ASN B 1 85 ? -15.141 -8.625 2.76 1 95.25 85 ASN B C 1
ATOM 3045 O O . ASN B 1 85 ? -15.617 -7.691 2.115 1 95.25 85 ASN B O 1
ATOM 3049 N N . GLU B 1 86 ? -15.352 -8.82 4.035 1 95.56 86 GLU B N 1
ATOM 3050 C CA . GLU B 1 86 ? -16.109 -7.895 4.871 1 95.56 86 GLU B CA 1
ATOM 3051 C C . GLU B 1 86 ? -15.398 -7.637 6.199 1 95.56 86 GLU B C 1
ATOM 3053 O O . GLU B 1 86 ? -15.883 -8.047 7.258 1 95.56 86 GLU B O 1
ATOM 3058 N N . PRO B 1 87 ? -14.336 -6.816 6.121 1 95.56 87 PRO B N 1
ATOM 3059 C CA . PRO B 1 87 ? -13.484 -6.652 7.301 1 95.56 87 PRO B CA 1
ATOM 3060 C C . PRO B 1 87 ? -14.164 -5.848 8.406 1 95.56 87 PRO B C 1
ATOM 3062 O O . PRO B 1 87 ? -13.68 -5.82 9.539 1 95.56 87 PRO B O 1
ATOM 3065 N N . PHE B 1 88 ? -15.273 -5.188 8.141 1 93.94 88 PHE B N 1
ATOM 3066 C CA . PHE B 1 88 ? -16.062 -4.461 9.133 1 93.94 88 PHE B CA 1
ATOM 3067 C C . PHE B 1 88 ? -17.547 -4.59 8.852 1 93.94 88 PHE B C 1
ATOM 3069 O O . PHE B 1 88 ? -17.938 -5.066 7.781 1 93.94 88 PHE B O 1
ATOM 3076 N N . SER B 1 89 ? -18.359 -4.199 9.828 1 91 89 SER B N 1
ATOM 3077 C CA . SER B 1 89 ? -19.797 -4.402 9.734 1 91 89 SER B CA 1
ATOM 3078 C C . SER B 1 89 ? -20.547 -3.072 9.758 1 91 89 SER B C 1
ATOM 3080 O O . SER B 1 89 ? -19.984 -2.043 10.133 1 91 89 SER B O 1
ATOM 3082 N N . PRO B 1 90 ? -21.797 -3.092 9.336 1 90.81 90 PRO B N 1
ATOM 3083 C CA . PRO B 1 90 ? -22.594 -1.863 9.344 1 90.81 90 PRO B CA 1
ATOM 3084 C C . PRO B 1 90 ? -22.766 -1.292 10.75 1 90.81 90 PRO B C 1
ATOM 3086 O O . PRO B 1 90 ? -23.109 -0.115 10.906 1 90.81 90 PRO B O 1
ATOM 3089 N N . LYS B 1 91 ? -22.531 -2.039 11.773 1 88.31 91 LYS B N 1
ATOM 3090 C CA . LYS B 1 91 ? -22.75 -1.604 13.148 1 88.31 91 LYS B CA 1
ATOM 3091 C C . LYS B 1 91 ? -21.5 -0.942 13.727 1 88.31 91 LYS B C 1
ATOM 3093 O O . LYS B 1 91 ? -21.578 -0.298 14.773 1 88.31 91 LYS B O 1
ATOM 3098 N N . ASP B 1 92 ? -20.406 -1.051 13.062 1 87.94 92 ASP B N 1
ATOM 3099 C CA . ASP B 1 92 ? -19.156 -0.512 13.57 1 87.94 92 ASP B CA 1
ATOM 3100 C C . ASP B 1 92 ? -19.125 1.01 13.453 1 87.94 92 ASP B C 1
ATOM 3102 O O . ASP B 1 92 ? -19.562 1.568 12.445 1 87.94 92 ASP B O 1
ATOM 3106 N N . ASN B 1 93 ? -18.609 1.646 14.477 1 87.88 93 ASN B N 1
ATOM 3107 C CA . ASN B 1 93 ? -18.312 3.066 14.312 1 87.88 93 ASN B CA 1
ATOM 3108 C C . ASN B 1 93 ? -17.031 3.289 13.508 1 87.88 93 ASN B C 1
ATOM 3110 O O . ASN B 1 93 ? -16.312 2.336 13.195 1 87.88 93 ASN B O 1
ATOM 3114 N N . LEU B 1 94 ? -16.688 4.48 13.203 1 91.38 94 LEU B N 1
ATOM 3115 C CA . LEU B 1 94 ? -15.633 4.805 12.25 1 91.38 94 LEU B CA 1
ATOM 3116 C C . LEU B 1 94 ? -14.273 4.332 12.773 1 91.38 94 LEU B C 1
ATOM 3118 O O . LEU B 1 94 ? -13.453 3.82 12 1 91.38 94 LEU B O 1
ATOM 3122 N N . MET B 1 95 ? -14.023 4.465 14.039 1 87.75 95 MET B N 1
ATOM 3123 C CA . MET B 1 95 ? -12.711 4.082 14.562 1 87.75 95 MET B CA 1
ATOM 3124 C C . MET B 1 95 ? -12.555 2.566 14.586 1 87.75 95 MET B C 1
ATOM 3126 O O . MET B 1 95 ? -11.453 2.051 14.383 1 87.75 95 MET B O 1
ATOM 3130 N N . VAL B 1 96 ? -13.656 1.874 14.852 1 89.06 96 VAL B N 1
ATOM 3131 C CA . VAL B 1 96 ? -13.625 0.417 14.773 1 89.06 96 VAL B CA 1
ATOM 3132 C C . VAL B 1 96 ? -13.367 -0.019 13.336 1 89.06 96 VAL B C 1
ATOM 3134 O O . VAL B 1 96 ? -12.562 -0.926 13.086 1 89.06 96 VAL B O 1
ATOM 3137 N N . VAL B 1 97 ? -14.031 0.655 12.383 1 94.75 97 VAL B N 1
ATOM 3138 C CA . VAL B 1 97 ? -13.805 0.407 10.961 1 94.75 97 VAL B CA 1
ATOM 3139 C C . VAL B 1 97 ? -12.32 0.599 10.641 1 94.75 97 VAL B C 1
ATOM 3141 O O . VAL B 1 97 ? -11.695 -0.262 10.016 1 94.75 97 VAL B O 1
ATOM 3144 N N . ALA B 1 98 ? -11.719 1.695 11.133 1 95.69 98 ALA B N 1
ATOM 3145 C CA . ALA B 1 98 ? -10.32 2.01 10.875 1 95.69 98 ALA B CA 1
ATOM 3146 C C . ALA B 1 98 ? -9.398 0.95 11.477 1 95.69 98 ALA B C 1
ATOM 3148 O O . ALA B 1 98 ? -8.461 0.487 10.82 1 95.69 98 ALA B O 1
ATOM 3149 N N . ASN B 1 99 ? -9.656 0.503 12.672 1 91.75 99 ASN B N 1
ATOM 3150 C CA . ASN B 1 99 ? -8.836 -0.481 13.367 1 91.75 99 ASN B CA 1
ATOM 3151 C C . ASN B 1 99 ? -8.898 -1.845 12.68 1 91.75 99 ASN B C 1
ATOM 3153 O O . ASN B 1 99 ? -7.879 -2.52 12.539 1 91.75 99 ASN B O 1
ATOM 3157 N N . LYS B 1 100 ? -10.078 -2.199 12.305 1 91.69 100 LYS B N 1
ATOM 3158 C CA . LYS B 1 100 ? -10.25 -3.498 11.656 1 91.69 100 LYS B CA 1
ATOM 3159 C C . LYS B 1 100 ? -9.562 -3.537 10.297 1 91.69 100 LYS B C 1
ATOM 3161 O O . LYS B 1 100 ? -8.945 -4.539 9.938 1 91.69 100 LYS B O 1
ATOM 3166 N N . LEU B 1 101 ? -9.68 -2.455 9.562 1 97.44 101 LEU B N 1
ATOM 3167 C CA . LEU B 1 101 ? -9.016 -2.41 8.266 1 97.44 101 LEU B CA 1
ATOM 3168 C C . LEU B 1 101 ? -7.5 -2.408 8.43 1 97.44 101 LEU B C 1
ATOM 3170 O O . LEU B 1 101 ? -6.785 -3.068 7.672 1 97.44 101 LEU B O 1
ATOM 3174 N N . ALA B 1 102 ? -7.004 -1.634 9.414 1 95.38 102 ALA B N 1
ATOM 3175 C CA . ALA B 1 102 ? -5.566 -1.629 9.688 1 95.38 102 ALA B CA 1
ATOM 3176 C C . ALA B 1 102 ? -5.074 -3.027 10.047 1 95.38 102 ALA B C 1
ATOM 3178 O O . ALA B 1 102 ? -4.008 -3.451 9.594 1 95.38 102 ALA B O 1
ATOM 3179 N N . ALA B 1 103 ? -5.844 -3.729 10.836 1 92.44 103 ALA B N 1
ATOM 3180 C CA . ALA B 1 103 ? -5.496 -5.098 11.211 1 92.44 103 ALA B CA 1
ATOM 3181 C C . ALA B 1 103 ? -5.461 -6.012 9.992 1 92.44 103 ALA B C 1
ATOM 3183 O O . ALA B 1 103 ? -4.57 -6.855 9.867 1 92.44 103 ALA B O 1
ATOM 3184 N N . LEU B 1 104 ? -6.434 -5.836 9.125 1 96.5 104 LEU B N 1
ATOM 3185 C CA . LEU B 1 104 ? -6.445 -6.605 7.883 1 96.5 104 LEU B CA 1
ATOM 3186 C C . LEU B 1 104 ? -5.184 -6.348 7.07 1 96.5 104 LEU B C 1
ATOM 3188 O O . LEU B 1 104 ? -4.594 -7.277 6.52 1 96.5 104 LEU B O 1
ATOM 3192 N N . LYS B 1 105 ? -4.797 -5.086 6.973 1 97.88 105 LYS B N 1
ATOM 3193 C CA . LYS B 1 105 ? -3.607 -4.715 6.211 1 97.88 105 LYS B CA 1
ATOM 3194 C C . LYS B 1 105 ? -2.352 -5.344 6.809 1 97.88 105 LYS B C 1
ATOM 3196 O O . LYS B 1 105 ? -1.51 -5.875 6.082 1 97.88 105 LYS B O 1
ATOM 3201 N N . GLN B 1 106 ? -2.25 -5.312 8.117 1 94.69 106 GLN B N 1
ATOM 3202 C CA . GLN B 1 106 ? -1.102 -5.918 8.789 1 94.69 106 GLN B CA 1
ATOM 3203 C C . GLN B 1 106 ? -1.072 -7.426 8.57 1 94.69 106 GLN B C 1
ATOM 3205 O O . GLN B 1 106 ? -0.017 -7.996 8.281 1 94.69 106 GLN B O 1
ATOM 3210 N N . MET B 1 107 ? -2.199 -8.031 8.711 1 92.56 107 MET B N 1
ATOM 3211 C CA . MET B 1 107 ? -2.311 -9.469 8.492 1 92.56 107 MET B CA 1
ATOM 3212 C C . MET B 1 107 ? -1.925 -9.828 7.062 1 92.56 107 MET B C 1
ATOM 3214 O O . MET B 1 107 ? -1.28 -10.859 6.832 1 92.56 107 MET B O 1
ATOM 3218 N N . THR B 1 108 ? -2.352 -8.992 6.098 1 96.75 108 THR B N 1
ATOM 3219 C CA . THR B 1 108 ? -2.064 -9.242 4.691 1 96.75 108 THR B CA 1
ATOM 3220 C C . THR B 1 108 ? -0.561 -9.242 4.438 1 96.75 108 THR B C 1
ATOM 3222 O O . THR B 1 108 ? -0.055 -10.062 3.668 1 96.75 108 THR B O 1
ATOM 3225 N N . ILE B 1 109 ? 0.143 -8.32 5.082 1 96.62 109 ILE B N 1
ATOM 3226 C CA . ILE B 1 109 ? 1.595 -8.266 4.945 1 96.62 109 ILE B CA 1
ATOM 3227 C C . ILE B 1 109 ? 2.213 -9.547 5.492 1 96.62 109 ILE B C 1
ATOM 3229 O O . ILE B 1 109 ? 3.072 -10.156 4.848 1 96.62 109 ILE B O 1
ATOM 3233 N N . GLU B 1 110 ? 1.742 -9.977 6.625 1 90.75 110 GLU B N 1
ATOM 3234 C CA . GLU B 1 110 ? 2.24 -11.203 7.242 1 90.75 110 GLU B CA 1
ATOM 3235 C C . GLU B 1 110 ? 1.943 -12.422 6.367 1 90.75 110 GLU B C 1
ATOM 3237 O O . GLU B 1 110 ? 2.801 -13.289 6.191 1 90.75 110 GLU B O 1
ATOM 3242 N N . ASP B 1 111 ? 0.737 -12.469 5.879 1 89.81 111 ASP B N 1
ATOM 3243 C CA . ASP B 1 111 ? 0.315 -13.562 5.004 1 89.81 111 ASP B CA 1
ATOM 3244 C C . ASP B 1 111 ? 1.184 -13.633 3.75 1 89.81 111 ASP B C 1
ATOM 3246 O O . ASP B 1 111 ? 1.616 -14.711 3.344 1 89.81 111 ASP B O 1
ATOM 3250 N N . THR B 1 112 ? 1.4 -12.477 3.148 1 95.56 112 THR B N 1
ATOM 3251 C CA . THR B 1 112 ? 2.193 -12.391 1.927 1 95.56 112 THR B CA 1
ATOM 3252 C C . THR B 1 112 ? 3.623 -12.867 2.178 1 95.56 112 THR B C 1
ATOM 3254 O O . THR B 1 112 ? 4.176 -13.633 1.384 1 95.56 112 THR B O 1
ATOM 3257 N N . LEU B 1 113 ? 4.184 -12.461 3.297 1 92.81 113 LEU B N 1
ATOM 3258 C CA . LEU B 1 113 ? 5.535 -12.867 3.658 1 92.81 113 LEU B CA 1
ATOM 3259 C C . LEU B 1 113 ? 5.602 -14.375 3.9 1 92.81 113 LEU B C 1
ATOM 3261 O O . LEU B 1 113 ? 6.582 -15.023 3.533 1 92.81 113 LEU B O 1
ATOM 3265 N N . SER B 1 114 ? 4.59 -14.906 4.527 1 87.62 114 SER B N 1
ATOM 3266 C CA . SER B 1 114 ? 4.566 -16.328 4.848 1 87.62 114 SER B CA 1
ATOM 3267 C C . SER B 1 114 ? 4.504 -17.172 3.582 1 87.62 114 SER B C 1
ATOM 3269 O O . SER B 1 114 ? 4.934 -18.328 3.584 1 87.62 114 SER B O 1
ATOM 3271 N N . LEU B 1 115 ? 3.984 -16.641 2.502 1 88.94 115 LEU B N 1
ATOM 3272 C CA . LEU B 1 115 ? 3.854 -17.359 1.233 1 88.94 115 LEU B CA 1
ATOM 3273 C C . LEU B 1 115 ? 5.133 -17.25 0.414 1 88.94 115 LEU B C 1
ATOM 3275 O O . LEU B 1 115 ? 5.293 -17.938 -0.594 1 88.94 115 LEU B O 1
ATOM 3279 N N . LEU B 1 116 ? 6.027 -16.391 0.909 1 92.75 116 LEU B N 1
ATOM 3280 C CA . LEU B 1 116 ? 7.238 -16.109 0.149 1 92.75 116 LEU B CA 1
ATOM 3281 C C . LEU B 1 116 ? 8.219 -17.266 0.227 1 92.75 116 LEU B C 1
ATOM 3283 O O . LEU B 1 116 ? 8.836 -17.5 1.271 1 92.75 116 LEU B O 1
ATOM 3287 N N . ASP B 1 117 ? 8.367 -17.984 -0.899 1 88.75 117 ASP B N 1
ATOM 3288 C CA . ASP B 1 117 ? 9.352 -19.062 -0.995 1 88.75 117 ASP B CA 1
ATOM 3289 C C . ASP B 1 117 ? 10.758 -18.5 -1.219 1 88.75 117 ASP B C 1
ATOM 3291 O O . ASP B 1 117 ? 10.961 -17.688 -2.121 1 88.75 117 ASP B O 1
ATOM 3295 N N . HIS B 1 118 ? 11.727 -18.938 -0.454 1 86.19 118 HIS B N 1
ATOM 3296 C CA . HIS B 1 118 ? 13.078 -18.406 -0.483 1 86.19 118 HIS B CA 1
ATOM 3297 C C . HIS B 1 118 ? 13.711 -18.562 -1.862 1 86.19 118 HIS B C 1
ATOM 3299 O O . HIS B 1 118 ? 14.258 -17.609 -2.416 1 86.19 118 HIS B O 1
ATOM 3305 N N . GLU B 1 119 ? 13.656 -19.766 -2.426 1 91.75 119 GLU B N 1
ATOM 3306 C CA . GLU B 1 119 ? 14.273 -20.031 -3.719 1 91.75 119 GLU B CA 1
ATOM 3307 C C . GLU B 1 119 ? 13.594 -19.25 -4.836 1 91.75 119 GLU B C 1
ATOM 3309 O O . GLU B 1 119 ? 14.266 -18.688 -5.707 1 91.75 119 GLU B O 1
ATOM 3314 N N . ALA B 1 120 ? 12.273 -19.25 -4.75 1 96.06 120 ALA B N 1
ATOM 3315 C CA . ALA B 1 120 ? 11.531 -18.5 -5.758 1 96.06 120 ALA B CA 1
ATOM 3316 C C . ALA B 1 120 ? 11.844 -17.016 -5.676 1 96.06 120 ALA B C 1
ATOM 3318 O O . ALA B 1 120 ? 11.992 -16.344 -6.699 1 96.06 120 ALA B O 1
ATOM 3319 N N . PHE B 1 121 ? 11.977 -16.484 -4.461 1 98 121 PHE B N 1
ATOM 3320 C CA . PHE B 1 121 ? 12.289 -15.078 -4.266 1 98 121 PHE B CA 1
ATOM 3321 C C . PHE B 1 121 ? 13.68 -14.75 -4.785 1 98 121 PHE B C 1
ATOM 3323 O O . PHE B 1 121 ? 13.875 -13.734 -5.457 1 98 121 PHE B O 1
ATOM 3330 N N . GLU B 1 122 ? 14.602 -15.609 -4.504 1 95.25 122 GLU B N 1
ATOM 3331 C CA . GLU B 1 122 ? 15.953 -15.422 -5.016 1 95.25 122 GLU B CA 1
ATOM 3332 C C . GLU B 1 122 ? 15.977 -15.438 -6.539 1 95.25 122 GLU B C 1
ATOM 3334 O O . GLU B 1 122 ? 16.641 -14.617 -7.164 1 95.25 122 GLU B O 1
ATOM 3339 N N . GLN B 1 123 ? 15.281 -16.344 -7.086 1 98.31 123 GLN B N 1
ATOM 3340 C CA . GLN B 1 123 ? 15.203 -16.438 -8.539 1 98.31 123 GLN B CA 1
ATOM 3341 C C . GLN B 1 123 ? 14.555 -15.188 -9.133 1 98.31 123 GLN B C 1
ATOM 3343 O O . GLN B 1 123 ? 15.031 -14.656 -10.141 1 98.31 123 GLN B O 1
ATOM 3348 N N . ALA B 1 124 ? 13.492 -14.734 -8.531 1 98.88 124 ALA B N 1
ATOM 3349 C CA . ALA B 1 124 ? 12.781 -13.547 -9 1 98.88 124 ALA B CA 1
ATOM 3350 C C . ALA B 1 124 ? 13.703 -12.328 -8.992 1 98.88 124 ALA B C 1
ATOM 3352 O O . ALA B 1 124 ? 13.766 -11.586 -9.977 1 98.88 124 ALA B O 1
ATOM 3353 N N . VAL B 1 125 ? 14.438 -12.148 -7.914 1 98.75 125 VAL B N 1
ATOM 3354 C CA . VAL B 1 125 ? 15.352 -11.016 -7.781 1 98.75 125 VAL B CA 1
ATOM 3355 C C . VAL B 1 125 ? 16.438 -11.109 -8.844 1 98.75 125 VAL B C 1
ATOM 3357 O O . VAL B 1 125 ? 16.797 -10.102 -9.469 1 98.75 125 VAL B O 1
ATOM 3360 N N . THR B 1 126 ? 16.953 -12.297 -9.039 1 98.56 126 THR B N 1
ATOM 3361 C CA . THR B 1 126 ? 17.984 -12.508 -10.055 1 98.56 126 THR B CA 1
ATOM 3362 C C . THR B 1 126 ? 17.453 -12.172 -11.445 1 98.56 126 THR B C 1
ATOM 3364 O O . THR B 1 126 ? 18.141 -11.5 -12.227 1 98.56 126 THR B O 1
ATOM 3367 N N . MET B 1 127 ? 16.25 -12.609 -11.734 1 98.81 127 MET B N 1
ATOM 3368 C CA . MET B 1 127 ? 15.625 -12.32 -13.023 1 98.81 127 MET B CA 1
ATOM 3369 C C . MET B 1 127 ? 15.523 -10.82 -13.258 1 98.81 127 MET B C 1
ATOM 3371 O O . MET B 1 127 ? 15.828 -10.336 -14.352 1 98.81 127 MET B O 1
ATOM 3375 N N . LEU B 1 128 ? 15.156 -10.07 -12.266 1 98.88 128 LEU B N 1
ATOM 3376 C CA . LEU B 1 128 ? 15.016 -8.625 -12.383 1 98.88 128 LEU B CA 1
ATOM 3377 C C . LEU B 1 128 ? 16.375 -7.949 -12.516 1 98.88 128 LEU B C 1
ATOM 3379 O O . LEU B 1 128 ? 16.531 -6.992 -13.273 1 98.88 128 LEU B O 1
ATOM 3383 N N . CYS B 1 129 ? 17.344 -8.438 -11.773 1 98.56 129 CYS B N 1
ATOM 3384 C CA . CYS B 1 129 ? 18.688 -7.863 -11.82 1 98.56 129 CYS B CA 1
ATOM 3385 C C . CYS B 1 129 ? 19.312 -8.047 -13.195 1 98.56 129 CYS B C 1
ATOM 3387 O O . CYS B 1 129 ? 20 -7.145 -13.695 1 98.56 129 CYS B O 1
ATOM 3389 N N . GLU B 1 130 ? 19.031 -9.125 -13.797 1 98.19 130 GLU B N 1
ATOM 3390 C CA . GLU B 1 130 ? 19.688 -9.484 -15.055 1 98.19 130 GLU B CA 1
ATOM 3391 C C . GLU B 1 130 ? 18.969 -8.859 -16.25 1 98.19 130 GLU B C 1
ATOM 3393 O O . GLU B 1 130 ? 19.531 -8.766 -17.344 1 98.19 130 GLU B O 1
ATOM 3398 N N . ALA B 1 131 ? 17.766 -8.461 -16.078 1 98.69 131 ALA B N 1
ATOM 3399 C CA . ALA B 1 131 ? 16.969 -7.926 -17.172 1 98.69 131 ALA B CA 1
ATOM 3400 C C . ALA B 1 131 ? 17.453 -6.543 -17.594 1 98.69 131 ALA B C 1
ATOM 3402 O O . ALA B 1 131 ? 17.734 -5.695 -16.75 1 98.69 131 ALA B O 1
ATOM 3403 N N . ARG B 1 132 ? 17.578 -6.359 -18.875 1 98.44 132 ARG B N 1
ATOM 3404 C CA . ARG B 1 132 ? 17.812 -5.02 -19.406 1 98.44 132 ARG B CA 1
ATOM 3405 C C . ARG B 1 132 ? 16.547 -4.164 -19.297 1 98.44 132 ARG B C 1
ATOM 3407 O O . ARG B 1 132 ? 16.625 -2.955 -19.062 1 98.44 132 ARG B O 1
ATOM 3414 N N . HIS B 1 133 ? 15.469 -4.809 -19.5 1 98.69 133 HIS B N 1
ATOM 3415 C CA . HIS B 1 133 ? 14.164 -4.152 -19.438 1 98.69 133 HIS B CA 1
ATOM 3416 C C . HIS B 1 133 ? 13.148 -5.02 -18.703 1 98.69 133 HIS B C 1
ATOM 3418 O O . HIS B 1 133 ? 13.055 -6.223 -18.953 1 98.69 133 HIS B O 1
ATOM 3424 N N . ILE B 1 134 ? 12.477 -4.422 -17.719 1 98.88 134 ILE B N 1
ATOM 3425 C CA . ILE B 1 134 ? 11.375 -5.078 -17.031 1 98.88 134 ILE B CA 1
ATOM 3426 C C . ILE B 1 134 ? 10.039 -4.547 -17.562 1 98.88 134 ILE B C 1
ATOM 3428 O O . ILE B 1 134 ? 9.797 -3.34 -17.547 1 98.88 134 ILE B O 1
ATOM 3432 N N . LYS B 1 135 ? 9.188 -5.398 -18.094 1 98.81 135 LYS B N 1
ATOM 3433 C CA . LYS B 1 135 ? 7.871 -5.016 -18.594 1 98.81 135 LYS B CA 1
ATOM 3434 C C . LYS B 1 135 ? 6.766 -5.648 -17.75 1 98.81 135 LYS B C 1
ATOM 3436 O O . LYS B 1 135 ? 6.723 -6.871 -17.594 1 98.81 135 LYS B O 1
ATOM 3441 N N . VAL B 1 136 ? 5.906 -4.797 -17.203 1 98.81 136 VAL B N 1
ATOM 3442 C CA . VAL B 1 136 ? 4.824 -5.258 -16.344 1 98.81 136 VAL B CA 1
ATOM 3443 C C . VAL B 1 136 ? 3.533 -5.379 -17.156 1 98.81 136 VAL B C 1
ATOM 3445 O O . VAL B 1 136 ? 3.141 -4.438 -17.844 1 98.81 136 VAL B O 1
ATOM 3448 N N . PHE B 1 137 ? 2.912 -6.543 -17.062 1 98.5 137 PHE B N 1
ATOM 3449 C CA . PHE B 1 137 ? 1.646 -6.828 -17.719 1 98.5 137 PHE B CA 1
ATOM 3450 C C . PHE B 1 137 ? 0.578 -7.219 -16.703 1 98.5 137 PHE B C 1
ATOM 3452 O O . PHE B 1 137 ? 0.797 -8.102 -15.875 1 98.5 137 PHE B O 1
ATOM 3459 N N . SER B 1 138 ? -0.537 -6.582 -16.781 1 97.5 138 SER B N 1
ATOM 3460 C CA . SER B 1 138 ? -1.689 -6.863 -15.93 1 97.5 138 SER B CA 1
ATOM 3461 C C . SER B 1 138 ? -2.943 -6.164 -16.438 1 97.5 138 SER B C 1
ATOM 3463 O O . SER B 1 138 ? -2.861 -5.305 -17.328 1 97.5 138 SER B O 1
ATOM 3465 N N . VAL B 1 139 ? -4.105 -6.586 -15.977 1 94.12 139 VAL B N 1
ATOM 3466 C CA . VAL B 1 139 ? -5.289 -5.766 -16.203 1 94.12 139 VAL B CA 1
ATOM 3467 C C . VAL B 1 139 ? -5.059 -4.359 -15.648 1 94.12 139 VAL B C 1
ATOM 3469 O O . VAL B 1 139 ? -4.262 -4.172 -14.719 1 94.12 139 VAL B O 1
ATOM 3472 N N . ILE B 1 140 ? -5.711 -3.359 -16.188 1 92.06 140 IL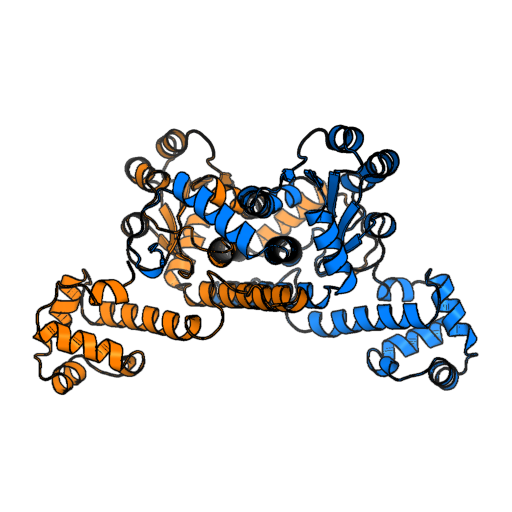E B N 1
ATOM 3473 C CA . ILE B 1 140 ? -5.387 -1.949 -15.992 1 92.06 140 ILE B CA 1
ATOM 3474 C C . ILE B 1 140 ? -5.477 -1.598 -14.508 1 92.06 140 ILE B C 1
ATOM 3476 O O . ILE B 1 140 ? -4.633 -0.866 -13.984 1 92.06 140 ILE B O 1
ATOM 3480 N N . HIS B 1 141 ? -6.469 -2.113 -13.797 1 90.5 141 HIS B N 1
ATOM 3481 C CA . HIS B 1 141 ? -6.66 -1.73 -12.406 1 90.5 141 HIS B CA 1
ATOM 3482 C C . HIS B 1 141 ? -5.484 -2.18 -11.539 1 90.5 141 HIS B C 1
ATOM 3484 O O . HIS B 1 141 ? -5.105 -1.49 -10.594 1 90.5 141 HIS B O 1
ATOM 3490 N N . ASN B 1 142 ? -4.93 -3.324 -11.82 1 94.5 142 ASN B N 1
ATOM 3491 C CA . ASN B 1 142 ? -3.762 -3.803 -11.094 1 94.5 142 ASN B CA 1
ATOM 3492 C C . ASN B 1 142 ? -2.477 -3.162 -11.609 1 94.5 142 ASN B C 1
ATOM 3494 O O . ASN B 1 142 ? -1.54 -2.932 -10.836 1 94.5 142 ASN B O 1
ATOM 3498 N N . LEU B 1 143 ? -2.473 -2.877 -12.945 1 95.12 143 LEU B N 1
ATOM 3499 C CA . LEU B 1 143 ? -1.291 -2.26 -13.539 1 95.12 143 LEU B CA 1
ATOM 3500 C C . LEU B 1 143 ? -0.999 -0.91 -12.898 1 95.12 143 LEU B C 1
ATOM 3502 O O . LEU B 1 143 ? 0.163 -0.559 -12.68 1 95.12 143 LEU B O 1
ATOM 3506 N N . LEU B 1 144 ? -2.035 -0.235 -12.562 1 93 144 LEU B N 1
ATOM 3507 C CA . LEU B 1 144 ? -1.894 1.109 -12.016 1 93 144 LEU B CA 1
ATOM 3508 C C . LEU B 1 144 ? -1.331 1.063 -10.602 1 93 144 LEU B C 1
ATOM 3510 O O . LEU B 1 144 ? -0.833 2.07 -10.094 1 93 144 LEU B O 1
ATOM 3514 N N . LEU B 1 145 ? -1.324 -0.069 -9.961 1 96 145 LEU B N 1
ATOM 3515 C CA . LEU B 1 145 ? -0.719 -0.256 -8.648 1 96 145 LEU B CA 1
ATOM 3516 C C . LEU B 1 145 ? 0.803 -0.272 -8.75 1 96 145 LEU B C 1
ATOM 3518 O O . LEU B 1 145 ? 1.496 -0.174 -7.734 1 96 145 LEU B O 1
ATOM 3522 N N . CYS B 1 146 ? 1.315 -0.336 -9.93 1 98.12 146 CYS B N 1
ATOM 3523 C CA . CYS B 1 146 ? 2.723 -0.671 -10.117 1 98.12 146 CYS B CA 1
ATOM 3524 C C . CYS B 1 146 ? 3.555 0.583 -10.359 1 98.12 146 CYS B C 1
ATOM 3526 O O . CYS B 1 146 ? 4.766 0.5 -10.57 1 98.12 146 CYS B O 1
ATOM 3528 N N . HIS B 1 147 ? 2.969 1.754 -10.297 1 97.19 147 HIS B N 1
ATOM 3529 C CA . HIS B 1 147 ? 3.691 2.99 -10.57 1 97.19 147 HIS B CA 1
ATOM 3530 C C . HIS B 1 147 ? 4.785 3.229 -9.539 1 97.19 147 HIS B C 1
ATOM 3532 O O . HIS B 1 147 ? 5.871 3.707 -9.875 1 97.19 147 HIS B O 1
ATOM 3538 N N . ASP B 1 148 ? 4.461 2.896 -8.32 1 97.19 148 ASP B N 1
ATOM 3539 C CA . ASP B 1 148 ? 5.449 3.08 -7.266 1 97.19 148 ASP B CA 1
ATOM 3540 C C . ASP B 1 148 ? 6.668 2.189 -7.5 1 97.19 148 ASP B C 1
ATOM 3542 O O . ASP B 1 148 ? 7.809 2.629 -7.324 1 97.19 148 ASP B O 1
ATOM 3546 N N . PHE B 1 149 ? 6.445 0.94 -7.895 1 98.62 149 PHE B N 1
ATOM 3547 C CA . PHE B 1 149 ? 7.512 0.003 -8.219 1 98.62 149 PHE B CA 1
ATOM 3548 C C . PHE B 1 149 ? 8.367 0.533 -9.359 1 98.62 149 PHE B C 1
ATOM 3550 O O . PHE B 1 149 ? 9.594 0.557 -9.266 1 98.62 149 PHE B O 1
ATOM 3557 N N . LYS B 1 150 ? 7.688 0.983 -10.406 1 98.44 150 LYS B N 1
ATOM 3558 C CA . LYS B 1 150 ? 8.383 1.565 -11.547 1 98.44 150 LYS B CA 1
ATOM 3559 C C . LYS B 1 150 ? 9.25 2.744 -11.125 1 98.44 150 LYS B C 1
ATOM 3561 O O . LYS B 1 150 ? 10.422 2.832 -11.508 1 98.44 150 LYS B O 1
ATOM 3566 N N . SER B 1 151 ? 8.688 3.605 -10.336 1 96.62 151 SER B N 1
ATOM 3567 C CA . SER B 1 151 ? 9.398 4.801 -9.891 1 96.62 151 SER B CA 1
ATOM 3568 C C . SER B 1 151 ? 10.641 4.438 -9.078 1 96.62 151 SER B C 1
ATOM 3570 O O . SER B 1 151 ? 11.719 4.992 -9.305 1 96.62 151 SER B O 1
ATOM 3572 N N . LYS B 1 152 ? 10.516 3.484 -8.125 1 97.12 152 LYS B N 1
ATOM 3573 C CA . LYS B 1 152 ? 11.641 3.066 -7.305 1 97.12 152 LYS B CA 1
ATOM 3574 C C . LYS B 1 152 ? 12.734 2.412 -8.148 1 97.12 152 LYS B C 1
ATOM 3576 O O . LYS B 1 152 ? 13.914 2.732 -8.008 1 97.12 152 LYS B O 1
ATOM 3581 N N . MET B 1 153 ? 12.328 1.57 -9.07 1 98.56 153 MET B N 1
ATOM 3582 C CA . MET B 1 153 ? 13.273 0.864 -9.922 1 98.56 153 MET B CA 1
ATOM 3583 C C . MET B 1 153 ? 14.039 1.841 -10.812 1 98.56 153 MET B C 1
ATOM 3585 O O . MET B 1 153 ? 15.258 1.734 -10.961 1 98.56 153 MET B O 1
ATOM 3589 N N . ASN B 1 154 ? 13.32 2.805 -11.344 1 96.69 154 ASN B N 1
ATOM 3590 C CA . ASN B 1 154 ? 13.938 3.795 -12.219 1 96.69 154 ASN B CA 1
ATOM 3591 C C . ASN B 1 154 ? 14.984 4.621 -11.477 1 96.69 154 ASN B C 1
ATOM 3593 O O . ASN B 1 154 ? 15.992 5.031 -12.062 1 96.69 154 ASN B O 1
ATOM 3597 N N . ARG B 1 155 ? 14.789 4.816 -10.25 1 95.69 155 ARG B N 1
ATOM 3598 C CA . ARG B 1 155 ? 15.664 5.664 -9.445 1 95.69 155 ARG B CA 1
ATOM 3599 C C . ARG B 1 155 ? 16.984 4.957 -9.141 1 95.69 155 ARG B C 1
ATOM 3601 O O . ARG B 1 155 ? 17.938 5.59 -8.688 1 95.69 155 ARG B O 1
ATOM 3608 N N . ILE B 1 156 ? 17.047 3.664 -9.461 1 97.31 156 ILE B N 1
ATOM 3609 C CA . ILE B 1 156 ? 18.312 2.967 -9.297 1 97.31 156 ILE B CA 1
ATOM 3610 C C . ILE B 1 156 ? 18.812 2.447 -10.648 1 97.31 156 ILE B C 1
ATOM 3612 O O . ILE B 1 156 ? 19.594 1.495 -10.703 1 97.31 156 ILE B O 1
ATOM 3616 N N . GLY B 1 157 ? 18.219 2.955 -11.688 1 96.94 157 GLY B N 1
ATOM 3617 C CA . GLY B 1 157 ? 18.766 2.736 -13.016 1 96.94 157 GLY B CA 1
ATOM 3618 C C . GLY B 1 157 ? 18.125 1.56 -13.734 1 96.94 157 GLY B C 1
ATOM 3619 O O . GLY B 1 157 ? 18.562 1.184 -14.828 1 96.94 157 GLY B O 1
ATOM 3620 N N . LYS B 1 158 ? 17.125 0.917 -13.164 1 98.25 158 LYS B N 1
ATOM 3621 C CA . LYS B 1 158 ? 16.406 -0.173 -13.82 1 98.25 158 LYS B CA 1
ATOM 3622 C C . LYS B 1 158 ? 15.281 0.359 -14.703 1 98.25 158 LYS B C 1
ATOM 3624 O O . LYS B 1 158 ? 14.523 1.237 -14.281 1 98.25 158 LYS B O 1
ATOM 3629 N N . GLN B 1 159 ? 15.172 -0.127 -15.891 1 98.25 159 GLN B N 1
ATOM 3630 C CA . GLN B 1 159 ? 14.133 0.301 -16.828 1 98.25 159 GLN B CA 1
ATOM 3631 C C . GLN B 1 159 ? 12.867 -0.538 -16.656 1 98.25 159 GLN B C 1
ATOM 3633 O O . GLN B 1 159 ? 12.891 -1.754 -16.859 1 98.25 159 GLN B O 1
ATOM 3638 N N . VAL B 1 160 ? 11.812 0.102 -16.266 1 98.62 160 VAL B N 1
ATOM 3639 C CA . VAL B 1 160 ? 10.539 -0.579 -16.078 1 98.62 160 VAL B CA 1
ATOM 3640 C C . VAL B 1 160 ? 9.461 0.097 -16.906 1 98.62 160 VAL B C 1
ATOM 3642 O O . VAL B 1 160 ? 9.32 1.322 -16.891 1 98.62 160 VAL B O 1
ATOM 3645 N N . SER B 1 161 ? 8.703 -0.672 -17.672 1 98.19 161 SER B N 1
ATOM 3646 C CA . SER B 1 161 ? 7.543 -0.186 -18.406 1 98.19 161 SER B CA 1
ATOM 3647 C C . SER B 1 161 ? 6.262 -0.851 -17.922 1 98.19 161 SER B C 1
ATOM 3649 O O . SER B 1 161 ? 6.238 -2.057 -17.672 1 98.19 161 SER B O 1
ATOM 3651 N N . LEU B 1 162 ? 5.266 -0.043 -17.688 1 98 162 LEU B N 1
ATOM 3652 C CA . LEU B 1 162 ? 3.912 -0.561 -17.516 1 98 162 LEU B CA 1
ATOM 3653 C C . LEU B 1 162 ? 3.193 -0.658 -18.859 1 98 162 LEU B C 1
ATOM 3655 O O . LEU B 1 162 ? 3.002 0.352 -19.547 1 98 162 LEU B O 1
ATOM 3659 N N . CYS B 1 163 ? 2.787 -1.824 -19.266 1 97.38 163 CYS B N 1
ATOM 3660 C CA . CYS B 1 163 ? 2.258 -2.049 -20.594 1 97.38 163 CYS B CA 1
ATOM 3661 C C . CYS B 1 163 ? 0.747 -1.855 -20.625 1 97.38 163 CYS B C 1
ATOM 3663 O O . CYS B 1 163 ? -0.008 -2.83 -20.641 1 97.38 163 CYS B O 1
ATOM 3665 N N . GLU B 1 164 ? 0.344 -0.654 -20.719 1 90.94 164 GLU B N 1
ATOM 3666 C CA . GLU B 1 164 ? -1.058 -0.258 -20.625 1 90.94 164 GLU B CA 1
ATOM 3667 C C . GLU B 1 164 ? -1.782 -0.495 -21.953 1 90.94 164 GLU B C 1
ATOM 3669 O O . GLU B 1 164 ? -2.951 -0.887 -21.969 1 90.94 164 GLU B O 1
ATOM 3674 N N . PHE B 1 165 ? -1.047 -0.174 -22.984 1 89.12 165 PHE B N 1
ATOM 3675 C CA . PHE B 1 165 ? -1.656 -0.275 -24.312 1 89.12 165 PHE B CA 1
ATOM 3676 C C . PHE B 1 165 ? -0.885 -1.254 -25.188 1 89.12 165 PHE B C 1
ATOM 3678 O O . PHE B 1 165 ? 0.327 -1.411 -25.031 1 89.12 165 PHE B O 1
ATOM 3685 N N . ASP B 1 166 ? -1.497 -1.987 -26.047 1 91.12 166 ASP B N 1
ATOM 3686 C CA . ASP B 1 166 ? -0.898 -2.877 -27.031 1 91.12 166 ASP B CA 1
ATOM 3687 C C . ASP B 1 166 ? -0.01 -3.924 -26.359 1 91.12 166 ASP B C 1
ATOM 3689 O O . ASP B 1 166 ? 1.143 -4.113 -26.766 1 91.12 166 ASP B O 1
ATOM 3693 N N . ALA B 1 167 ? -0.496 -4.484 -25.328 1 94.81 167 ALA B N 1
ATOM 3694 C CA . ALA B 1 167 ? 0.272 -5.449 -24.547 1 94.81 167 ALA B CA 1
ATOM 3695 C C . ALA B 1 167 ? 0.782 -6.586 -25.422 1 94.81 167 ALA B C 1
ATOM 3697 O O . ALA B 1 167 ? 1.896 -7.082 -25.234 1 94.81 167 ALA B O 1
ATOM 3698 N N . GLU B 1 168 ? 0.006 -6.98 -26.406 1 95 168 GLU B N 1
ATOM 3699 C CA . GLU B 1 168 ? 0.419 -8.055 -27.297 1 95 168 GLU B CA 1
ATOM 3700 C C . GLU B 1 168 ? 1.637 -7.656 -28.125 1 95 168 GLU B C 1
ATOM 3702 O O . GLU B 1 168 ? 2.561 -8.453 -28.312 1 95 168 GLU B O 1
ATOM 3707 N N . PHE B 1 169 ? 1.636 -6.473 -28.594 1 95.75 169 PHE B N 1
ATOM 3708 C CA . PHE B 1 169 ? 2.771 -5.984 -29.359 1 95.75 169 PHE B CA 1
ATOM 3709 C C . PHE B 1 169 ? 3.998 -5.812 -28.469 1 95.75 169 PHE B C 1
ATOM 3711 O O . PHE B 1 169 ? 5.121 -6.109 -28.891 1 95.75 169 PHE B O 1
ATOM 3718 N N . GLU B 1 170 ? 3.736 -5.301 -27.266 1 97.44 170 GLU B N 1
ATOM 3719 C CA . GLU B 1 170 ? 4.836 -5.191 -26.312 1 97.44 170 GLU B CA 1
ATOM 3720 C C . GLU B 1 170 ? 5.48 -6.547 -26.047 1 97.44 170 GLU B C 1
ATOM 3722 O O . GLU B 1 170 ? 6.707 -6.66 -26 1 97.44 170 GLU B O 1
ATOM 3727 N N . ALA B 1 171 ? 4.648 -7.539 -25.859 1 97.69 171 ALA B N 1
ATOM 3728 C CA . ALA B 1 171 ? 5.145 -8.891 -25.625 1 97.69 171 ALA B CA 1
ATOM 3729 C C . ALA B 1 171 ? 5.891 -9.414 -26.859 1 97.69 171 ALA B C 1
ATOM 3731 O O . ALA B 1 171 ? 7.008 -9.93 -26.734 1 97.69 171 ALA B O 1
ATOM 3732 N N . ALA B 1 172 ? 5.328 -9.25 -28.031 1 96.88 172 ALA B N 1
ATOM 3733 C CA . ALA B 1 172 ? 5.887 -9.773 -29.281 1 96.88 172 ALA B CA 1
ATOM 3734 C C . ALA B 1 172 ? 7.207 -9.086 -29.609 1 96.88 172 ALA B C 1
ATOM 3736 O O . ALA B 1 172 ? 8.078 -9.688 -30.25 1 96.88 172 ALA B O 1
ATOM 3737 N N . ASN B 1 173 ? 7.355 -7.879 -29.141 1 97.19 173 ASN B N 1
ATOM 3738 C CA . ASN B 1 173 ? 8.547 -7.102 -29.469 1 97.19 173 ASN B CA 1
ATOM 3739 C C . ASN B 1 173 ? 9.617 -7.223 -28.391 1 97.19 173 ASN B C 1
ATOM 3741 O O . ASN B 1 173 ? 10.625 -6.52 -28.438 1 97.19 173 ASN B O 1
ATOM 3745 N N . SER B 1 174 ? 9.422 -8.039 -27.438 1 98 174 SER B N 1
ATOM 3746 C CA . SER B 1 174 ? 10.406 -8.289 -26.375 1 98 174 SER B CA 1
ATOM 3747 C C . SER B 1 174 ? 11.312 -9.453 -26.734 1 98 174 SER B C 1
ATOM 3749 O O . SER B 1 174 ? 11.062 -10.172 -27.703 1 98 174 SER B O 1
ATOM 3751 N N . ASP B 1 175 ? 12.445 -9.5 -26 1 98 175 ASP B N 1
ATOM 3752 C CA . ASP B 1 175 ? 13.391 -10.594 -26.219 1 98 175 ASP B CA 1
ATOM 3753 C C . ASP B 1 175 ? 13.945 -11.125 -24.906 1 98 175 ASP B C 1
ATOM 3755 O O . ASP B 1 175 ? 13.391 -10.852 -23.844 1 98 175 ASP B O 1
ATOM 3759 N N . GLU B 1 176 ? 14.992 -11.898 -24.984 1 97.94 176 GLU B N 1
ATOM 3760 C CA . GLU B 1 176 ? 15.516 -12.633 -23.844 1 97.94 176 GLU B CA 1
ATOM 3761 C C . GLU B 1 176 ? 16.125 -11.688 -22.812 1 97.94 176 GLU B C 1
ATOM 3763 O O . GLU B 1 176 ? 16.375 -12.086 -21.672 1 97.94 176 GLU B O 1
ATOM 3768 N N . THR B 1 177 ? 16.328 -10.43 -23.156 1 98.44 177 THR B N 1
ATOM 3769 C CA . THR B 1 177 ? 16.906 -9.469 -22.234 1 98.44 177 THR B CA 1
ATOM 3770 C C . THR B 1 177 ? 15.812 -8.758 -21.438 1 98.44 177 THR B C 1
ATOM 3772 O O . THR B 1 177 ? 16.109 -7.965 -20.547 1 98.44 177 THR B O 1
ATOM 3775 N N . THR B 1 178 ? 14.562 -9.102 -21.797 1 98.75 178 THR B N 1
ATOM 3776 C CA . THR B 1 178 ? 13.398 -8.57 -21.094 1 98.75 178 THR B CA 1
ATOM 3777 C C . THR B 1 178 ? 12.906 -9.555 -20.031 1 98.75 178 THR B C 1
ATOM 3779 O O . THR B 1 178 ? 12.906 -10.766 -20.266 1 98.75 178 THR B O 1
ATOM 3782 N N . CYS B 1 179 ? 12.57 -9.055 -18.859 1 98.88 179 CYS B N 1
ATOM 3783 C CA . CYS B 1 179 ? 11.797 -9.836 -17.906 1 98.88 179 CYS B CA 1
ATOM 3784 C C . CYS B 1 179 ? 10.336 -9.391 -17.875 1 98.88 179 CYS B C 1
ATOM 3786 O O . CYS B 1 179 ? 10.047 -8.227 -17.609 1 98.88 179 CYS B O 1
ATOM 3788 N N . ALA B 1 180 ? 9.453 -10.297 -18.219 1 98.88 180 ALA B N 1
ATOM 3789 C CA . ALA B 1 180 ? 8.023 -10.008 -18.141 1 98.88 180 ALA B CA 1
ATOM 3790 C C . ALA B 1 180 ? 7.48 -10.312 -16.75 1 98.88 180 ALA B C 1
ATOM 3792 O O . ALA B 1 180 ? 7.582 -11.445 -16.266 1 98.88 180 ALA B O 1
ATOM 3793 N N . LEU B 1 181 ? 6.941 -9.305 -16.094 1 98.88 181 LEU B N 1
ATOM 3794 C CA . LEU B 1 181 ? 6.234 -9.445 -14.828 1 98.88 181 LEU B CA 1
ATOM 3795 C C . LEU B 1 181 ? 4.727 -9.5 -15.055 1 98.88 181 LEU B C 1
ATOM 3797 O O . LEU B 1 181 ? 4.113 -8.484 -15.406 1 98.88 181 LEU B O 1
ATOM 3801 N N . LEU B 1 182 ? 4.121 -10.664 -14.898 1 98.69 182 LEU B N 1
ATOM 3802 C CA . LEU B 1 182 ? 2.68 -10.852 -15.031 1 98.69 182 LEU B CA 1
ATOM 3803 C C . LEU B 1 182 ? 1.998 -10.82 -13.672 1 98.69 182 LEU B C 1
ATOM 3805 O O . LEU B 1 182 ? 2.377 -11.562 -12.766 1 98.69 182 LEU B O 1
ATOM 3809 N N . ILE B 1 183 ? 1.025 -9.945 -13.516 1 98.56 183 ILE B N 1
ATOM 3810 C CA . ILE B 1 183 ? 0.28 -9.852 -12.266 1 98.56 183 ILE B CA 1
ATOM 3811 C C . ILE B 1 183 ? -1.19 -10.18 -12.516 1 98.56 183 ILE B C 1
ATOM 3813 O O . ILE B 1 183 ? -1.85 -9.523 -13.328 1 98.56 183 ILE B O 1
ATOM 3817 N N . SER B 1 184 ? -1.673 -11.188 -11.875 1 96.88 184 SER B N 1
ATOM 3818 C CA . SER B 1 184 ? -3.061 -11.617 -12.008 1 96.88 184 SER B CA 1
ATOM 3819 C C . SER B 1 184 ? -3.529 -12.352 -10.758 1 96.88 184 SER B C 1
ATOM 3821 O O . SER B 1 184 ? -2.971 -13.391 -10.391 1 96.88 184 SER B O 1
ATOM 3823 N N . TYR B 1 185 ? -4.582 -11.852 -10.141 1 95.56 185 TYR B N 1
ATOM 3824 C CA . TYR B 1 185 ? -5.078 -12.461 -8.914 1 95.56 185 TYR B CA 1
ATOM 3825 C C . TYR B 1 185 ? -5.562 -13.883 -9.164 1 95.56 185 TYR B C 1
ATOM 3827 O O . TYR B 1 185 ? -5.094 -14.828 -8.523 1 95.56 185 TYR B O 1
ATOM 3835 N N . THR B 1 186 ? -6.375 -14.094 -10.148 1 92.69 186 THR B N 1
ATOM 3836 C CA . THR B 1 186 ? -6.953 -15.406 -10.406 1 92.69 186 THR B CA 1
ATOM 3837 C C . THR B 1 186 ? -5.969 -16.297 -11.156 1 92.69 186 THR B C 1
ATOM 3839 O O . THR B 1 186 ? -6.094 -17.531 -11.133 1 92.69 186 THR B O 1
ATOM 3842 N N . GLY B 1 187 ? -5.094 -15.672 -11.914 1 94.88 187 GLY B N 1
ATOM 3843 C CA . GLY B 1 187 ? -4.191 -16.406 -12.781 1 94.88 187 GLY B CA 1
ATOM 3844 C C . GLY B 1 187 ? -4.875 -16.984 -14.016 1 94.88 187 GLY B C 1
ATOM 3845 O O . GLY B 1 187 ? -4.297 -17.797 -14.734 1 94.88 187 GLY B O 1
ATOM 3846 N N . GLU B 1 188 ? -6.102 -16.453 -14.242 1 92.5 188 GLU B N 1
ATOM 3847 C CA . GLU B 1 188 ? -6.898 -17.031 -15.32 1 92.5 188 GLU B CA 1
ATOM 3848 C C . GLU B 1 188 ? -7.379 -15.961 -16.297 1 92.5 188 GLU B C 1
ATOM 3850 O O . GLU B 1 188 ? -8.094 -16.266 -17.25 1 92.5 188 GLU B O 1
ATOM 3855 N N . SER B 1 189 ? -6.996 -14.695 -16.031 1 90.44 189 SER B N 1
ATOM 3856 C CA . SER B 1 189 ? -7.469 -13.617 -16.891 1 90.44 189 SER B CA 1
ATOM 3857 C C . SER B 1 189 ? -7.027 -13.828 -18.328 1 90.44 189 SER B C 1
ATOM 3859 O O . SER B 1 189 ? -5.84 -14.008 -18.609 1 90.44 189 SER B O 1
ATOM 3861 N N . ASP B 1 190 ? -7.988 -13.711 -19.25 1 90.75 190 ASP B N 1
ATOM 3862 C CA . ASP B 1 190 ? -7.68 -13.867 -20.672 1 90.75 190 ASP B CA 1
ATOM 3863 C C . ASP B 1 190 ? -6.633 -12.852 -21.125 1 90.75 190 ASP B C 1
ATOM 3865 O O . ASP B 1 190 ? -5.797 -13.148 -21.969 1 90.75 190 ASP B O 1
ATOM 3869 N N . TYR B 1 191 ? -6.742 -11.742 -20.531 1 91 191 TYR B N 1
ATOM 3870 C CA . TYR B 1 191 ? -5.828 -10.664 -20.891 1 91 191 TYR B CA 1
ATOM 3871 C C . TYR B 1 191 ? -4.379 -11.07 -20.641 1 91 191 TYR B C 1
ATOM 3873 O O . TYR B 1 191 ? -3.537 -10.953 -21.531 1 91 191 TYR B O 1
ATOM 3881 N N . THR B 1 192 ? -4.105 -11.633 -19.531 1 94.12 192 THR B N 1
ATOM 3882 C CA . THR B 1 192 ? -2.73 -11.945 -19.156 1 94.12 192 THR B CA 1
ATOM 3883 C C . THR B 1 192 ? -2.324 -13.312 -19.703 1 94.12 192 THR B C 1
ATOM 3885 O O . THR B 1 192 ? -1.202 -13.492 -20.188 1 94.12 192 THR B O 1
ATOM 3888 N N . VAL B 1 193 ? -3.236 -14.258 -19.656 1 95.31 193 VAL B N 1
ATOM 3889 C CA . VAL B 1 193 ? -2.951 -15.602 -20.141 1 95.31 193 VAL B CA 1
ATOM 3890 C C . VAL B 1 193 ? -2.666 -15.555 -21.641 1 95.31 193 VAL B C 1
ATOM 3892 O O . VAL B 1 193 ? -1.793 -16.266 -22.141 1 95.31 193 VAL B O 1
ATOM 3895 N N . GLY B 1 194 ? -3.363 -14.719 -22.328 1 95.88 194 GLY B N 1
ATOM 3896 C CA . GLY B 1 194 ? -3.223 -14.602 -23.766 1 95.88 194 GLY B CA 1
ATOM 3897 C C . GLY B 1 194 ? -1.865 -14.078 -24.203 1 95.88 194 GLY B C 1
ATOM 3898 O O . GLY B 1 194 ? -1.481 -14.211 -25.359 1 95.88 194 GLY B O 1
ATOM 3899 N N . LEU B 1 195 ? -1.086 -13.508 -23.312 1 97.75 195 LEU B N 1
ATOM 3900 C CA . LEU B 1 195 ? 0.213 -12.93 -23.625 1 97.75 195 LEU B CA 1
ATOM 3901 C C . LEU B 1 195 ? 1.307 -13.992 -23.594 1 97.75 195 LEU B C 1
ATOM 3903 O O . LEU B 1 195 ? 2.379 -13.797 -24.172 1 97.75 195 LEU B O 1
ATOM 3907 N N . ILE B 1 196 ? 1.051 -15.07 -22.938 1 96.88 196 ILE B N 1
ATOM 3908 C CA . ILE B 1 196 ? 2.07 -16.062 -22.594 1 96.88 196 ILE B CA 1
ATOM 3909 C C . ILE B 1 196 ? 2.627 -16.688 -23.875 1 96.88 196 ILE B C 1
ATOM 3911 O O . ILE B 1 196 ? 3.844 -16.828 -24.016 1 96.88 196 ILE B O 1
ATOM 3915 N N . PRO B 1 197 ? 1.752 -17.031 -24.859 1 96.62 197 PRO B N 1
ATOM 3916 C CA . PRO B 1 197 ? 2.305 -17.609 -26.094 1 96.62 197 PRO B CA 1
ATOM 3917 C C . PRO B 1 197 ? 3.297 -16.672 -26.781 1 96.62 197 PRO B C 1
ATOM 3919 O O . PRO B 1 197 ? 4.305 -17.125 -27.328 1 96.62 197 PRO B O 1
ATOM 3922 N N . TYR B 1 198 ? 3.1 -15.344 -26.812 1 97.62 198 TYR B N 1
ATOM 3923 C CA . TYR B 1 198 ? 4.02 -14.375 -27.406 1 97.62 198 TYR B CA 1
ATOM 3924 C C . TYR B 1 198 ? 5.336 -14.336 -26.641 1 97.62 198 TYR B C 1
ATOM 3926 O O . TYR B 1 198 ? 6.414 -14.344 -27.234 1 97.62 198 TYR B O 1
ATOM 3934 N N . LEU B 1 199 ? 5.227 -14.312 -25.328 1 98.38 199 LEU B N 1
ATOM 3935 C CA . LEU B 1 199 ? 6.406 -14.227 -24.469 1 98.38 199 LEU B CA 1
ATOM 3936 C C . LEU B 1 199 ? 7.27 -15.477 -24.609 1 98.38 199 LEU B C 1
ATOM 3938 O O . LEU B 1 199 ? 8.5 -15.375 -24.672 1 98.38 199 LEU B O 1
ATOM 3942 N N . LYS B 1 200 ? 6.641 -16.625 -24.719 1 97.19 200 LYS B N 1
ATOM 3943 C CA . LYS B 1 200 ? 7.359 -17.891 -24.875 1 97.19 200 LYS B CA 1
ATOM 3944 C C . LYS B 1 200 ? 8.055 -17.953 -26.234 1 97.19 200 LYS B C 1
ATOM 3946 O O . LYS B 1 200 ? 9.203 -18.391 -26.328 1 97.19 200 LYS B O 1
ATOM 3951 N N . LYS B 1 201 ? 7.34 -17.547 -27.219 1 97.5 201 LYS B N 1
ATOM 3952 C CA . LYS B 1 201 ? 7.906 -17.547 -28.562 1 97.5 201 LYS B CA 1
ATOM 3953 C C . LYS B 1 201 ? 9.18 -16.719 -28.625 1 97.5 201 LYS B C 1
ATOM 3955 O O . LYS B 1 201 ? 10.133 -17.062 -29.312 1 97.5 201 LYS B O 1
ATOM 3960 N N . GLN B 1 202 ? 9.164 -15.625 -27.891 1 98 202 GLN B N 1
ATOM 3961 C CA . GLN B 1 202 ? 10.297 -14.703 -27.891 1 98 202 GLN B CA 1
ATOM 3962 C C . GLN B 1 202 ? 11.32 -15.078 -26.828 1 98 202 GLN B C 1
ATOM 3964 O O . GLN B 1 202 ? 12.305 -14.367 -26.625 1 98 202 GLN B O 1
ATOM 3969 N N . ARG B 1 203 ? 11.094 -16.156 -26.078 1 98.19 203 ARG B N 1
ATOM 3970 C CA . ARG B 1 203 ? 11.961 -16.672 -25.031 1 98.19 203 ARG B CA 1
ATOM 3971 C C . ARG B 1 203 ? 12.18 -15.625 -23.938 1 98.19 203 ARG B C 1
ATOM 3973 O O . ARG B 1 203 ? 13.289 -15.461 -23.438 1 98.19 203 ARG B O 1
ATOM 3980 N N . VAL B 1 204 ? 11.094 -14.883 -23.656 1 98.62 204 VAL B N 1
ATOM 3981 C CA . VAL B 1 204 ? 11.125 -13.891 -22.594 1 98.62 204 VAL B CA 1
ATOM 3982 C C . VAL B 1 204 ? 10.953 -14.578 -21.234 1 98.62 204 VAL B C 1
ATOM 3984 O O . VAL B 1 204 ? 9.984 -15.305 -21.016 1 98.62 204 VAL B O 1
ATOM 3987 N N . PRO B 1 205 ? 11.914 -14.352 -20.266 1 98.69 205 PRO B N 1
ATOM 3988 C CA . PRO B 1 205 ? 11.664 -14.844 -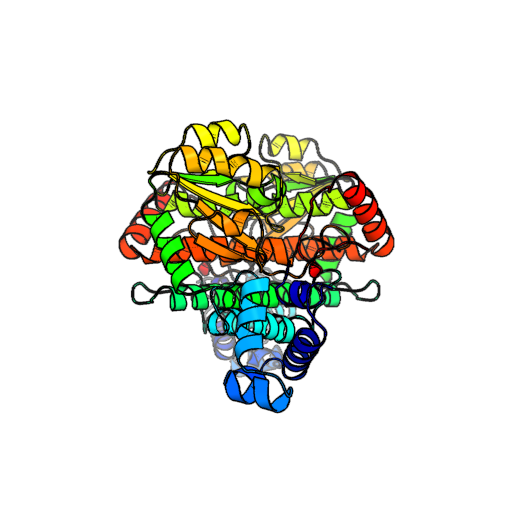18.906 1 98.69 205 PRO B CA 1
ATOM 3989 C C . PRO B 1 205 ? 10.391 -14.258 -18.297 1 98.69 205 PRO B C 1
ATOM 3991 O O . PRO B 1 205 ? 10.141 -13.055 -18.422 1 98.69 205 PRO B O 1
ATOM 3994 N N . VAL B 1 206 ? 9.617 -15.148 -17.672 1 98.81 206 VAL B N 1
ATOM 3995 C CA . VAL B 1 206 ? 8.328 -14.727 -17.141 1 98.81 206 VAL B CA 1
ATOM 3996 C C . VAL B 1 206 ? 8.312 -14.906 -15.625 1 98.81 206 VAL B C 1
ATOM 3998 O O . VAL B 1 206 ? 8.492 -16.016 -15.117 1 98.81 206 VAL B O 1
ATOM 4001 N N . LEU B 1 207 ? 8.156 -13.812 -14.883 1 98.88 207 LEU B N 1
ATOM 4002 C CA . LEU B 1 207 ? 7.902 -13.766 -13.445 1 98.88 207 LEU B CA 1
ATOM 4003 C C . LEU B 1 207 ? 6.43 -13.477 -13.172 1 98.88 207 LEU B C 1
ATOM 4005 O O . LEU B 1 207 ? 5.891 -12.469 -13.633 1 98.88 207 LEU B O 1
ATOM 4009 N N . ALA B 1 208 ? 5.785 -14.359 -12.422 1 98.62 208 ALA B N 1
ATOM 4010 C CA . ALA B 1 208 ? 4.352 -14.211 -12.172 1 98.62 208 ALA B CA 1
ATOM 4011 C C . ALA B 1 208 ? 4.074 -13.891 -10.711 1 98.62 208 ALA B C 1
ATOM 4013 O O . ALA B 1 208 ? 4.703 -14.461 -9.812 1 98.62 208 ALA B O 1
ATOM 4014 N N . LEU B 1 209 ? 3.227 -12.93 -10.445 1 98.62 209 LEU B N 1
ATOM 4015 C CA . LEU B 1 209 ? 2.543 -12.727 -9.172 1 98.62 209 LEU B CA 1
ATOM 4016 C C . LEU B 1 209 ? 1.084 -13.156 -9.266 1 98.62 209 LEU B C 1
ATOM 4018 O O . LEU B 1 209 ? 0.287 -12.523 -9.961 1 98.62 209 LEU B O 1
ATOM 4022 N N . THR B 1 210 ? 0.754 -14.227 -8.641 1 97.12 210 THR B N 1
ATOM 4023 C CA . THR B 1 210 ? -0.599 -14.766 -8.719 1 97.12 210 THR B CA 1
ATOM 4024 C C . THR B 1 210 ? -0.961 -15.516 -7.438 1 97.12 210 THR B C 1
ATOM 4026 O O . THR B 1 210 ? -0.104 -15.734 -6.578 1 97.12 210 THR B O 1
ATOM 4029 N N . SER B 1 211 ? -2.223 -15.773 -7.281 1 92 211 SER B N 1
ATOM 4030 C CA . SER B 1 211 ? -2.742 -16.359 -6.055 1 92 211 SER B CA 1
ATOM 4031 C C . SER B 1 211 ? -2.205 -17.781 -5.852 1 92 211 SER B C 1
ATOM 4033 O O . SER B 1 211 ? -1.643 -18.375 -6.773 1 92 211 SER B O 1
ATOM 4035 N N . LEU B 1 212 ? -2.449 -18.219 -4.664 1 83.12 212 LEU B N 1
ATOM 4036 C CA . LEU B 1 212 ? -2.029 -19.562 -4.273 1 83.12 212 LEU B CA 1
ATOM 4037 C C . LEU B 1 212 ? -2.773 -20.625 -5.078 1 83.12 212 LEU B C 1
ATOM 4039 O O . LEU B 1 212 ? -3.957 -20.469 -5.383 1 83.12 212 LEU B O 1
ATOM 4043 N N . GLY B 1 213 ? -2.051 -21.734 -5.367 1 77.06 213 GLY B N 1
ATOM 4044 C CA . GLY B 1 213 ? -2.654 -22.812 -6.137 1 77.06 213 GLY B CA 1
ATOM 4045 C C . GLY B 1 213 ? -2.223 -22.812 -7.59 1 77.06 213 GLY B C 1
ATOM 4046 O O . GLY B 1 213 ? -1.557 -21.891 -8.055 1 77.06 213 GLY B O 1
ATOM 4047 N N . GLU B 1 214 ? -2.613 -23.812 -8.289 1 80.06 214 GLU B N 1
ATOM 4048 C CA . GLU B 1 214 ? -2.275 -23.922 -9.711 1 80.06 214 GLU B CA 1
ATOM 4049 C C . GLU B 1 214 ? -3.277 -23.156 -10.57 1 80.06 214 GLU B C 1
ATOM 4051 O O . GLU B 1 214 ? -4.48 -23.188 -10.312 1 80.06 214 GLU B O 1
ATOM 4056 N N . ASN B 1 215 ? -2.771 -22.359 -11.398 1 87.19 215 ASN B N 1
ATOM 4057 C CA . ASN B 1 215 ? -3.561 -21.641 -12.391 1 87.19 215 ASN B CA 1
ATOM 4058 C C . ASN B 1 215 ? -2.811 -21.5 -13.711 1 87.19 215 ASN B C 1
ATOM 4060 O O . ASN B 1 215 ? -1.674 -21.953 -13.836 1 87.19 215 ASN B O 1
ATOM 4064 N N . ALA B 1 216 ? -3.426 -21 -14.695 1 91.69 216 ALA B N 1
ATOM 4065 C CA . ALA B 1 216 ? -2.873 -20.953 -16.047 1 91.69 216 ALA B CA 1
ATOM 4066 C C . ALA B 1 216 ? -1.535 -20.234 -16.078 1 91.69 216 ALA B C 1
ATOM 4068 O O . ALA B 1 216 ? -0.589 -20.672 -16.719 1 91.69 216 ALA B O 1
ATOM 4069 N N . ILE B 1 217 ? -1.403 -19.156 -15.336 1 94.94 217 ILE B N 1
ATOM 4070 C CA . ILE B 1 217 ? -0.21 -18.312 -15.375 1 94.94 217 ILE B CA 1
ATOM 4071 C C . ILE B 1 217 ? 0.919 -19 -14.594 1 94.94 217 ILE B C 1
ATOM 4073 O O . ILE B 1 217 ? 2.057 -19.047 -15.07 1 94.94 217 ILE B O 1
ATOM 4077 N N . SER B 1 218 ? 0.586 -19.516 -13.43 1 91.81 218 SER B N 1
ATOM 4078 C CA . SER B 1 218 ? 1.628 -20.125 -12.609 1 91.81 218 SER B CA 1
ATOM 4079 C C . SER B 1 218 ? 2.209 -21.375 -13.281 1 91.81 218 SER B C 1
ATOM 4081 O O . SER B 1 218 ? 3.393 -21.672 -13.109 1 91.81 218 SER B O 1
ATOM 4083 N N . HIS B 1 219 ? 1.452 -22.047 -14.133 1 91.44 219 HIS B N 1
ATOM 4084 C CA . HIS B 1 219 ? 1.897 -23.25 -14.836 1 91.44 219 HIS B CA 1
ATOM 4085 C C . HIS B 1 219 ? 2.893 -22.906 -15.938 1 91.44 219 HIS B C 1
ATOM 4087 O O . HIS B 1 219 ? 3.727 -23.734 -16.312 1 91.44 219 HIS B O 1
ATOM 4093 N N . GLN B 1 220 ? 2.832 -21.766 -16.344 1 94.94 220 GLN B N 1
ATOM 4094 C CA . GLN B 1 220 ? 3.596 -21.422 -17.547 1 94.94 220 GLN B CA 1
ATOM 4095 C C . GLN B 1 220 ? 4.727 -20.453 -17.219 1 94.94 220 GLN B C 1
ATOM 4097 O O . GLN B 1 220 ? 5.621 -20.234 -18.047 1 94.94 220 GLN B O 1
ATOM 4102 N N . ALA B 1 221 ? 4.738 -19.891 -16.062 1 97.5 221 ALA B N 1
ATOM 4103 C CA . ALA B 1 221 ? 5.754 -18.906 -15.68 1 97.5 221 ALA B CA 1
ATOM 4104 C C . ALA B 1 221 ? 7.07 -19.594 -15.32 1 97.5 221 ALA B C 1
ATOM 4106 O O . ALA B 1 221 ? 7.082 -20.766 -14.938 1 97.5 221 ALA B O 1
ATOM 4107 N N . ASP B 1 222 ? 8.195 -18.875 -15.484 1 98.25 222 ASP B N 1
ATOM 4108 C CA . ASP B 1 222 ? 9.5 -19.391 -15.078 1 98.25 222 ASP B CA 1
ATOM 4109 C C . ASP B 1 222 ? 9.68 -19.297 -13.562 1 98.25 222 ASP B C 1
ATOM 4111 O O . ASP B 1 222 ? 10.43 -20.078 -12.977 1 98.25 222 ASP B O 1
ATOM 4115 N N . CYS B 1 223 ? 9.078 -18.359 -12.93 1 98.25 223 CYS B N 1
ATOM 4116 C CA . CYS B 1 223 ? 9.078 -18.109 -11.492 1 98.25 223 CYS B CA 1
ATOM 4117 C C . CYS B 1 223 ? 7.75 -17.531 -11.031 1 98.25 223 CYS B C 1
ATOM 4119 O O . CYS B 1 223 ? 7.148 -16.719 -11.734 1 98.25 223 CYS B O 1
ATOM 4121 N N . THR B 1 224 ? 7.285 -18.031 -9.93 1 97.88 224 THR B N 1
ATOM 4122 C CA . THR B 1 224 ? 6.012 -17.547 -9.406 1 97.88 224 THR B CA 1
ATOM 4123 C C . THR B 1 224 ? 6.141 -17.141 -7.941 1 97.88 224 THR B C 1
ATOM 4125 O O . THR B 1 224 ? 6.684 -17.906 -7.133 1 97.88 224 THR B O 1
ATOM 4128 N N . LEU B 1 225 ? 5.734 -15.922 -7.641 1 98.31 225 LEU B N 1
ATOM 4129 C CA . LEU B 1 225 ? 5.496 -15.5 -6.262 1 98.31 225 LEU B CA 1
ATOM 4130 C C . LEU B 1 225 ? 4.004 -15.422 -5.965 1 98.31 225 LEU B C 1
ATOM 4132 O O . LEU B 1 225 ? 3.219 -14.992 -6.812 1 98.31 225 LEU B O 1
ATOM 4136 N N . ARG B 1 226 ? 3.656 -15.805 -4.789 1 94.44 226 ARG B N 1
ATOM 4137 C CA . ARG B 1 226 ? 2.242 -16.016 -4.504 1 94.44 226 ARG B CA 1
ATOM 4138 C C . ARG B 1 226 ? 1.644 -14.828 -3.764 1 94.44 226 ARG B C 1
ATOM 4140 O O . ARG B 1 226 ? 2.244 -14.312 -2.822 1 94.44 226 ARG B O 1
ATOM 4147 N N . LEU B 1 227 ? 0.473 -14.453 -4.23 1 96.44 227 LEU B N 1
ATOM 4148 C CA . LEU B 1 227 ? -0.373 -13.492 -3.531 1 96.44 227 LEU B CA 1
ATOM 4149 C C . LEU B 1 227 ? -1.223 -14.188 -2.471 1 96.44 227 LEU B C 1
ATOM 4151 O O . LEU B 1 227 ? -1.527 -15.375 -2.592 1 96.44 227 LEU B O 1
ATOM 4155 N N . THR B 1 228 ? -1.627 -13.375 -1.469 1 91.5 228 THR B N 1
ATOM 4156 C CA . THR B 1 228 ? -2.627 -13.891 -0.539 1 91.5 228 THR B CA 1
ATOM 4157 C C . THR B 1 228 ? -3.947 -14.156 -1.257 1 91.5 228 THR B C 1
ATOM 4159 O O . THR B 1 228 ? -4.328 -13.414 -2.166 1 91.5 228 THR B O 1
ATOM 4162 N N . THR B 1 229 ? -4.59 -15.258 -0.92 1 88.69 229 THR B N 1
ATOM 4163 C CA . THR B 1 229 ? -5.844 -15.672 -1.536 1 88.69 229 THR B CA 1
ATOM 4164 C C . THR B 1 229 ? -6.977 -15.672 -0.513 1 88.69 229 THR B C 1
ATOM 4166 O O . THR B 1 229 ? -7.277 -16.703 0.092 1 88.69 229 THR B O 1
ATOM 4169 N N . ARG B 1 230 ? -7.645 -14.508 -0.4 1 87.75 230 ARG B N 1
ATOM 4170 C CA . ARG B 1 230 ? -8.633 -14.414 0.667 1 87.75 230 ARG B CA 1
ATOM 4171 C C . ARG B 1 230 ? -9.914 -13.758 0.163 1 87.75 230 ARG B C 1
ATOM 4173 O O . ARG B 1 230 ? -10.961 -13.844 0.814 1 87.75 230 ARG B O 1
ATOM 4180 N N . GLU B 1 231 ? -9.859 -13.156 -0.999 1 92.62 231 GLU B N 1
ATOM 4181 C CA . GLU B 1 231 ? -10.969 -12.32 -1.46 1 92.62 231 GLU B CA 1
ATOM 4182 C C . GLU B 1 231 ? -11.75 -13.016 -2.568 1 92.62 231 GLU B C 1
ATOM 4184 O O . GLU B 1 231 ? -11.172 -13.68 -3.428 1 92.62 231 GLU B O 1
ATOM 4189 N N . ARG B 1 232 ? -12.984 -12.82 -2.486 1 91.62 232 ARG B N 1
ATOM 4190 C CA . ARG B 1 232 ? -13.844 -13.156 -3.623 1 91.62 232 ARG B CA 1
ATOM 4191 C C . ARG B 1 232 ? -13.625 -12.172 -4.773 1 91.62 232 ARG B C 1
ATOM 4193 O O . ARG B 1 232 ? -12.867 -11.211 -4.641 1 91.62 232 ARG B O 1
ATOM 4200 N N . LEU B 1 233 ? -14.266 -12.523 -5.863 1 89.94 233 LEU B N 1
ATOM 4201 C CA . LEU B 1 233 ? -14.008 -11.711 -7.047 1 89.94 233 LEU B CA 1
ATOM 4202 C C . LEU B 1 233 ? -14.703 -10.359 -6.941 1 89.94 233 LEU B C 1
ATOM 4204 O O . LEU B 1 233 ? -14.086 -9.312 -7.16 1 89.94 233 LEU B O 1
ATOM 4208 N N . TYR B 1 234 ? -16.016 -10.312 -6.566 1 89.5 234 TYR B N 1
ATOM 4209 C CA . TYR B 1 234 ? -16.641 -8.992 -6.543 1 89.5 234 TYR B CA 1
ATOM 4210 C C . TYR B 1 234 ? -17.578 -8.852 -5.348 1 89.5 234 TYR B C 1
ATOM 4212 O O . TYR B 1 234 ? -17.953 -7.738 -4.98 1 89.5 234 TYR B O 1
ATOM 4220 N N . SER B 1 235 ? -17.984 -9.922 -4.672 1 91 235 SER B N 1
ATOM 4221 C CA . SER B 1 235 ? -18.797 -9.82 -3.469 1 91 235 SER B CA 1
ATOM 4222 C C . SER B 1 235 ? -17.953 -9.484 -2.25 1 91 235 SER B C 1
ATOM 4224 O O . SER B 1 235 ? -17.781 -10.312 -1.351 1 91 235 SER B O 1
ATOM 4226 N N . LYS B 1 236 ? -17.5 -8.281 -2.209 1 94.56 236 LYS B N 1
ATOM 4227 C CA . LYS B 1 236 ? -16.594 -7.777 -1.178 1 94.56 236 LYS B CA 1
ATOM 4228 C C . LYS B 1 236 ? -16.641 -6.254 -1.094 1 94.56 236 LYS B C 1
ATOM 4230 O O . LYS B 1 236 ? -17.094 -5.59 -2.031 1 94.56 236 LYS B O 1
ATOM 4235 N N . ILE B 1 237 ? -16.156 -5.707 -0.002 1 96.88 237 ILE B N 1
ATOM 4236 C CA . ILE B 1 237 ? -16.156 -4.266 0.222 1 96.88 237 ILE B CA 1
ATOM 4237 C C . ILE B 1 237 ? -15.117 -3.609 -0.689 1 96.88 237 ILE B C 1
ATOM 4239 O O . ILE B 1 237 ? -15.336 -2.502 -1.186 1 96.88 237 ILE B O 1
ATOM 4243 N N . GLY B 1 238 ? -14.031 -4.27 -0.932 1 96.44 238 GLY B N 1
ATOM 4244 C CA . GLY B 1 238 ? -12.961 -3.785 -1.792 1 96.44 238 GLY B CA 1
ATOM 4245 C C . GLY B 1 238 ? -11.797 -4.75 -1.889 1 96.44 238 GLY B C 1
ATOM 4246 O O . GLY B 1 238 ? -11.711 -5.707 -1.12 1 96.44 238 GLY B O 1
ATOM 4247 N N . SER B 1 239 ? -10.922 -4.496 -2.85 1 96.69 239 SER B N 1
ATOM 4248 C CA . SER B 1 239 ? -9.727 -5.32 -3.021 1 96.69 239 SER B CA 1
ATOM 4249 C C . SER B 1 239 ? -8.586 -4.828 -2.139 1 96.69 239 SER B C 1
ATOM 4251 O O . SER B 1 239 ? -7.57 -4.34 -2.643 1 96.69 239 SER B O 1
ATOM 4253 N N . PHE B 1 240 ? -8.75 -5.074 -0.837 1 97.56 240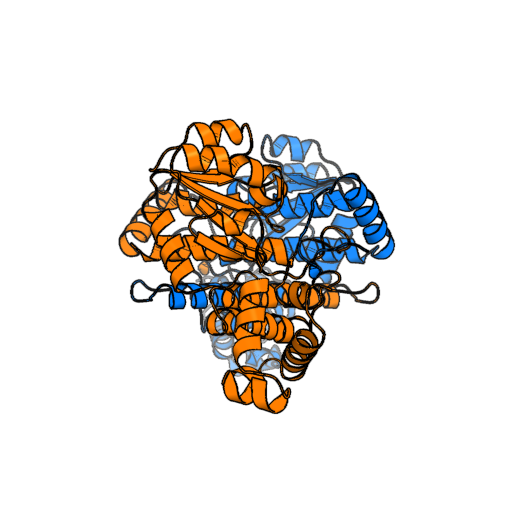 PHE B N 1
ATOM 4254 C CA . PHE B 1 240 ? -7.734 -4.621 0.105 1 97.56 240 PHE B CA 1
ATOM 4255 C C . PHE B 1 240 ? -6.57 -5.602 0.158 1 97.56 240 PHE B C 1
ATOM 4257 O O . PHE B 1 240 ? -5.426 -5.23 -0.113 1 97.56 240 PHE B O 1
ATOM 4264 N N . THR B 1 241 ? -6.832 -6.879 0.416 1 96.75 241 THR B N 1
ATOM 4265 C CA . THR B 1 241 ? -5.758 -7.84 0.64 1 96.75 241 THR B CA 1
ATOM 4266 C C . THR B 1 241 ? -5.02 -8.133 -0.662 1 96.75 241 THR B C 1
ATOM 4268 O O . THR B 1 241 ? -3.793 -8.273 -0.667 1 96.75 241 THR B O 1
ATOM 4271 N N . THR B 1 242 ? -5.766 -8.188 -1.79 1 97.19 242 THR B N 1
ATOM 4272 C CA . THR B 1 242 ? -5.129 -8.406 -3.086 1 97.19 242 THR B CA 1
ATOM 4273 C C . THR B 1 242 ? -4.16 -7.27 -3.41 1 97.19 242 THR B C 1
ATOM 4275 O O . THR B 1 242 ? -2.986 -7.512 -3.695 1 97.19 242 THR B O 1
ATOM 4278 N N . ASN B 1 243 ? -4.633 -6.035 -3.316 1 98.38 243 ASN B N 1
ATOM 4279 C CA . ASN B 1 243 ? -3.816 -4.875 -3.658 1 98.38 243 ASN B CA 1
ATOM 4280 C C . ASN B 1 243 ? -2.633 -4.727 -2.707 1 98.38 243 ASN B C 1
ATOM 4282 O O . ASN B 1 243 ? -1.518 -4.43 -3.137 1 98.38 243 ASN B O 1
ATOM 4286 N N . ASP B 1 244 ? -2.873 -4.938 -1.403 1 98.25 244 ASP B N 1
ATOM 4287 C CA . ASP B 1 244 ? -1.799 -4.824 -0.421 1 98.25 244 ASP B CA 1
ATOM 4288 C C . ASP B 1 244 ? -0.737 -5.898 -0.644 1 98.25 244 ASP B C 1
ATOM 4290 O O . ASP B 1 244 ? 0.452 -5.66 -0.425 1 98.25 244 ASP B O 1
ATOM 4294 N N . SER B 1 245 ? -1.199 -7.098 -1.014 1 98.19 245 SER B N 1
ATOM 4295 C CA . SER B 1 245 ? -0.262 -8.18 -1.3 1 98.19 245 SER B CA 1
ATOM 4296 C C . SER B 1 245 ? 0.597 -7.859 -2.518 1 98.19 245 SER B C 1
ATOM 4298 O O . SER B 1 245 ? 1.801 -8.125 -2.523 1 98.19 245 SER B O 1
ATOM 4300 N N . ILE B 1 246 ? -0.013 -7.312 -3.568 1 98.75 246 ILE B N 1
ATOM 4301 C CA . ILE B 1 246 ? 0.715 -6.898 -4.762 1 98.75 246 ILE B CA 1
ATOM 4302 C C . ILE B 1 246 ? 1.745 -5.832 -4.395 1 98.75 246 ILE B C 1
ATOM 4304 O O . ILE B 1 246 ? 2.926 -5.957 -4.727 1 98.75 246 ILE B O 1
ATOM 4308 N N . HIS B 1 247 ? 1.322 -4.812 -3.635 1 98.5 247 HIS B N 1
ATOM 4309 C CA . HIS B 1 247 ? 2.23 -3.758 -3.199 1 98.5 247 HIS B CA 1
ATOM 4310 C C . HIS B 1 247 ? 3.385 -4.324 -2.381 1 98.5 247 HIS B C 1
ATOM 4312 O O . HIS B 1 247 ? 4.531 -3.908 -2.547 1 98.5 247 HIS B O 1
ATOM 4318 N N . CYS B 1 248 ? 3.027 -5.219 -1.532 1 98.62 248 CYS B N 1
ATOM 4319 C CA . CYS B 1 248 ? 4.039 -5.812 -0.663 1 98.62 248 CYS B CA 1
ATOM 4320 C C . CYS B 1 248 ? 5.086 -6.562 -1.477 1 98.62 248 CYS B C 1
ATOM 4322 O O . CYS B 1 248 ? 6.285 -6.352 -1.297 1 98.62 248 CYS B O 1
ATOM 4324 N N . LEU B 1 249 ? 4.668 -7.398 -2.389 1 98.81 249 LEU B N 1
ATOM 4325 C CA . LEU B 1 249 ? 5.598 -8.18 -3.197 1 98.81 249 LEU B CA 1
ATOM 4326 C C . LEU B 1 249 ? 6.465 -7.27 -4.062 1 98.81 249 LEU B C 1
ATOM 4328 O O . LEU B 1 249 ? 7.66 -7.512 -4.223 1 98.81 249 LEU B O 1
ATOM 4332 N N . LEU B 1 250 ? 5.859 -6.242 -4.625 1 98.94 250 LEU B N 1
ATOM 4333 C CA . LEU B 1 250 ? 6.613 -5.316 -5.465 1 98.94 250 LEU B CA 1
ATOM 4334 C C . LEU B 1 250 ? 7.676 -4.586 -4.648 1 98.94 250 LEU B C 1
ATOM 4336 O O . LEU B 1 250 ? 8.797 -4.379 -5.121 1 98.94 250 LEU B O 1
ATOM 4340 N N . ASP B 1 251 ? 7.312 -4.207 -3.4 1 98.81 251 ASP B N 1
ATOM 4341 C CA . ASP B 1 251 ? 8.289 -3.578 -2.518 1 98.81 251 ASP B CA 1
ATOM 4342 C C . ASP B 1 251 ? 9.414 -4.551 -2.164 1 98.81 251 ASP B C 1
ATOM 4344 O O . ASP B 1 251 ? 10.578 -4.16 -2.1 1 98.81 251 ASP B O 1
ATOM 4348 N N . LEU B 1 252 ? 9.047 -5.785 -1.919 1 98.62 252 LEU B N 1
ATOM 4349 C CA . LEU B 1 252 ? 10.047 -6.793 -1.588 1 98.62 252 LEU B CA 1
ATOM 4350 C C . LEU B 1 252 ? 10.992 -7.027 -2.764 1 98.62 252 LEU B C 1
ATOM 4352 O O . LEU B 1 252 ? 12.203 -7.168 -2.576 1 98.62 252 LEU B O 1
ATOM 4356 N N . LEU B 1 253 ? 10.414 -7.102 -3.941 1 98.94 253 LEU B N 1
ATOM 4357 C CA . LEU B 1 253 ? 11.227 -7.273 -5.141 1 98.94 253 LEU B CA 1
ATOM 4358 C C . LEU B 1 253 ? 12.188 -6.105 -5.32 1 98.94 253 LEU B C 1
ATOM 4360 O O . LEU B 1 253 ? 13.375 -6.305 -5.605 1 98.94 253 LEU B O 1
ATOM 4364 N N . TYR B 1 254 ? 11.734 -4.902 -5.156 1 98.94 254 TYR B N 1
ATOM 4365 C CA . TYR B 1 254 ? 12.602 -3.732 -5.23 1 98.94 254 TYR B CA 1
ATOM 4366 C C . TYR B 1 254 ? 13.727 -3.814 -4.207 1 98.94 254 TYR B C 1
ATOM 4368 O O . TYR B 1 254 ? 14.891 -3.578 -4.531 1 98.94 254 TYR B O 1
ATOM 4376 N N . ALA B 1 255 ? 13.328 -4.113 -2.969 1 98.69 255 ALA B N 1
ATOM 4377 C CA . ALA B 1 255 ? 14.32 -4.211 -1.896 1 98.69 255 ALA B CA 1
ATOM 4378 C C . ALA B 1 255 ? 15.375 -5.266 -2.215 1 98.69 255 ALA B C 1
ATOM 4380 O O . ALA B 1 255 ? 16.562 -5.07 -1.939 1 98.69 255 ALA B O 1
ATOM 4381 N N . GLY B 1 256 ? 14.914 -6.414 -2.734 1 98.5 256 GLY B N 1
ATOM 4382 C CA . GLY B 1 256 ? 15.852 -7.449 -3.152 1 98.5 256 GLY B CA 1
ATOM 4383 C C . GLY B 1 256 ? 16.828 -6.973 -4.207 1 98.5 256 GLY B C 1
ATOM 4384 O O . GLY B 1 256 ? 18.047 -7.184 -4.074 1 98.5 256 GLY B O 1
ATOM 4385 N N . VAL B 1 257 ? 16.344 -6.324 -5.246 1 98.88 257 VAL B N 1
ATOM 4386 C CA . VAL B 1 257 ? 17.188 -5.801 -6.312 1 98.88 257 VAL B CA 1
ATOM 4387 C C . VAL B 1 257 ? 18.172 -4.777 -5.738 1 98.88 257 VAL B C 1
ATOM 4389 O O . VAL B 1 257 ? 19.359 -4.801 -6.051 1 98.88 257 VAL B O 1
ATOM 4392 N N . PHE B 1 258 ? 17.656 -3.877 -4.863 1 98.81 258 PHE B N 1
ATOM 4393 C CA . PHE B 1 258 ? 18.484 -2.854 -4.234 1 98.81 258 PHE B CA 1
ATOM 4394 C C . PHE B 1 258 ? 19.625 -3.488 -3.461 1 98.81 258 PHE B C 1
ATOM 4396 O O . PHE B 1 258 ? 20.766 -3.016 -3.529 1 98.81 258 PHE B O 1
ATOM 4403 N N . SER B 1 259 ? 19.359 -4.594 -2.762 1 97.31 259 SER B N 1
ATOM 4404 C CA . SER B 1 259 ? 20.312 -5.215 -1.844 1 97.31 259 SER B CA 1
ATOM 4405 C C . SER B 1 259 ? 21.422 -5.922 -2.602 1 97.31 259 SER B C 1
ATOM 4407 O O . SER B 1 259 ? 22.5 -6.152 -2.053 1 97.31 259 SER B O 1
ATOM 4409 N N . LYS B 1 260 ? 21.188 -6.297 -3.836 1 97.12 260 LYS B N 1
ATOM 4410 C CA . LYS B 1 260 ? 22.188 -7.023 -4.617 1 97.12 260 LYS B CA 1
ATOM 4411 C C . LYS B 1 260 ? 23.406 -6.148 -4.902 1 97.12 260 LYS B C 1
ATOM 4413 O O . LYS B 1 260 ? 24.516 -6.656 -5.031 1 97.12 260 LYS B O 1
ATOM 4418 N N . ASP B 1 261 ? 23.203 -4.879 -5.004 1 96.31 261 ASP B N 1
ATOM 4419 C CA . ASP B 1 261 ? 24.266 -3.887 -5.141 1 96.31 261 ASP B CA 1
ATOM 4420 C C . ASP B 1 261 ? 23.969 -2.645 -4.305 1 96.31 261 ASP B C 1
ATOM 4422 O O . ASP B 1 261 ? 23.891 -1.535 -4.836 1 96.31 261 ASP B O 1
ATOM 4426 N N . TYR B 1 262 ? 23.906 -2.889 -3.051 1 97.19 262 TYR B N 1
ATOM 4427 C CA . TYR B 1 262 ? 23.391 -1.924 -2.08 1 97.19 262 TYR B CA 1
ATOM 4428 C C . TYR B 1 262 ? 24.156 -0.603 -2.182 1 97.19 262 TYR B C 1
ATOM 4430 O O . TYR B 1 262 ? 23.547 0.451 -2.381 1 97.19 262 TYR B O 1
ATOM 4438 N N . GLU B 1 263 ? 25.469 -0.612 -2.156 1 95.19 263 GLU B N 1
ATOM 4439 C CA . GLU B 1 263 ? 26.266 0.608 -2.125 1 95.19 263 GLU B CA 1
ATOM 4440 C C . GLU B 1 263 ? 26.141 1.381 -3.436 1 95.19 263 GLU B C 1
ATOM 4442 O O . GLU B 1 263 ? 25.984 2.602 -3.43 1 95.19 263 GLU B O 1
ATOM 4447 N N . ALA B 1 264 ? 26.219 0.707 -4.496 1 97.19 264 ALA B N 1
ATOM 4448 C CA . ALA B 1 264 ? 26.094 1.345 -5.805 1 97.19 264 ALA B CA 1
ATOM 4449 C C . ALA B 1 264 ? 24.703 1.939 -6.004 1 97.19 264 ALA B C 1
ATOM 4451 O O . ALA B 1 264 ? 24.578 3.045 -6.535 1 97.19 264 ALA B O 1
ATOM 4452 N N . ASN B 1 265 ? 23.688 1.183 -5.602 1 97.88 265 ASN B N 1
ATOM 4453 C CA . ASN B 1 265 ? 22.328 1.665 -5.742 1 97.88 265 ASN B CA 1
ATOM 4454 C C . ASN B 1 265 ? 22.062 2.873 -4.848 1 97.88 265 ASN B C 1
ATOM 4456 O O . ASN B 1 265 ? 21.391 3.822 -5.262 1 97.88 265 ASN B O 1
ATOM 4460 N N . MET B 1 266 ? 22.578 2.828 -3.652 1 96.62 266 MET B N 1
ATOM 4461 C CA . MET B 1 266 ? 22.438 3.965 -2.746 1 96.62 266 MET B CA 1
ATOM 4462 C C . MET B 1 266 ? 23.094 5.211 -3.326 1 96.62 266 MET B C 1
ATOM 4464 O O . MET B 1 266 ? 22.484 6.285 -3.354 1 96.62 266 MET B O 1
ATOM 4468 N N . ALA B 1 267 ? 24.281 5.047 -3.771 1 95.12 267 ALA B N 1
ATOM 4469 C CA . ALA B 1 267 ? 25.031 6.164 -4.348 1 95.12 267 ALA B CA 1
ATOM 4470 C C . ALA B 1 267 ? 24.312 6.727 -5.57 1 95.12 267 ALA B C 1
ATOM 4472 O O . ALA B 1 267 ? 24.172 7.941 -5.715 1 95.12 267 ALA B O 1
ATOM 4473 N N . TYR B 1 268 ? 23.891 5.848 -6.426 1 96.12 268 TYR B N 1
ATOM 4474 C CA . TYR B 1 268 ? 23.203 6.254 -7.641 1 96.12 268 TYR B CA 1
ATOM 4475 C C . TYR B 1 268 ? 21.922 7.02 -7.309 1 96.12 268 TYR B C 1
ATOM 4477 O O . TYR B 1 268 ? 21.688 8.102 -7.852 1 96.12 268 TYR B O 1
ATOM 4485 N N . LYS B 1 269 ? 21.141 6.48 -6.438 1 95.5 269 LYS B N 1
ATOM 4486 C CA . LYS B 1 269 ? 19.859 7.055 -6.07 1 95.5 269 LYS B CA 1
ATOM 4487 C C . LYS B 1 269 ? 20.031 8.438 -5.438 1 95.5 269 LYS B C 1
ATOM 4489 O O . LYS B 1 269 ? 19.328 9.383 -5.805 1 95.5 269 LYS B O 1
ATOM 4494 N N . VAL B 1 270 ? 20.938 8.555 -4.523 1 91.94 270 VAL B N 1
ATOM 4495 C CA . VAL B 1 270 ? 21.141 9.805 -3.801 1 91.94 270 VAL B CA 1
ATOM 4496 C C . VAL B 1 270 ? 21.672 10.875 -4.754 1 91.94 270 VAL B C 1
ATOM 4498 O O . VAL B 1 270 ? 21.25 12.031 -4.703 1 91.94 270 VAL B O 1
ATOM 4501 N N . GLN B 1 271 ? 22.547 10.5 -5.621 1 91.31 271 GLN B N 1
ATOM 4502 C CA . GLN B 1 271 ? 23.109 11.438 -6.59 1 91.31 271 GLN B CA 1
ATOM 4503 C C . GLN B 1 271 ? 22.031 11.984 -7.516 1 91.31 271 GLN B C 1
ATOM 4505 O O . GLN B 1 271 ? 21.953 13.195 -7.754 1 91.31 271 GLN B O 1
ATOM 4510 N N . ILE B 1 272 ? 21.188 11.109 -7.98 1 90.88 272 ILE B N 1
ATOM 4511 C CA . ILE B 1 272 ? 20.141 11.508 -8.914 1 90.88 272 ILE B CA 1
ATOM 4512 C C . ILE B 1 272 ? 19.094 12.352 -8.18 1 90.88 272 ILE B C 1
ATOM 4514 O O . ILE B 1 272 ? 18.609 13.352 -8.711 1 90.88 272 ILE B O 1
ATOM 4518 N N . SER B 1 273 ? 18.734 11.938 -6.98 1 88.69 273 SER B N 1
ATOM 4519 C CA . SER B 1 273 ? 17.703 12.633 -6.223 1 88.69 273 SER B CA 1
ATOM 4520 C C . SER B 1 273 ? 18.156 14.039 -5.836 1 88.69 273 SER B C 1
ATOM 4522 O O . SER B 1 273 ? 17.359 14.977 -5.84 1 88.69 273 SER B O 1
ATOM 4524 N N . LYS B 1 274 ? 19.391 14.18 -5.473 1 85.19 274 LYS B N 1
ATOM 4525 C CA . LYS B 1 274 ? 19.938 15.484 -5.117 1 85.19 274 LYS B CA 1
ATOM 4526 C C . LYS B 1 274 ? 19.812 16.469 -6.27 1 85.19 274 LYS B C 1
ATOM 4528 O O . LYS B 1 274 ? 19.594 17.672 -6.051 1 85.19 274 LYS B O 1
ATOM 4533 N N . ARG B 1 275 ? 19.797 15.961 -7.453 1 84.38 275 ARG B N 1
ATOM 4534 C CA . ARG B 1 275 ? 19.734 16.797 -8.648 1 84.38 275 ARG B CA 1
ATOM 4535 C C . ARG B 1 275 ? 18.312 17.234 -8.938 1 84.38 275 ARG B C 1
ATOM 4537 O O . ARG B 1 275 ? 18.078 18.328 -9.461 1 84.38 275 ARG B O 1
ATOM 4544 N N . PHE B 1 276 ? 17.344 16.406 -8.438 1 81.5 276 PHE B N 1
ATOM 4545 C CA . PHE B 1 276 ? 16 16.641 -8.961 1 81.5 276 PHE B CA 1
ATOM 4546 C C . PHE B 1 276 ? 15.031 16.953 -7.832 1 81.5 276 PHE B C 1
ATOM 4548 O O . PHE B 1 276 ? 13.938 17.484 -8.07 1 81.5 276 PHE B O 1
ATOM 4555 N N . ASP B 1 277 ? 15.383 16.578 -6.613 1 80.06 277 ASP B N 1
ATOM 4556 C CA . ASP B 1 277 ? 14.484 16.828 -5.492 1 80.06 277 ASP B CA 1
ATOM 4557 C C . ASP B 1 277 ? 14.82 18.156 -4.801 1 80.06 277 ASP B C 1
ATOM 4559 O O . ASP B 1 277 ? 15.805 18.234 -4.059 1 80.06 277 ASP B O 1
ATOM 4563 N N . HIS B 1 278 ? 14.016 19.141 -4.996 1 77.88 278 HIS B N 1
ATOM 4564 C CA . HIS B 1 278 ? 14.258 20.484 -4.449 1 77.88 278 HIS B CA 1
ATOM 4565 C C . HIS B 1 278 ? 13.227 20.828 -3.379 1 77.88 278 HIS B C 1
ATOM 4567 O O . HIS B 1 278 ? 13.062 22 -3.029 1 77.88 278 HIS B O 1
ATOM 4573 N N . ARG B 1 279 ? 12.742 19.812 -2.924 1 80.06 279 ARG B N 1
ATOM 4574 C CA . ARG B 1 279 ? 11.719 20.062 -1.912 1 80.06 279 ARG B CA 1
ATOM 4575 C C . ARG B 1 279 ? 12.336 20.641 -0.639 1 80.06 279 ARG B C 1
ATOM 4577 O O . ARG B 1 279 ? 13.469 20.312 -0.292 1 80.06 279 ARG B O 1
ATOM 4584 N N . LYS B 1 280 ? 11.477 21.469 0.002 1 79 280 LYS B N 1
ATOM 4585 C CA . LYS B 1 280 ? 11.82 22.047 1.302 1 79 280 LYS B CA 1
ATOM 4586 C C . LYS B 1 280 ? 11.031 21.359 2.422 1 79 280 LYS B C 1
ATOM 4588 O O . LYS B 1 280 ? 9.961 20.797 2.186 1 79 280 LYS B O 1
ATOM 4593 N N . SER B 1 281 ? 11.711 21.266 3.543 1 79.5 281 SER B N 1
ATOM 4594 C CA . SER B 1 281 ? 11 20.719 4.699 1 79.5 281 SER B CA 1
ATOM 4595 C C . SER B 1 281 ? 11.258 21.562 5.945 1 79.5 281 SER B C 1
ATOM 4597 O O . SER B 1 281 ? 12.359 22.094 6.125 1 79.5 281 SER B O 1
ATOM 4599 N N . SER B 1 282 ? 10.227 21.656 6.711 1 72.75 282 SER B N 1
ATOM 4600 C CA . SER B 1 282 ? 10.359 22.328 7.992 1 72.75 282 SER B CA 1
ATOM 4601 C C . SER B 1 282 ? 10.695 21.359 9.117 1 72.75 282 SER B C 1
ATOM 4603 O O . SER B 1 282 ? 10.953 21.766 10.25 1 72.75 282 SER B O 1
ATOM 4605 N N . SER B 1 283 ? 10.734 20.078 8.766 1 74.06 283 SER B N 1
ATOM 4606 C CA . SER B 1 283 ? 10.977 19.047 9.766 1 74.06 283 SER B CA 1
ATOM 4607 C C . SER B 1 283 ? 12.438 18.609 9.766 1 74.06 283 SER B C 1
ATOM 4609 O O . SER B 1 283 ? 13.016 18.359 8.711 1 74.06 283 SER B O 1
ATOM 4611 N N . GLU B 1 284 ? 13.016 18.453 10.922 1 74.19 284 GLU B N 1
ATOM 4612 C CA . GLU B 1 284 ? 14.398 18 11.047 1 74.19 284 GLU B CA 1
ATOM 4613 C C . GLU B 1 284 ? 14.539 16.547 10.602 1 74.19 284 GLU B C 1
ATOM 4615 O O . GLU B 1 284 ? 15.594 16.141 10.102 1 74.19 284 GLU B O 1
ATOM 4620 N N . VAL B 1 285 ? 13.5 15.812 10.773 1 72.94 285 VAL B N 1
ATOM 4621 C CA . VAL B 1 285 ? 13.508 14.391 10.414 1 72.94 285 VAL B CA 1
ATOM 4622 C C . VAL B 1 285 ? 13.758 14.242 8.914 1 72.94 285 VAL B C 1
ATOM 4624 O O . VAL B 1 285 ? 14.406 13.281 8.484 1 72.94 285 VAL B O 1
ATOM 4627 N N . MET B 1 286 ? 13.312 15.25 8.211 1 81.06 286 MET B N 1
ATOM 4628 C CA . MET B 1 286 ? 13.352 15.164 6.754 1 81.06 286 MET B CA 1
ATOM 4629 C C . MET B 1 286 ? 14.633 15.797 6.203 1 81.06 286 MET B C 1
ATOM 4631 O O . MET B 1 286 ? 14.938 15.648 5.02 1 81.06 286 MET B O 1
ATOM 4635 N N . GLN B 1 287 ? 15.289 16.484 7.059 1 77.88 287 GLN B N 1
ATOM 4636 C CA . GLN B 1 287 ? 16.422 17.266 6.586 1 77.88 287 GLN B CA 1
ATOM 4637 C C . GLN B 1 287 ? 17.578 16.359 6.164 1 77.88 287 GLN B C 1
ATOM 4639 O O . GLN B 1 287 ? 17.828 15.32 6.797 1 77.88 287 GLN B O 1
ATOM 4644 N N . GLU B 1 288 ? 18.156 16.828 5.07 1 78.69 288 GLU B N 1
ATOM 4645 C CA . GLU B 1 288 ? 19.297 16.094 4.52 1 78.69 288 GLU B CA 1
ATOM 4646 C C . GLU B 1 288 ? 20.609 16.609 5.082 1 78.69 288 GLU B C 1
ATOM 4648 O O . GLU B 1 288 ? 20.719 17.766 5.469 1 78.69 288 GLU B O 1
ATOM 4653 N N . ASP B 1 289 ? 21.562 15.719 5.34 1 65.56 289 ASP B N 1
ATOM 4654 C CA . ASP B 1 289 ? 22.891 16.125 5.773 1 65.56 289 ASP B CA 1
ATOM 4655 C C . ASP B 1 289 ? 23.672 16.781 4.629 1 65.56 289 ASP B C 1
ATOM 4657 O O . ASP B 1 289 ? 23.469 16.422 3.463 1 65.56 289 ASP B O 1
#

Solvent-accessible surface area (backbone atoms only — not comparable to full-atom values): 30703 Å² total; per-residue (Å²): 37,35,65,75,55,59,68,66,45,96,78,59,53,73,71,51,42,51,45,51,51,48,46,64,71,46,45,73,64,48,74,84,50,49,62,61,55,52,16,58,77,58,73,48,60,50,63,53,50,39,52,52,14,46,75,70,72,33,95,26,39,69,59,40,50,51,53,52,45,50,50,46,52,48,49,62,67,54,68,68,78,63,48,60,29,57,55,60,57,75,84,52,53,68,67,55,41,42,51,37,47,50,50,47,53,40,49,29,51,53,49,24,55,72,52,57,48,67,67,44,49,52,50,49,30,50,48,59,66,68,28,68,33,35,40,38,41,38,59,67,79,62,42,47,65,42,51,63,49,37,53,57,39,43,49,54,72,42,48,58,44,78,43,83,67,63,46,62,58,55,34,56,71,41,36,66,49,26,27,38,38,39,47,36,68,56,24,49,44,64,77,59,52,65,37,46,65,39,24,55,74,37,53,30,46,33,38,30,40,24,29,62,51,64,32,66,42,61,73,68,35,77,33,61,48,44,32,51,77,63,49,42,75,52,80,46,82,54,72,54,51,54,51,51,19,52,51,48,52,45,50,40,45,49,51,42,45,42,50,75,43,32,68,62,33,50,52,47,28,36,56,53,35,64,74,70,59,80,74,54,66,63,27,71,68,33,53,77,132,40,34,67,73,54,60,68,66,46,95,79,60,53,72,71,52,42,51,46,50,52,47,48,65,72,46,45,73,66,48,74,82,49,48,63,58,56,52,15,59,76,58,73,48,60,51,63,52,49,39,52,51,14,48,74,70,72,32,96,26,40,69,58,38,50,51,53,50,46,52,50,45,52,50,47,61,66,52,70,69,77,62,48,60,29,57,53,60,58,75,82,52,52,66,67,55,42,42,51,35,47,48,48,44,52,42,48,30,51,51,49,25,56,71,52,58,49,68,68,45,49,51,50,49,28,49,47,58,64,67,28,67,32,38,40,38,42,37,59,67,82,62,44,49,64,42,50,62,48,35,52,56,38,44,49,55,73,42,48,59,45,78,44,84,67,62,48,62,58,56,35,56,71,41,35,65,49,27,28,37,37,40,48,36,69,56,23,50,46,64,76,59,54,65,39,48,66,39,24,55,74,38,53,30,47,32,40,32,41,23,29,61,50,66,31,66,41,60,73,70,33,78,33,60,47,42,33,51,75,66,49,41,77,50,77,45,81,54,70,55,51,54,52,52,20,52,50,48,50,44,50,42,46,50,51,41,44,42,48,75,44,34,69,62,34,50,53,47,28,34,57,54,34,66,75,68,57,80,75,55,65,62,26,71,68,34,53,77,134

Secondary structure (DSSP, 8-state):
--HHHHTTSTTS-HHHHHHHHHHHHHGGGGGG--HHHHHHHTTS-THHHHHHHHHTT-SSHHHHHHHHHHHHHHHHHHSSS--SS-SS-TT--HHHHHHHHHHHHHHHHHHHHHT--HHHHHHHHHHHHH-SEEEEEE-HHHHGGGHHHHHHHHTTT--EEE--S-HHHHHHT--TTEEEEEEESSS--HHHHTTHHHHHHTT--EEEEEESS--HHHHH-SEEEEEP----SSSSS--HHHHHHHHHHHHHHHHHHHHHTHHHHHHHHHHHHHHH-----S-GGG---/--HHHHTTSTTS-HHHHHHHHHHHHHGGGGGG--HHHHHHHTTS-THHHHHHHHHTT-SSHHHHHHHHHHHHHHHHHHSSS--SS-SS-TT--HHHHHHHHHHHHHHHHHHHHHT--HHHHHHHHHHHHH-SEEEEEE-HHHHGGGHHHHHHHHTTT--EEE--S-HHHHHHT--TTEEEEEEESSS--HHHHTTHHHHHHTT--EEEEEESS--HHHHH-SEEEEEP----SSSSS--HHHHHHHHHHHHHHHHHHHHHTHHHHHHHHHHHHHHH-----S-GGG---